Protein AF-A0A7D4BG23-F1 (afdb_monomer_lite)

Foldseek 3Di:
DADDCQVFLFQWFAFAQAPDIDGDQVSADADPVRHRDPLLNVLLVVLLCLRHVLVDFACCDPPHPHHDDACPDLDSRGAPPDSVCSSSNHDDDPVSVVSNVPPDDDLALPRTRVSRTRHPDFDKAKWKDDPHDIDGAAAEDADPRPVQKMKIAIEGPDPDQAKKWKKKWWQAPPVRDTDIVVNDGTDIDTHPDIDMDHHPHDHWGKIKMKIWGWDFDQNPNDTDTDIDIHMHMYTYDNDFPADALVLLCVLQVVDPPSVLSRLLRVLCSVCVSVLSCGDLLSVLLLCLQLCVQCSSQALDLFDFQAAAQPRPCVVVLQADFAQDAFPDPPLVAPCVQADPRDHPDRGGLADHCDDDPPDPSHDHDDPLSHHPDGDPVSRLQRQLNSQDRHQNHGYSVVSQRSQQFQGASLGGGHLNSLVVLLVVCCVPPVPPRDSCSVPVSVCSVNSNSNNSSSSVLQCRQFPSDNNSVCSVVVVQQVNCCRRVVDSPCSVVSVVSSVSSSVD

Structure (mmCIF, N/CA/C/O backbone):
data_AF-A0A7D4BG23-F1
#
_entry.id   AF-A0A7D4BG23-F1
#
loop_
_atom_site.group_PDB
_atom_site.id
_atom_site.type_symbol
_atom_site.label_atom_id
_atom_site.label_alt_id
_atom_site.label_comp_id
_atom_site.label_asym_id
_atom_site.label_entity_id
_atom_site.label_seq_id
_atom_site.pdbx_PDB_ins_code
_atom_site.Cartn_x
_atom_site.Cartn_y
_atom_site.Cartn_z
_atom_site.occupancy
_atom_site.B_iso_or_equiv
_atom_site.auth_seq_id
_atom_site.auth_comp_id
_atom_site.auth_asym_id
_atom_site.auth_atom_id
_atom_site.pdbx_PDB_model_num
ATOM 1 N N . MET A 1 1 ? 13.068 -6.550 17.450 1.00 46.78 1 MET A N 1
ATOM 2 C CA . MET A 1 1 ? 13.125 -6.141 18.866 1.00 46.78 1 MET A CA 1
ATOM 3 C C . MET A 1 1 ? 13.141 -7.435 19.656 1.00 46.78 1 MET A C 1
ATOM 5 O O . MET A 1 1 ? 12.265 -8.248 19.407 1.00 46.78 1 MET A O 1
ATOM 9 N N . VAL A 1 2 ? 14.174 -7.698 20.456 1.00 49.59 2 VAL A N 1
ATOM 10 C CA . VAL A 1 2 ? 14.213 -8.899 21.310 1.00 49.59 2 VAL A CA 1
ATOM 11 C C . VAL A 1 2 ? 13.433 -8.555 22.581 1.00 49.59 2 VAL A C 1
ATOM 13 O O . VAL A 1 2 ? 13.751 -7.522 23.181 1.00 49.59 2 VAL A O 1
ATOM 16 N N . PRO A 1 3 ? 12.392 -9.312 22.961 1.00 54.38 3 PRO A N 1
ATOM 17 C CA . PRO A 1 3 ? 11.654 -9.026 24.183 1.00 54.38 3 PRO A CA 1
ATOM 18 C C . PRO A 1 3 ? 12.561 -9.205 25.408 1.00 54.38 3 PRO A C 1
ATOM 20 O O . PRO A 1 3 ? 13.467 -10.038 25.421 1.00 54.38 3 PRO A O 1
ATOM 23 N N . ARG A 1 4 ? 12.344 -8.401 26.453 1.00 54.28 4 ARG A N 1
ATOM 24 C CA . ARG A 1 4 ? 13.045 -8.581 27.730 1.00 54.28 4 ARG A CA 1
ATOM 25 C C . ARG A 1 4 ? 12.462 -9.799 28.447 1.00 54.28 4 ARG A C 1
ATOM 27 O O . ARG A 1 4 ? 11.400 -9.702 29.061 1.00 54.28 4 ARG A O 1
ATOM 34 N N . PHE A 1 5 ? 13.147 -10.940 28.378 1.00 52.66 5 PHE A N 1
ATOM 35 C CA . PHE A 1 5 ? 12.689 -12.208 28.970 1.00 52.66 5 PHE A CA 1
ATOM 36 C C . PHE A 1 5 ? 12.407 -12.111 30.480 1.00 52.66 5 PHE A C 1
ATOM 38 O O . PHE A 1 5 ? 11.395 -12.620 30.948 1.00 52.66 5 PHE A O 1
ATOM 45 N N . SER A 1 6 ? 13.216 -11.356 31.231 1.00 45.44 6 SER A N 1
ATOM 46 C CA . SER A 1 6 ? 13.063 -11.184 32.688 1.00 45.44 6 SER A CA 1
ATOM 47 C C . SER A 1 6 ? 11.871 -10.313 33.128 1.00 45.44 6 SER A C 1
ATOM 49 O O . SER A 1 6 ? 11.590 -10.206 34.325 1.00 45.44 6 SER A O 1
ATOM 51 N N . GLU A 1 7 ? 11.176 -9.662 32.190 1.00 43.53 7 GLU A N 1
ATOM 52 C CA . GLU A 1 7 ? 10.015 -8.794 32.449 1.00 43.53 7 GLU A CA 1
ATOM 53 C C . GLU A 1 7 ? 8.717 -9.322 31.813 1.00 43.53 7 GLU A C 1
ATOM 55 O O . GLU A 1 7 ? 7.642 -8.833 32.147 1.00 43.53 7 GLU A O 1
ATOM 60 N N . SER A 1 8 ? 8.804 -10.311 30.919 1.00 48.28 8 SER A N 1
ATOM 61 C CA . SER A 1 8 ? 7.697 -10.729 30.042 1.00 48.28 8 SER A CA 1
ATOM 62 C C . SER A 1 8 ? 7.107 -12.107 30.357 1.00 48.28 8 SER A C 1
ATOM 64 O O . SER A 1 8 ? 6.044 -12.429 29.834 1.00 48.28 8 SER A O 1
ATOM 66 N N . GLY A 1 9 ? 7.758 -12.914 31.204 1.00 57.28 9 GLY A N 1
ATOM 67 C CA . GLY A 1 9 ? 7.315 -14.288 31.489 1.00 57.28 9 GLY A CA 1
ATOM 68 C C . GLY A 1 9 ? 7.386 -15.215 30.270 1.00 57.28 9 GLY A C 1
ATOM 69 O O . GLY A 1 9 ? 6.687 -16.221 30.226 1.00 57.28 9 GLY A O 1
ATOM 70 N N . LEU A 1 10 ? 8.185 -14.847 29.262 1.00 64.69 10 LEU A N 1
ATOM 71 C CA . LEU A 1 10 ? 8.369 -15.615 28.035 1.00 64.69 10 LEU A CA 1
ATOM 72 C C . LEU A 1 10 ? 9.325 -16.777 28.272 1.00 64.69 10 LEU A C 1
ATOM 74 O O . LEU A 1 10 ? 10.464 -16.548 28.674 1.00 64.69 10 LEU A O 1
ATOM 78 N N . GLU A 1 11 ? 8.895 -17.994 27.947 1.00 74.31 11 GLU A N 1
ATOM 79 C CA . GLU A 1 11 ? 9.773 -19.172 27.917 1.00 74.31 11 GLU A CA 1
ATOM 80 C C . GLU A 1 11 ? 10.608 -19.224 26.631 1.00 74.31 11 GLU A C 1
ATOM 82 O O . GLU A 1 11 ? 11.731 -19.729 26.628 1.00 74.31 11 GLU A O 1
ATOM 87 N N . GLY A 1 12 ? 10.085 -18.661 25.541 1.00 77.69 12 GLY A N 1
ATOM 88 C CA . GLY A 1 12 ? 10.717 -18.630 24.230 1.00 77.69 12 GLY A CA 1
ATOM 89 C C . GLY A 1 12 ? 10.222 -17.462 23.384 1.00 77.69 12 GLY A C 1
ATOM 90 O O . GLY A 1 12 ? 9.195 -16.846 23.681 1.00 77.69 12 GLY A O 1
ATOM 91 N N . PHE A 1 13 ? 11.010 -17.101 22.371 1.00 82.38 13 PHE A N 1
ATOM 92 C CA . PHE A 1 13 ? 10.582 -16.158 21.348 1.00 82.38 13 PHE A CA 1
ATOM 93 C C . PHE A 1 13 ? 11.281 -16.382 20.009 1.00 82.38 13 PHE A C 1
ATOM 95 O O . PHE A 1 13 ? 12.503 -16.220 19.898 1.00 82.38 13 PHE A O 1
ATOM 102 N N . MET A 1 14 ? 10.500 -16.639 18.968 1.00 81.38 14 MET A N 1
ATOM 103 C CA . MET A 1 14 ? 10.954 -16.711 17.589 1.00 81.38 14 MET A CA 1
ATOM 104 C C . MET A 1 14 ? 9.867 -16.184 16.643 1.00 81.38 14 MET A C 1
ATOM 106 O O . MET A 1 14 ? 8.839 -16.829 16.444 1.00 81.38 14 MET A O 1
ATOM 110 N N . PRO A 1 15 ? 10.074 -15.015 16.011 1.00 73.44 15 PRO A N 1
ATOM 111 C CA . PRO A 1 15 ? 9.059 -14.452 15.132 1.00 73.44 15 PRO A CA 1
ATOM 112 C C . PRO A 1 15 ? 8.887 -15.266 13.840 1.00 73.44 15 PRO A C 1
ATOM 114 O O . PRO A 1 15 ? 9.857 -15.821 13.319 1.00 73.44 15 PRO A O 1
ATOM 117 N N . LEU A 1 16 ? 7.671 -15.280 13.278 1.00 71.75 16 LEU A N 1
ATOM 118 C CA . LEU A 1 16 ? 7.383 -15.980 12.013 1.00 71.75 16 LEU A CA 1
ATOM 119 C C . LEU A 1 16 ? 8.344 -15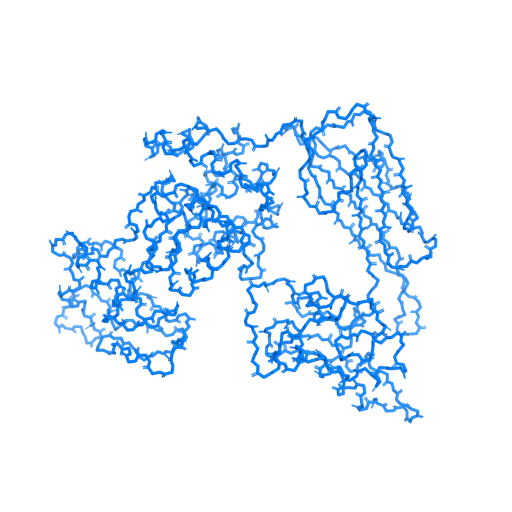.563 10.885 1.00 71.75 16 LEU A C 1
ATOM 121 O O . LEU A 1 16 ? 8.628 -14.378 10.713 1.00 71.75 16 LEU A O 1
ATOM 125 N N . ASN A 1 17 ? 8.799 -16.525 10.075 1.00 69.75 17 ASN A N 1
ATOM 126 C CA . ASN A 1 17 ? 9.790 -16.356 8.997 1.00 69.75 17 ASN A CA 1
ATOM 127 C C . ASN A 1 17 ? 11.197 -15.918 9.451 1.00 69.75 17 ASN A C 1
ATOM 129 O O . ASN A 1 17 ? 12.013 -15.490 8.623 1.00 69.75 17 ASN A O 1
ATOM 133 N N . HIS A 1 18 ? 11.520 -16.015 10.741 1.00 71.56 18 HIS A N 1
ATOM 134 C CA . HIS A 1 18 ? 12.883 -15.809 11.225 1.00 71.56 18 HIS A CA 1
ATOM 135 C C . HIS A 1 18 ? 13.651 -17.127 11.332 1.00 71.56 18 HIS A C 1
ATOM 137 O O . HIS A 1 18 ? 13.090 -18.202 11.499 1.00 71.56 18 HIS A O 1
ATOM 143 N N . ARG A 1 19 ? 14.981 -17.033 11.234 1.00 79.19 19 ARG A N 1
ATOM 144 C CA . ARG A 1 19 ? 15.904 -18.179 11.342 1.00 79.19 19 ARG A CA 1
ATOM 145 C C . ARG A 1 19 ? 16.526 -18.329 12.728 1.00 79.19 19 ARG A C 1
ATOM 147 O O . ARG A 1 19 ? 17.288 -19.259 12.953 1.00 79.19 19 ARG A O 1
ATOM 154 N N . PHE A 1 20 ? 16.241 -17.387 13.621 1.00 79.25 20 PHE A N 1
ATOM 155 C CA . PHE A 1 20 ? 16.824 -17.311 14.950 1.00 79.25 20 PHE A CA 1
ATOM 156 C C . PHE A 1 20 ? 15.735 -16.939 15.949 1.00 79.25 20 PHE A C 1
ATOM 158 O O . PHE A 1 20 ? 14.895 -16.085 15.654 1.00 79.25 20 PHE A O 1
ATOM 165 N N . GLY A 1 21 ? 15.801 -17.565 17.116 1.00 79.25 21 GLY A N 1
ATOM 166 C CA . GLY A 1 21 ? 14.939 -17.319 18.260 1.00 79.25 21 GLY A CA 1
ATOM 167 C C . GLY A 1 21 ? 15.740 -17.402 19.552 1.00 79.25 21 GLY A C 1
ATOM 168 O O . GLY A 1 21 ? 16.955 -17.611 19.535 1.00 79.25 21 GLY A O 1
ATOM 169 N N . PHE A 1 22 ? 15.053 -17.231 20.668 1.00 84.12 22 PHE A N 1
ATOM 170 C CA . PHE A 1 22 ? 15.630 -17.238 22.004 1.00 84.12 22 PHE A CA 1
ATOM 171 C C . PHE A 1 22 ? 14.784 -18.126 22.912 1.00 84.12 22 PHE A C 1
ATOM 173 O O . PHE A 1 22 ? 13.578 -18.235 22.715 1.00 84.12 22 PHE A O 1
ATOM 180 N N . VAL A 1 23 ? 15.414 -18.723 23.919 1.00 81.94 23 VAL A N 1
ATOM 181 C CA . VAL A 1 23 ? 14.748 -19.526 24.949 1.00 81.94 23 VAL A CA 1
ATOM 182 C C . VAL A 1 23 ? 15.225 -19.024 26.306 1.00 81.94 23 VAL A C 1
ATOM 184 O O . VAL A 1 23 ? 16.428 -18.862 26.522 1.00 81.94 23 VAL A O 1
ATOM 187 N N . ALA A 1 24 ? 14.294 -18.732 27.208 1.00 73.44 24 ALA A N 1
ATOM 188 C CA . ALA A 1 24 ? 14.585 -18.207 28.532 1.00 73.44 24 ALA A CA 1
ATOM 189 C C . ALA A 1 24 ? 14.737 -19.350 29.530 1.00 73.44 24 ALA A C 1
ATOM 191 O O . ALA A 1 24 ? 13.771 -19.819 30.127 1.00 73.44 24 ALA A O 1
ATOM 192 N N . GLN A 1 25 ? 15.981 -19.764 29.747 1.00 66.88 25 GLN A N 1
ATOM 193 C CA . GLN A 1 25 ? 16.307 -20.865 30.648 1.00 66.88 25 GLN A CA 1
ATOM 194 C C . GLN A 1 25 ? 15.768 -20.658 32.077 1.00 66.88 25 GLN A C 1
ATOM 196 O O . GLN A 1 25 ? 15.357 -21.614 32.717 1.00 66.88 25 GLN A O 1
ATOM 201 N N . GLU A 1 26 ? 15.709 -19.419 32.568 1.00 63.12 26 GLU A N 1
ATOM 202 C CA . GLU A 1 26 ? 15.214 -19.092 33.916 1.00 63.12 26 GLU A CA 1
ATOM 203 C C . GLU A 1 26 ? 13.689 -19.228 34.083 1.00 63.12 26 GLU A C 1
ATOM 205 O O . GLU A 1 26 ? 13.206 -19.270 35.212 1.00 63.12 26 GLU A O 1
ATOM 210 N N . GLN A 1 27 ? 12.926 -19.248 32.983 1.00 63.38 27 GLN A N 1
ATOM 211 C CA . GLN A 1 27 ? 11.456 -19.298 33.004 1.00 63.38 27 GLN A CA 1
ATOM 212 C C . GLN A 1 27 ? 10.906 -20.722 32.827 1.00 63.38 27 GLN A C 1
ATOM 214 O O . GLN A 1 27 ? 9.706 -20.934 32.965 1.00 63.38 27 GLN A O 1
ATOM 219 N N . ILE A 1 28 ? 11.772 -21.702 32.552 1.00 66.25 28 ILE A N 1
ATOM 220 C CA . ILE A 1 28 ? 11.381 -23.090 32.291 1.00 66.25 28 ILE A CA 1
ATOM 221 C C . ILE A 1 28 ? 11.354 -23.886 33.601 1.00 66.25 28 ILE A C 1
ATOM 22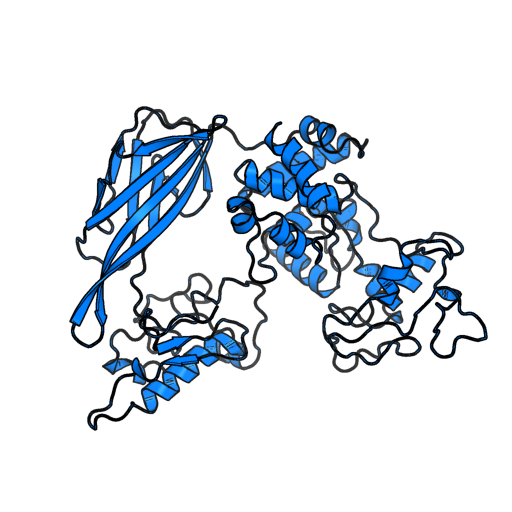3 O O . ILE A 1 28 ? 12.270 -23.799 34.420 1.00 66.25 28 ILE A O 1
ATOM 227 N N . GLN A 1 29 ? 10.295 -24.680 33.797 1.00 63.62 29 GLN A N 1
ATOM 228 C CA . GLN A 1 29 ? 10.101 -25.477 35.010 1.00 63.62 29 GLN A CA 1
ATOM 229 C C . GLN A 1 29 ? 11.197 -26.529 35.238 1.00 63.62 29 GLN A C 1
ATOM 231 O O . GLN A 1 29 ? 11.691 -27.175 34.307 1.00 63.62 29 GLN A O 1
ATOM 236 N N . LEU A 1 30 ? 11.508 -26.734 36.520 1.00 61.00 30 LEU A N 1
ATOM 237 C CA . LEU A 1 30 ? 12.375 -27.804 36.996 1.00 61.00 30 LEU A CA 1
ATOM 238 C C . LEU A 1 30 ? 11.579 -29.114 37.150 1.00 61.00 30 LEU A C 1
ATOM 240 O O . LEU A 1 30 ? 10.408 -29.083 37.523 1.00 61.00 30 LEU A O 1
ATOM 244 N N . ASP A 1 31 ? 12.212 -30.247 36.858 1.00 61.06 31 ASP A N 1
ATOM 245 C CA . ASP A 1 31 ? 11.712 -31.592 37.124 1.00 61.06 31 ASP A CA 1
ATOM 246 C C . ASP A 1 31 ? 11.739 -31.911 38.632 1.00 61.06 31 ASP A C 1
ATOM 248 O O . ASP A 1 31 ? 12.285 -31.156 39.440 1.00 61.06 31 ASP A O 1
ATOM 252 N N . ASP A 1 32 ? 11.191 -33.066 39.024 1.00 62.09 32 ASP A N 1
ATOM 253 C CA . ASP A 1 32 ? 11.161 -33.535 40.422 1.00 62.09 32 ASP A CA 1
ATOM 254 C C . ASP A 1 32 ? 12.562 -33.695 41.055 1.00 62.09 32 ASP A C 1
ATOM 256 O O . ASP A 1 32 ? 12.694 -33.900 42.263 1.00 62.09 32 ASP A O 1
ATOM 260 N N . ARG A 1 33 ? 13.630 -33.601 40.250 1.00 66.00 33 ARG A N 1
ATOM 261 C CA . ARG A 1 33 ? 15.035 -33.634 40.674 1.00 66.00 33 ARG A CA 1
ATOM 262 C C . ARG A 1 33 ? 15.683 -32.246 40.665 1.00 66.00 33 ARG A C 1
ATOM 264 O O . ARG A 1 33 ? 16.904 -32.156 40.778 1.00 66.00 33 ARG A O 1
ATOM 271 N N . ASN A 1 34 ? 14.889 -31.177 40.573 1.00 58.47 34 ASN A N 1
ATOM 272 C CA . ASN A 1 34 ? 15.332 -29.785 40.473 1.00 58.47 34 ASN A CA 1
ATOM 273 C C . ASN A 1 34 ? 16.254 -29.492 39.269 1.00 58.47 34 ASN A C 1
ATOM 275 O O . ASN A 1 34 ? 17.018 -28.527 39.300 1.00 58.47 34 ASN A O 1
ATOM 279 N N . ASN A 1 35 ? 16.180 -30.280 38.194 1.00 62.03 35 ASN A N 1
ATOM 280 C CA . ASN A 1 35 ? 16.859 -29.996 36.928 1.00 62.03 35 ASN A CA 1
ATOM 281 C C . ASN A 1 35 ? 15.885 -29.374 35.936 1.00 62.03 35 ASN A C 1
ATOM 283 O O . ASN A 1 35 ? 14.703 -29.677 35.968 1.00 62.03 35 ASN A O 1
ATOM 287 N N . LEU A 1 36 ? 16.355 -28.556 34.996 1.00 62.94 36 LEU A N 1
ATOM 288 C CA . LEU A 1 36 ? 15.502 -28.120 33.886 1.00 62.94 36 LEU A CA 1
ATOM 289 C C . LEU A 1 36 ? 14.922 -29.338 33.154 1.00 62.94 36 LEU A C 1
ATOM 291 O O . LEU A 1 36 ? 15.687 -30.199 32.710 1.00 62.94 36 LEU A O 1
ATOM 295 N N . SER A 1 37 ? 13.593 -29.408 33.010 1.00 71.38 37 SER A N 1
ATOM 296 C CA . SER A 1 37 ? 12.964 -30.497 32.255 1.00 71.38 37 SER A CA 1
ATOM 297 C C . SER A 1 37 ? 13.447 -30.442 30.804 1.00 71.38 37 SER A C 1
ATOM 299 O O . SER A 1 37 ? 13.108 -29.530 30.046 1.00 71.38 37 SER A O 1
ATOM 301 N N . ALA A 1 38 ? 14.263 -31.424 30.411 1.00 73.44 38 ALA A N 1
ATOM 302 C CA . ALA A 1 38 ? 14.788 -31.533 29.051 1.00 73.44 38 ALA A CA 1
ATOM 303 C C . ALA A 1 38 ? 13.658 -31.616 28.012 1.00 73.44 38 ALA A C 1
ATOM 305 O O . ALA A 1 38 ? 13.804 -31.111 26.899 1.00 73.44 38 ALA A O 1
ATOM 306 N N . MET A 1 39 ? 12.525 -32.211 28.397 1.00 74.00 39 MET A N 1
ATOM 307 C CA . MET A 1 39 ? 11.338 -32.314 27.556 1.00 74.00 39 MET A CA 1
ATOM 308 C C . MET A 1 39 ? 10.650 -30.953 27.381 1.00 74.00 39 MET A C 1
ATOM 310 O O . MET A 1 39 ? 10.366 -30.573 26.245 1.00 74.00 39 MET A O 1
ATOM 314 N N . HIS A 1 40 ? 10.507 -30.163 28.453 1.00 75.31 40 HIS A N 1
ATOM 315 C CA . HIS A 1 40 ? 9.973 -28.801 28.354 1.00 75.31 40 HIS A CA 1
ATOM 316 C C . HIS A 1 40 ? 10.859 -27.915 27.475 1.00 75.31 40 HIS A C 1
ATOM 318 O O . HIS A 1 40 ? 10.345 -27.247 26.583 1.00 75.31 40 HIS A O 1
ATOM 324 N N . ILE A 1 41 ? 12.188 -27.971 27.639 1.00 79.06 41 ILE A N 1
ATOM 325 C CA . ILE A 1 41 ? 13.118 -27.228 26.771 1.00 79.06 41 ILE A CA 1
ATOM 326 C C . ILE A 1 41 ? 12.937 -27.642 25.308 1.00 79.06 41 ILE A C 1
ATOM 328 O O . ILE A 1 41 ? 12.804 -26.782 24.436 1.00 79.06 41 ILE A O 1
ATOM 332 N N . ALA A 1 42 ? 12.927 -28.947 25.026 1.00 83.38 42 ALA A N 1
ATOM 333 C CA . ALA A 1 42 ? 12.793 -29.456 23.665 1.00 83.38 42 ALA A CA 1
ATOM 334 C C . ALA A 1 42 ? 11.465 -29.026 23.024 1.00 83.38 42 ALA A C 1
ATOM 336 O O . ALA A 1 42 ? 11.442 -28.625 21.860 1.00 83.38 42 ALA A O 1
ATOM 337 N N . ARG A 1 43 ? 10.372 -29.052 23.792 1.00 86.25 43 ARG A N 1
ATOM 338 C CA . ARG A 1 43 ? 9.045 -28.622 23.349 1.00 86.25 43 ARG A CA 1
ATOM 339 C C . ARG A 1 43 ? 8.982 -27.116 23.093 1.00 86.25 43 ARG A C 1
ATOM 341 O O . ARG A 1 43 ? 8.458 -26.719 22.055 1.00 86.25 43 ARG A O 1
ATOM 348 N N . THR A 1 44 ? 9.548 -26.288 23.972 1.00 84.38 44 THR A N 1
ATOM 349 C CA . THR A 1 44 ? 9.633 -24.832 23.768 1.00 84.38 44 THR A CA 1
ATOM 350 C C . THR A 1 44 ? 10.462 -24.516 22.525 1.00 84.38 44 THR A C 1
ATOM 352 O O . THR A 1 44 ? 10.001 -23.790 21.653 1.00 84.38 44 THR A O 1
ATOM 355 N N . VAL A 1 45 ? 11.627 -25.149 22.353 1.00 87.19 45 VAL A N 1
ATOM 356 C CA . VAL A 1 45 ? 12.437 -25.013 21.129 1.00 87.19 45 VAL A CA 1
ATOM 357 C C . VAL A 1 45 ? 11.641 -25.418 19.885 1.00 87.19 45 VAL A C 1
ATOM 359 O O . VAL A 1 45 ? 11.669 -24.708 18.882 1.00 87.19 45 VAL A O 1
ATOM 362 N N . ALA A 1 46 ? 10.915 -26.536 19.937 1.00 89.25 46 ALA A N 1
ATOM 363 C CA . ALA A 1 46 ? 10.101 -27.002 18.820 1.00 89.25 46 ALA A CA 1
ATOM 364 C C . ALA A 1 46 ? 8.961 -26.027 18.477 1.00 89.25 46 ALA A C 1
ATOM 366 O O . ALA A 1 46 ? 8.722 -25.772 17.298 1.00 89.25 46 ALA A O 1
ATOM 367 N N . HIS A 1 47 ? 8.299 -25.449 19.482 1.00 89.19 47 HIS A N 1
ATOM 368 C CA . HIS A 1 47 ? 7.260 -24.432 19.304 1.00 89.19 47 HIS A CA 1
ATOM 369 C C . HIS A 1 47 ? 7.812 -23.161 18.642 1.00 89.19 47 HIS A C 1
ATOM 371 O O . HIS A 1 47 ? 7.247 -22.658 17.671 1.00 89.19 47 HIS A O 1
ATOM 377 N N . GLU A 1 48 ? 8.963 -22.679 19.110 1.00 87.94 48 GLU A N 1
ATOM 378 C CA . GLU A 1 48 ? 9.607 -21.496 18.542 1.00 87.94 48 GLU A CA 1
ATOM 379 C C . GLU A 1 48 ? 10.083 -21.739 17.098 1.00 87.94 48 GLU A C 1
ATOM 381 O O . GLU A 1 48 ? 9.850 -20.924 16.203 1.00 87.94 48 GLU A O 1
ATOM 386 N N . LEU A 1 49 ? 10.678 -22.904 16.819 1.00 89.00 49 LEU A N 1
ATOM 387 C CA . LEU A 1 49 ? 11.067 -23.289 15.457 1.00 89.00 49 LEU A CA 1
ATOM 388 C C . LEU A 1 49 ? 9.864 -23.408 14.519 1.00 89.00 49 LEU A C 1
ATOM 390 O O . LEU A 1 49 ? 9.953 -23.014 13.352 1.00 89.00 49 LEU A O 1
ATOM 394 N N . ALA A 1 50 ? 8.750 -23.935 15.023 1.00 88.44 50 ALA A N 1
ATOM 395 C CA . ALA A 1 50 ? 7.502 -24.030 14.289 1.00 88.44 50 ALA A CA 1
ATOM 396 C C . ALA A 1 50 ? 6.988 -22.652 13.861 1.00 88.44 50 ALA A C 1
ATOM 398 O O . ALA A 1 50 ? 6.615 -22.492 12.699 1.00 88.44 50 ALA A O 1
ATOM 399 N N . HIS A 1 51 ? 7.068 -21.643 14.732 1.00 85.06 51 HIS A N 1
ATOM 400 C CA . HIS A 1 51 ? 6.811 -20.261 14.344 1.00 85.06 51 HIS A CA 1
ATOM 401 C C . HIS A 1 51 ? 7.821 -19.760 13.305 1.00 85.06 51 HIS A C 1
ATOM 403 O O . HIS A 1 51 ? 7.445 -19.365 12.201 1.00 85.06 51 HIS A O 1
ATOM 409 N N . GLY A 1 52 ? 9.114 -19.786 13.616 1.00 82.81 52 GLY A N 1
ATOM 410 C CA . GLY A 1 52 ? 10.102 -19.117 12.774 1.00 82.81 52 GLY A CA 1
ATOM 411 C C . GLY A 1 52 ? 10.335 -19.778 11.421 1.00 82.81 52 GLY A C 1
ATOM 412 O O . GLY A 1 52 ? 10.146 -19.145 10.382 1.00 82.81 52 GLY A O 1
ATOM 413 N N . VAL A 1 53 ? 10.756 -21.042 11.420 1.00 81.25 53 VAL A N 1
ATOM 414 C CA . VAL A 1 53 ? 11.215 -21.733 10.204 1.00 81.25 53 VAL A CA 1
ATOM 415 C C . VAL A 1 53 ? 10.045 -22.250 9.374 1.00 81.25 53 VAL A C 1
ATOM 417 O O . VAL A 1 53 ? 10.098 -22.201 8.146 1.00 81.25 53 VAL A O 1
ATOM 420 N N . PHE A 1 54 ? 8.996 -22.731 10.038 1.00 84.19 54 PHE A N 1
ATOM 421 C CA . PHE A 1 54 ? 7.879 -23.422 9.388 1.00 84.19 54 PHE A CA 1
ATOM 422 C C . PHE A 1 54 ? 6.613 -22.579 9.290 1.00 84.19 54 PHE A C 1
ATOM 424 O O . PHE A 1 54 ? 5.636 -23.014 8.681 1.00 84.19 54 PHE A O 1
ATOM 431 N N . ASN A 1 55 ? 6.643 -21.362 9.842 1.00 77.50 55 ASN A N 1
ATOM 432 C CA . ASN A 1 55 ? 5.561 -20.393 9.739 1.00 77.50 55 ASN A CA 1
ATOM 433 C C . ASN A 1 55 ? 4.215 -20.946 10.245 1.00 77.50 55 ASN A C 1
ATOM 435 O O . ASN A 1 55 ? 3.143 -20.603 9.739 1.00 77.50 55 ASN A O 1
ATOM 439 N N . LEU A 1 56 ? 4.276 -21.851 11.225 1.00 84.62 56 LEU A N 1
ATOM 440 C CA . LEU A 1 56 ? 3.096 -22.408 11.859 1.00 84.62 56 LEU A CA 1
ATOM 441 C C . LEU A 1 56 ? 2.480 -21.360 12.774 1.00 84.62 56 LEU A C 1
ATOM 443 O O . LEU A 1 56 ? 3.173 -20.630 13.483 1.00 84.62 56 LEU A O 1
ATOM 447 N N . ARG A 1 57 ? 1.151 -21.317 12.759 1.00 81.75 57 ARG A N 1
ATOM 448 C CA . ARG A 1 57 ? 0.360 -20.429 13.602 1.00 81.75 57 ARG A CA 1
ATOM 449 C C . ARG A 1 57 ? -0.203 -21.159 14.799 1.00 81.75 57 ARG A C 1
ATOM 451 O O . ARG A 1 57 ? -0.426 -22.373 14.747 1.00 81.75 57 ARG A O 1
ATOM 458 N N . GLN A 1 58 ? -0.493 -20.394 15.845 1.00 83.88 58 GLN A N 1
ATOM 459 C CA . GLN A 1 58 ? -1.168 -20.920 17.029 1.00 83.88 58 GLN A CA 1
ATOM 460 C C . GLN A 1 58 ? -2.540 -21.479 16.682 1.00 83.88 58 GLN A C 1
ATOM 462 O O . GLN A 1 58 ? -3.247 -20.924 15.837 1.00 83.88 58 GLN A O 1
ATOM 467 N N . THR A 1 59 ? -2.944 -22.571 17.328 1.00 79.81 59 THR A N 1
ATOM 468 C CA . THR A 1 59 ? -4.252 -23.210 17.076 1.00 79.81 59 THR A CA 1
ATOM 469 C C . THR A 1 59 ? -5.428 -22.274 17.339 1.00 79.81 59 THR A C 1
ATOM 471 O O . THR A 1 59 ? -6.466 -22.420 16.710 1.00 79.81 59 THR A O 1
ATOM 474 N N . PHE A 1 60 ? -5.261 -21.280 18.207 1.00 74.56 60 PHE A N 1
ATOM 475 C CA . PHE A 1 60 ? -6.264 -20.270 18.553 1.00 74.56 60 PHE A CA 1
ATOM 476 C C . PHE A 1 60 ? -6.103 -18.942 17.799 1.00 74.56 60 PHE A C 1
ATOM 478 O O . PHE A 1 60 ? -6.801 -17.974 18.100 1.00 74.56 60 PHE A O 1
ATOM 485 N N . SER A 1 61 ? -5.203 -18.880 16.815 1.00 73.38 61 SER A N 1
ATOM 486 C CA . SER A 1 61 ? -5.072 -17.714 15.940 1.00 73.38 61 SER A CA 1
ATOM 487 C C . SER A 1 61 ? -6.265 -17.620 14.984 1.00 73.38 61 SER A C 1
ATOM 489 O O . SER A 1 61 ? -6.669 -18.608 14.362 1.00 73.38 61 SER A O 1
ATOM 491 N N . ASP A 1 62 ? -6.798 -16.408 14.818 1.00 67.25 62 ASP A N 1
ATOM 492 C CA . ASP A 1 62 ? -7.833 -16.075 13.829 1.00 67.25 62 ASP A CA 1
ATOM 493 C C . ASP A 1 62 ? -7.316 -16.151 12.381 1.00 67.25 62 ASP A C 1
ATOM 495 O O . ASP A 1 62 ? -8.091 -16.063 11.430 1.00 67.25 62 ASP A O 1
ATOM 499 N N . LYS A 1 63 ? -6.002 -16.337 12.214 1.00 62.16 63 LYS A N 1
ATOM 500 C CA . LYS A 1 63 ? -5.308 -16.481 10.928 1.00 62.16 63 LYS A CA 1
ATOM 501 C C . LYS A 1 63 ? -4.882 -17.918 10.645 1.00 62.16 63 LYS A C 1
ATOM 503 O O . LYS A 1 63 ? -4.221 -18.165 9.635 1.00 62.16 63 LYS A O 1
ATOM 508 N N . ASN A 1 64 ? -5.200 -18.857 11.537 1.00 67.06 64 ASN A N 1
ATOM 509 C CA . ASN A 1 64 ? -4.960 -20.277 11.312 1.00 67.06 64 ASN A CA 1
ATOM 510 C C . ASN A 1 64 ? -6.065 -20.884 10.431 1.00 67.06 64 ASN A C 1
ATOM 512 O O . ASN A 1 64 ? -7.177 -20.372 10.359 1.00 67.06 64 ASN A O 1
ATOM 516 N N . PHE A 1 65 ? -5.764 -22.001 9.771 1.00 59.88 65 PHE A N 1
ATOM 517 C CA . PHE A 1 65 ? -6.727 -22.738 8.948 1.00 59.88 65 PHE A CA 1
ATOM 518 C C . PHE A 1 65 ? -7.882 -23.320 9.771 1.00 59.88 65 PHE A C 1
ATOM 520 O O . PHE A 1 65 ? -8.991 -23.470 9.266 1.00 59.88 65 PHE A O 1
ATOM 527 N N . VAL A 1 66 ? -7.609 -23.658 11.032 1.00 58.78 66 VAL A N 1
ATOM 528 C CA . VAL A 1 66 ? -8.596 -24.091 12.020 1.00 58.78 66 VAL A CA 1
ATOM 529 C C . VAL A 1 66 ? -8.318 -23.312 13.299 1.00 58.78 66 VAL A C 1
ATOM 531 O O . VAL A 1 66 ? -7.220 -23.416 13.842 1.00 58.78 66 VAL A O 1
ATOM 534 N N . THR A 1 67 ? -9.303 -22.542 13.763 1.00 74.44 67 THR A N 1
ATOM 535 C CA . THR A 1 67 ? -9.225 -21.790 15.021 1.00 74.44 67 THR A CA 1
ATOM 536 C C . THR A 1 67 ? -9.933 -22.573 16.124 1.00 74.44 67 THR A C 1
ATOM 538 O O . THR A 1 67 ? -11.149 -22.761 16.079 1.00 74.44 67 THR A O 1
ATOM 541 N N . LEU A 1 68 ? -9.175 -23.041 17.111 1.00 70.56 68 LEU A N 1
ATOM 542 C CA . LEU A 1 68 ? -9.654 -23.777 18.283 1.00 70.56 68 LEU A CA 1
ATOM 543 C C . LEU A 1 68 ? -9.424 -22.944 19.549 1.00 70.56 68 LEU A C 1
ATOM 545 O O . LEU A 1 68 ? -8.502 -22.136 19.566 1.00 70.56 68 LEU A O 1
ATOM 549 N N . PRO A 1 69 ? -10.219 -23.099 20.620 1.00 71.81 69 PRO A N 1
ATOM 550 C CA . PRO A 1 69 ? -9.971 -22.363 21.855 1.00 71.81 69 PRO A CA 1
ATOM 551 C C . PRO A 1 69 ? -8.604 -22.719 22.458 1.00 71.81 69 PRO A C 1
ATOM 553 O O . PRO A 1 69 ? -8.204 -23.885 22.468 1.00 71.81 69 PRO A O 1
ATOM 556 N N . GLN A 1 70 ? -7.897 -21.717 22.980 1.00 79.69 70 GLN A N 1
ATOM 557 C CA . GLN A 1 70 ? -6.580 -21.901 23.593 1.00 79.69 70 GLN A CA 1
ATOM 558 C C . GLN A 1 70 ? -6.635 -22.923 24.741 1.00 79.69 70 GLN A C 1
ATOM 560 O O . GLN A 1 70 ? -7.544 -22.890 25.570 1.00 79.69 70 GLN A O 1
ATOM 565 N N . GLY A 1 71 ? -5.641 -23.807 24.803 1.00 74.31 71 GLY A N 1
ATOM 566 C CA . GLY A 1 71 ? -5.472 -24.795 25.865 1.00 74.31 71 GLY A CA 1
ATOM 567 C C . GLY A 1 71 ? -6.380 -26.019 25.762 1.00 74.31 71 GLY A C 1
ATOM 568 O O . GLY A 1 71 ? -6.395 -26.834 26.684 1.00 74.31 71 GLY A O 1
ATOM 569 N N . THR A 1 72 ? -7.126 -26.171 24.666 1.00 74.00 72 THR A N 1
ATOM 570 C CA . THR A 1 72 ? -8.070 -27.288 24.475 1.00 74.00 72 THR A CA 1
ATOM 571 C C . THR A 1 72 ? -7.494 -28.458 23.685 1.00 74.00 72 THR A C 1
ATOM 573 O O . THR A 1 72 ? -8.160 -29.482 23.537 1.00 74.00 72 THR A O 1
ATOM 576 N N . THR A 1 73 ? -6.263 -28.341 23.180 1.00 79.69 73 THR A N 1
ATOM 577 C CA . THR A 1 73 ? -5.652 -29.350 22.308 1.00 79.69 73 THR A CA 1
ATOM 578 C C . THR A 1 73 ? -4.301 -29.815 22.838 1.00 79.69 73 THR A C 1
ATOM 580 O O . THR A 1 73 ? -3.616 -29.072 23.521 1.00 79.69 73 THR A O 1
ATOM 583 N N . GLY A 1 74 ? -3.867 -31.022 22.468 1.00 83.12 74 GLY A N 1
ATOM 584 C CA . GLY A 1 74 ? -2.478 -31.468 22.662 1.00 83.12 74 GLY A CA 1
ATOM 585 C C . GLY A 1 74 ? -1.535 -31.020 21.536 1.00 83.12 74 GLY A C 1
ATOM 586 O O . GLY A 1 74 ? -0.539 -31.692 21.274 1.00 83.12 74 GLY A O 1
ATOM 587 N N . ASN A 1 75 ? -1.878 -29.961 20.793 1.00 89.81 75 ASN A N 1
ATOM 588 C CA . ASN A 1 75 ? -1.106 -29.516 19.635 1.00 89.81 75 ASN A CA 1
ATOM 589 C C . ASN A 1 75 ? 0.163 -28.764 20.061 1.00 89.81 75 ASN A C 1
ATOM 591 O O . ASN A 1 75 ? 0.133 -27.992 21.018 1.00 89.81 75 ASN A O 1
ATOM 595 N N . LEU A 1 76 ? 1.252 -28.929 19.306 1.00 90.25 76 LEU A N 1
ATOM 596 C CA . LEU A 1 76 ? 2.514 -28.222 19.526 1.00 90.25 76 LEU A CA 1
ATOM 597 C C . LEU A 1 76 ? 2.324 -26.700 19.546 1.00 90.25 76 LEU A C 1
ATOM 599 O O . LEU A 1 76 ? 2.947 -26.022 20.360 1.00 90.25 76 LEU A O 1
ATOM 603 N N . MET A 1 77 ? 1.431 -26.184 18.696 1.00 88.00 77 MET A N 1
ATOM 604 C CA . MET A 1 77 ? 1.121 -24.759 18.537 1.00 88.00 77 MET A CA 1
ATOM 605 C C . MET A 1 77 ? -0.001 -24.264 19.462 1.00 88.00 77 MET A C 1
ATOM 607 O O . MET A 1 77 ? -0.578 -23.208 19.215 1.00 88.00 77 MET A O 1
ATOM 611 N N . ASP A 1 78 ? -0.345 -25.017 20.504 1.00 83.56 78 ASP A N 1
ATOM 612 C CA . ASP A 1 78 ? -1.285 -24.590 21.542 1.00 83.56 78 ASP A CA 1
ATOM 613 C C . ASP A 1 78 ? -0.550 -24.312 22.857 1.00 83.56 78 ASP A C 1
ATOM 615 O O . ASP A 1 78 ? 0.529 -24.852 23.115 1.00 83.56 78 ASP A O 1
ATOM 619 N N . TYR A 1 79 ? -1.126 -23.465 23.705 1.00 78.31 79 TYR A N 1
ATOM 620 C CA . TYR A 1 79 ? -0.534 -23.134 24.995 1.00 78.31 79 TYR A CA 1
ATOM 621 C C . TYR A 1 79 ? -1.002 -24.113 26.065 1.00 78.31 79 TYR A C 1
ATOM 623 O O . TYR A 1 79 ? -2.206 -24.336 26.209 1.00 78.31 79 TYR A O 1
ATOM 631 N N . PRO A 1 80 ? -0.072 -24.689 26.842 1.00 67.38 80 PRO A N 1
ATOM 632 C CA . PRO A 1 80 ? -0.444 -25.575 27.924 1.00 67.38 80 PRO A CA 1
ATOM 633 C C . PRO A 1 80 ? -1.221 -24.804 28.992 1.00 67.38 80 PRO A C 1
ATOM 635 O O . PRO A 1 80 ? -0.861 -23.693 29.373 1.00 67.38 80 PRO A O 1
ATOM 638 N N . THR A 1 81 ? -2.298 -25.406 29.494 1.00 65.25 81 THR A N 1
ATOM 639 C CA . THR A 1 81 ? -3.131 -24.817 30.560 1.00 65.25 81 THR A CA 1
ATOM 640 C C . THR A 1 81 ? -2.444 -24.828 31.925 1.00 65.25 81 THR A C 1
ATOM 642 O O . THR A 1 81 ? -2.872 -24.138 32.846 1.00 65.25 81 THR A O 1
ATOM 645 N N . SER A 1 82 ? -1.366 -25.599 32.056 1.00 60.62 82 SER A N 1
ATOM 646 C CA . SER A 1 82 ? -0.470 -25.619 33.205 1.00 60.62 82 SER A CA 1
ATOM 647 C C . SER A 1 82 ? 0.927 -26.036 32.743 1.00 60.62 82 SER A C 1
ATOM 649 O O . SER A 1 82 ? 1.023 -26.943 31.910 1.00 60.62 82 SER A O 1
ATOM 651 N N . PRO A 1 83 ? 2.004 -25.458 33.304 1.00 59.06 83 PRO A N 1
ATOM 652 C CA . PRO A 1 83 ? 3.373 -25.890 33.028 1.00 59.06 83 PRO A CA 1
ATOM 653 C C . PRO A 1 83 ? 3.586 -27.403 33.194 1.00 59.06 83 PRO A C 1
ATOM 655 O O . PRO A 1 83 ? 4.237 -28.019 32.365 1.00 59.06 83 PRO A O 1
ATOM 658 N N . ALA A 1 84 ? 2.925 -28.043 34.168 1.00 61.66 84 ALA A N 1
ATOM 659 C CA . ALA A 1 84 ? 3.021 -29.491 34.400 1.00 61.66 84 ALA A CA 1
ATOM 660 C C . ALA A 1 84 ? 2.421 -30.360 33.272 1.00 61.66 84 ALA A C 1
ATOM 662 O O . ALA A 1 84 ? 2.599 -31.577 33.246 1.00 61.66 84 ALA A O 1
ATOM 663 N N . LEU A 1 85 ? 1.657 -29.755 32.359 1.00 63.34 85 LEU A N 1
ATOM 664 C CA . LEU A 1 85 ? 1.061 -30.424 31.204 1.00 63.34 85 LEU A CA 1
ATOM 665 C C . LEU A 1 85 ? 1.802 -30.102 29.906 1.00 63.34 85 LEU A C 1
ATOM 667 O O . LEU A 1 85 ? 1.434 -30.643 28.864 1.00 63.34 85 LEU A O 1
ATOM 671 N N . ALA A 1 86 ? 2.826 -29.245 29.941 1.00 64.88 86 ALA A N 1
ATOM 672 C CA . ALA A 1 86 ? 3.471 -28.753 28.735 1.00 64.88 86 ALA A CA 1
ATOM 673 C C . ALA A 1 86 ? 4.146 -29.868 27.918 1.00 64.88 86 ALA A C 1
ATOM 675 O O . ALA A 1 86 ? 4.111 -29.813 26.689 1.00 64.88 86 ALA A O 1
ATOM 676 N N . ASP A 1 87 ? 4.619 -30.932 28.562 1.00 69.69 87 ASP A N 1
ATOM 677 C CA . ASP A 1 87 ? 5.180 -32.114 27.891 1.00 69.69 87 ASP A CA 1
ATOM 678 C C . ASP A 1 87 ? 4.163 -32.925 27.061 1.00 69.69 87 ASP A C 1
ATOM 680 O O . ASP A 1 87 ? 4.545 -33.766 26.250 1.00 69.69 87 ASP A O 1
ATOM 684 N N . ARG A 1 88 ? 2.853 -32.686 27.224 1.00 73.44 88 ARG A N 1
ATOM 685 C CA . ARG A 1 88 ? 1.789 -33.431 26.519 1.00 73.44 88 ARG A CA 1
ATOM 686 C C . ARG A 1 88 ? 1.324 -32.774 25.215 1.00 73.44 88 ARG A C 1
ATOM 688 O O . ARG A 1 88 ? 0.482 -33.333 24.517 1.00 73.44 88 ARG A O 1
ATOM 695 N N . TYR A 1 89 ? 1.843 -31.593 24.891 1.00 83.94 89 TYR A N 1
ATOM 696 C CA . TYR A 1 89 ? 1.409 -30.776 23.755 1.00 83.94 89 TYR A CA 1
ATOM 697 C C . TYR A 1 89 ? 2.446 -30.857 22.630 1.00 83.94 89 TYR A C 1
ATOM 699 O O . TYR A 1 89 ? 3.237 -29.939 22.414 1.00 83.94 89 TYR A O 1
ATOM 707 N N . THR A 1 90 ? 2.483 -31.997 21.947 1.00 86.69 90 THR A N 1
ATOM 708 C CA . THR A 1 90 ? 3.497 -32.314 20.926 1.00 86.69 90 THR A CA 1
ATOM 709 C C . THR A 1 90 ? 2.892 -32.685 19.573 1.00 86.69 90 THR A C 1
ATOM 711 O O . THR A 1 90 ? 3.621 -32.891 18.605 1.00 86.69 90 THR A O 1
ATOM 714 N N . ALA A 1 91 ? 1.561 -32.762 19.473 1.00 89.50 91 ALA A N 1
ATOM 715 C CA . ALA A 1 91 ? 0.887 -33.217 18.265 1.00 89.50 91 ALA A CA 1
ATOM 716 C C . ALA A 1 91 ? 0.881 -32.150 17.159 1.00 89.50 91 ALA A C 1
ATOM 718 O O . ALA A 1 91 ? 0.825 -30.951 17.422 1.00 89.50 91 ALA A O 1
ATOM 719 N N . LEU A 1 92 ? 0.846 -32.596 15.904 1.00 87.88 92 LEU A N 1
ATOM 720 C CA . LEU A 1 92 ? 0.660 -31.744 14.731 1.00 87.88 92 LEU A CA 1
ATOM 721 C C . LEU A 1 92 ? -0.506 -32.269 13.893 1.00 87.88 92 LEU A C 1
ATOM 723 O O . LEU A 1 92 ? -0.655 -33.478 13.708 1.00 87.88 92 LEU A O 1
ATOM 727 N N . ILE A 1 93 ? -1.330 -31.362 13.373 1.00 79.38 93 ILE A N 1
ATOM 728 C CA . ILE A 1 93 ? -2.414 -31.701 12.445 1.00 79.38 93 ILE A CA 1
ATOM 729 C C . ILE A 1 93 ? -1.887 -31.778 11.010 1.00 79.38 93 ILE A C 1
ATOM 731 O O . ILE A 1 93 ? -0.867 -31.178 10.677 1.00 79.38 93 ILE A O 1
ATOM 735 N N . LYS A 1 94 ? -2.599 -32.491 10.129 1.00 78.38 94 LYS A N 1
ATOM 736 C CA . LYS A 1 94 ? -2.177 -32.753 8.739 1.00 78.38 94 LYS A CA 1
ATOM 737 C C . LYS A 1 94 ? -1.696 -31.501 7.993 1.00 78.38 94 LYS A C 1
ATOM 739 O O . LYS A 1 94 ? -0.667 -31.541 7.335 1.00 78.38 94 LYS A O 1
ATOM 744 N N . ILE A 1 95 ? -2.395 -30.374 8.132 1.00 71.00 95 ILE A N 1
ATOM 745 C CA . ILE A 1 95 ? -2.008 -29.130 7.450 1.00 71.00 95 ILE A CA 1
ATOM 746 C C . ILE A 1 95 ? -0.706 -28.516 7.990 1.00 71.00 95 ILE A C 1
ATOM 748 O O . ILE A 1 95 ? 0.041 -27.902 7.239 1.00 71.00 95 ILE A O 1
ATOM 752 N N . GLN A 1 96 ? -0.385 -28.718 9.271 1.00 84.00 96 GLN A N 1
ATOM 753 C CA . GLN A 1 96 ? 0.902 -28.306 9.837 1.00 84.00 96 GLN A CA 1
ATOM 754 C C . GLN A 1 96 ? 2.035 -29.201 9.323 1.00 84.00 96 GLN A C 1
ATOM 756 O O . GLN A 1 96 ? 3.116 -28.700 9.028 1.00 84.00 96 GLN A O 1
ATOM 761 N N . TRP A 1 97 ? 1.777 -30.502 9.145 1.00 83.94 97 TRP A N 1
ATOM 762 C CA . TRP A 1 97 ? 2.723 -31.401 8.480 1.00 83.94 97 TRP A CA 1
ATOM 763 C C . TRP A 1 97 ? 3.019 -30.958 7.046 1.00 83.94 97 TRP A C 1
ATOM 765 O O . TRP A 1 97 ? 4.186 -30.926 6.662 1.00 83.94 97 TRP A O 1
ATOM 775 N N . ASP A 1 98 ? 2.004 -30.555 6.280 1.00 73.69 98 ASP A N 1
ATOM 776 C CA . ASP A 1 98 ? 2.200 -30.045 4.918 1.00 73.69 98 ASP A CA 1
ATOM 777 C C . ASP A 1 98 ? 3.076 -28.776 4.900 1.00 73.69 98 ASP A C 1
ATOM 779 O O . ASP A 1 98 ? 3.978 -28.660 4.072 1.00 73.69 98 ASP A O 1
ATOM 783 N N . LEU A 1 99 ? 2.855 -27.848 5.841 1.00 70.62 99 LEU A N 1
ATOM 784 C CA . LEU A 1 99 ? 3.632 -26.606 5.969 1.00 70.62 99 LEU A CA 1
ATOM 785 C C . LEU A 1 99 ? 5.080 -26.840 6.411 1.00 70.62 99 LEU A C 1
ATOM 787 O O . LEU A 1 99 ? 5.970 -26.114 5.982 1.00 70.62 99 LEU A O 1
ATOM 791 N N . ILE A 1 100 ? 5.339 -27.858 7.233 1.00 82.69 100 ILE A N 1
ATOM 792 C CA . ILE A 1 100 ? 6.710 -28.237 7.603 1.00 82.69 100 ILE A CA 1
ATOM 793 C C . ILE A 1 100 ? 7.477 -28.754 6.379 1.00 82.69 100 ILE A C 1
ATOM 795 O O . ILE A 1 100 ? 8.650 -28.425 6.205 1.00 82.69 100 ILE A O 1
ATOM 799 N N . HIS A 1 101 ? 6.817 -29.532 5.515 1.00 74.75 101 HIS A N 1
ATOM 800 C CA . HIS A 1 101 ? 7.425 -30.058 4.290 1.00 74.75 101 HIS A CA 1
ATOM 801 C C . HIS A 1 101 ? 7.568 -28.993 3.195 1.00 74.75 101 HIS A C 1
ATOM 803 O O . HIS A 1 101 ? 8.546 -29.012 2.448 1.00 74.75 101 HIS A O 1
ATOM 809 N N . ASN A 1 102 ? 6.608 -28.071 3.089 1.00 68.12 102 ASN A N 1
ATOM 810 C CA . ASN A 1 102 ? 6.613 -26.992 2.106 1.00 68.12 102 ASN A CA 1
ATOM 811 C C . ASN A 1 102 ? 6.147 -25.664 2.738 1.00 68.12 102 ASN A C 1
ATOM 813 O O . ASN A 1 102 ? 4.967 -25.308 2.638 1.00 68.12 102 ASN A O 1
ATOM 817 N N . PRO A 1 103 ? 7.060 -24.921 3.392 1.00 64.06 103 PRO A N 1
ATOM 818 C CA . PRO A 1 103 ? 6.710 -23.697 4.101 1.00 64.06 103 PRO A CA 1
ATOM 819 C C . PRO A 1 103 ? 6.200 -22.619 3.143 1.00 64.06 103 PRO A C 1
ATOM 821 O O . PRO A 1 103 ? 6.897 -22.195 2.217 1.00 64.06 103 PRO A O 1
ATOM 824 N N . ILE A 1 104 ? 4.985 -22.127 3.383 1.00 54.34 104 ILE A N 1
ATOM 825 C CA . ILE A 1 104 ? 4.424 -21.003 2.630 1.00 54.34 104 ILE A CA 1
ATOM 826 C C . ILE A 1 104 ? 5.105 -19.714 3.103 1.00 54.34 104 ILE A C 1
ATOM 828 O O . ILE A 1 104 ? 5.152 -19.432 4.299 1.00 54.34 104 ILE A O 1
ATOM 832 N N . SER A 1 105 ? 5.595 -18.891 2.173 1.00 52.94 105 SER A N 1
ATOM 833 C CA . SER A 1 105 ? 6.085 -17.547 2.495 1.00 52.94 105 SER A CA 1
ATOM 834 C C . SER A 1 105 ? 4.898 -16.635 2.822 1.00 52.94 105 SER A C 1
ATOM 836 O O . SER A 1 105 ? 4.131 -16.269 1.932 1.00 52.94 105 SER A O 1
ATOM 838 N N . THR A 1 106 ? 4.718 -16.263 4.093 1.00 43.47 106 THR A N 1
ATOM 839 C CA . THR A 1 106 ? 3.699 -15.270 4.478 1.00 43.47 106 THR A CA 1
ATOM 840 C C . THR A 1 106 ? 4.222 -13.854 4.255 1.00 43.47 106 THR A C 1
ATOM 842 O O . THR A 1 106 ? 5.326 -13.490 4.651 1.00 43.47 106 THR A O 1
ATOM 845 N N . THR A 1 107 ? 3.403 -13.025 3.612 1.00 43.44 107 THR A N 1
ATOM 846 C CA . THR A 1 107 ? 3.695 -11.617 3.299 1.00 43.44 107 THR A CA 1
ATOM 847 C C . THR A 1 107 ? 3.303 -10.642 4.420 1.00 43.44 107 THR A C 1
ATOM 849 O O . THR A 1 107 ? 3.369 -9.433 4.208 1.00 43.44 107 THR A O 1
ATOM 852 N N . GLY A 1 108 ? 2.864 -11.142 5.583 1.00 39.66 108 GLY A N 1
ATOM 853 C CA . GLY A 1 108 ? 2.496 -10.349 6.761 1.00 39.66 108 GLY A CA 1
ATOM 854 C C . GLY A 1 108 ? 3.679 -10.218 7.720 1.00 39.66 108 GLY A C 1
ATOM 855 O O . GLY A 1 108 ? 4.176 -11.215 8.233 1.00 39.66 108 GLY A O 1
ATOM 856 N N . LEU A 1 109 ? 4.147 -8.996 7.945 1.00 33.84 109 LEU A N 1
ATOM 857 C CA . LEU A 1 109 ? 5.290 -8.652 8.788 1.00 33.84 109 LEU A CA 1
ATOM 858 C C . LEU A 1 109 ? 4.913 -8.243 10.239 1.00 33.84 109 LEU A C 1
ATOM 860 O O . LEU A 1 109 ? 5.766 -7.792 10.999 1.00 33.84 109 LEU A O 1
ATOM 864 N N . PHE A 1 110 ? 3.660 -8.420 10.662 1.00 32.16 110 PHE A N 1
ATOM 865 C CA . PHE A 1 110 ? 3.204 -8.259 12.055 1.00 32.16 110 PHE A CA 1
ATOM 866 C C . PHE A 1 110 ? 2.397 -9.438 12.573 1.00 32.16 110 PHE A C 1
ATOM 868 O O . PHE A 1 110 ? 2.147 -9.537 13.770 1.00 32.16 110 PHE A O 1
ATOM 875 N N . ASP A 1 111 ? 2.044 -10.361 11.691 1.00 39.62 111 ASP A N 1
ATOM 876 C CA . ASP A 1 111 ? 1.366 -11.598 12.043 1.00 39.62 111 ASP A CA 1
ATOM 877 C C . ASP A 1 111 ? 2.189 -12.513 12.957 1.00 39.62 111 ASP A C 1
ATOM 879 O O . ASP A 1 111 ? 1.618 -13.417 13.552 1.00 39.62 111 ASP A O 1
ATOM 883 N N . GLY A 1 112 ? 3.507 -12.297 13.054 1.00 48.44 112 GLY A N 1
ATOM 884 C CA . GLY A 1 112 ? 4.424 -13.215 13.727 1.00 48.44 112 GLY A CA 1
ATOM 885 C C . GLY A 1 112 ? 5.124 -12.721 14.981 1.00 48.44 112 GLY A C 1
ATOM 886 O O . GLY A 1 112 ? 5.820 -13.513 15.604 1.00 48.44 112 GLY A O 1
ATOM 887 N N . MET A 1 113 ? 4.977 -11.447 15.357 1.00 44.97 113 MET A N 1
ATOM 888 C CA . MET A 1 113 ? 5.576 -10.942 16.604 1.00 44.97 113 MET A CA 1
ATOM 889 C C . MET A 1 113 ? 4.710 -11.252 17.830 1.00 44.97 113 MET A C 1
ATOM 891 O O . MET A 1 113 ? 5.246 -11.404 18.919 1.00 44.97 113 MET A O 1
ATOM 895 N N . GLU A 1 114 ? 3.392 -11.339 17.642 1.00 47.72 114 GLU A N 1
ATOM 896 C CA . GLU A 1 114 ? 2.410 -11.615 18.701 1.00 47.72 114 GLU A CA 1
ATOM 897 C C . GLU A 1 114 ? 2.156 -13.125 18.870 1.00 47.72 114 GLU A C 1
ATOM 899 O O . GLU A 1 114 ? 1.796 -13.574 19.953 1.00 47.72 114 GLU A O 1
ATOM 904 N N . GLU A 1 115 ? 2.385 -13.908 17.805 1.00 52.97 115 GLU A N 1
ATOM 905 C CA . GLU A 1 115 ? 2.270 -15.372 17.823 1.00 52.97 115 GLU A CA 1
ATOM 906 C C . GLU A 1 115 ? 3.569 -16.073 18.252 1.00 52.97 115 GLU A C 1
ATOM 908 O O . GLU A 1 115 ? 3.503 -17.104 18.894 1.00 52.97 115 GLU A O 1
ATOM 913 N N . GLY A 1 116 ? 4.758 -15.537 17.967 1.00 44.47 116 GLY A N 1
ATOM 914 C CA . GLY A 1 116 ? 6.032 -16.210 18.268 1.00 44.47 116 GLY A CA 1
ATOM 915 C C . GLY A 1 116 ? 6.498 -16.119 19.722 1.00 44.47 116 GLY A C 1
ATOM 916 O O . GLY A 1 116 ? 7.695 -16.022 19.938 1.00 44.47 116 GLY A O 1
ATOM 917 N N . ALA A 1 117 ? 5.593 -15.993 20.692 1.00 46.75 117 ALA A N 1
ATOM 918 C CA . ALA A 1 117 ? 5.910 -15.624 22.068 1.00 46.75 117 ALA A CA 1
ATOM 919 C C . ALA A 1 117 ? 5.136 -16.511 23.050 1.00 46.75 117 ALA A C 1
ATOM 921 O O . ALA A 1 117 ? 4.031 -16.139 23.448 1.00 46.75 117 ALA A O 1
ATOM 922 N N . LEU A 1 118 ? 5.696 -17.663 23.444 1.00 38.88 118 LEU A N 1
ATOM 923 C CA . LEU A 1 118 ? 5.073 -18.590 24.398 1.00 38.88 118 LEU A CA 1
ATOM 924 C C . LEU A 1 118 ? 4.911 -17.887 25.757 1.00 38.88 118 LEU A C 1
ATOM 926 O O . LEU A 1 118 ? 5.859 -17.751 26.532 1.00 38.88 118 LEU A O 1
ATOM 930 N N . SER A 1 119 ? 3.716 -17.340 25.993 1.00 41.66 119 SER A N 1
ATOM 931 C CA . SER A 1 119 ? 3.410 -16.481 27.132 1.00 41.66 119 SER A CA 1
ATOM 932 C C . SER A 1 119 ? 2.044 -16.818 27.717 1.00 41.66 119 SER A C 1
ATOM 934 O O . SER A 1 119 ? 1.044 -16.966 27.011 1.00 41.66 119 SER A O 1
ATOM 936 N N . SER A 1 120 ? 1.975 -16.856 29.042 1.00 39.59 120 SER A N 1
ATOM 937 C CA . SER A 1 120 ? 0.732 -16.683 29.792 1.00 39.59 120 SER A CA 1
ATOM 938 C C . SER A 1 120 ? 0.402 -15.190 29.941 1.00 39.59 120 SER A C 1
ATOM 940 O O . SER A 1 120 ? -0.026 -14.737 31.003 1.00 39.59 120 SER A O 1
ATOM 942 N N . GLU A 1 121 ? 0.632 -14.370 28.904 1.00 50.47 121 GLU A N 1
ATOM 943 C CA . GLU A 1 121 ? 0.303 -12.953 29.007 1.00 50.47 121 GLU A CA 1
ATOM 944 C C . GLU A 1 121 ? -1.203 -12.755 29.157 1.00 50.47 121 GLU A C 1
ATOM 946 O O . GLU A 1 121 ? -2.017 -13.262 28.388 1.00 50.47 121 GLU A O 1
ATOM 951 N N . PHE A 1 122 ? -1.560 -11.932 30.139 1.00 53.28 122 PHE A N 1
ATOM 952 C CA . PHE A 1 122 ? -2.888 -11.357 30.258 1.00 53.28 122 PHE A CA 1
ATOM 953 C C . PHE A 1 122 ? -3.268 -10.636 28.948 1.00 53.28 122 PHE A C 1
ATOM 955 O O . PHE A 1 122 ? -2.699 -9.589 28.621 1.00 53.28 122 PHE A O 1
ATOM 962 N N . LYS A 1 123 ? -4.220 -11.211 28.201 1.00 64.19 123 LYS A N 1
ATOM 963 C CA . LYS A 1 123 ? -4.763 -10.678 26.942 1.00 64.19 123 LYS A CA 1
ATOM 964 C C . LYS A 1 123 ? -6.096 -9.977 27.197 1.00 64.19 123 LYS A C 1
ATOM 966 O O . LYS A 1 123 ? -6.963 -10.495 27.901 1.00 64.19 123 LYS A O 1
ATOM 971 N N . GLY A 1 124 ? -6.291 -8.814 26.584 1.00 66.94 124 GLY A N 1
ATOM 972 C CA . GLY A 1 124 ? -7.559 -8.094 26.632 1.00 66.94 124 GLY A CA 1
ATOM 973 C C . GLY A 1 124 ? -7.647 -7.005 25.569 1.00 66.94 124 GLY A C 1
ATOM 974 O O . GLY A 1 124 ? -6.640 -6.580 25.007 1.00 66.94 124 GLY A O 1
ATOM 975 N N . THR A 1 125 ? -8.862 -6.582 25.237 1.00 78.06 125 THR A N 1
ATOM 976 C CA . THR A 1 125 ? -9.129 -5.607 24.176 1.00 78.06 125 THR A CA 1
ATOM 977 C C . THR A 1 125 ? -10.218 -4.625 24.610 1.00 78.06 125 THR A C 1
ATOM 979 O O . THR A 1 125 ? -11.342 -5.040 24.901 1.00 78.06 125 THR A O 1
ATOM 982 N N . PRO A 1 126 ? -9.934 -3.312 24.629 1.00 79.94 126 PRO A N 1
ATOM 983 C CA . PRO A 1 126 ? -10.964 -2.293 24.767 1.00 79.94 126 PRO A CA 1
ATOM 984 C C . PRO A 1 126 ? -11.882 -2.287 23.537 1.00 79.94 126 PRO A C 1
ATOM 986 O O . PRO A 1 126 ? -11.419 -2.223 22.396 1.00 79.94 126 PRO A O 1
ATOM 989 N N . VAL A 1 127 ? -13.190 -2.323 23.770 1.00 75.75 127 VAL A N 1
ATOM 990 C CA . VAL A 1 127 ? -14.241 -2.308 22.748 1.00 75.75 127 VAL A CA 1
ATOM 991 C C . VAL A 1 127 ? -15.173 -1.137 23.025 1.00 75.75 127 VAL A C 1
ATOM 993 O O . VAL A 1 127 ? -15.564 -0.892 24.166 1.00 75.75 127 VAL A O 1
ATOM 996 N N . VAL A 1 128 ? -15.548 -0.421 21.971 1.00 80.19 128 VAL A N 1
ATOM 997 C CA . VAL A 1 128 ? -16.506 0.688 22.041 1.00 80.19 128 VAL A CA 1
ATOM 998 C C . VAL A 1 128 ? -17.736 0.317 21.231 1.00 80.19 128 VAL A C 1
ATOM 1000 O O . VAL A 1 128 ? -17.617 -0.395 20.246 1.00 80.19 128 VAL A O 1
ATOM 1003 N N . PHE A 1 129 ? -18.916 0.777 21.621 1.00 80.44 129 PHE A N 1
ATOM 1004 C CA . PHE A 1 129 ? -20.151 0.583 20.879 1.00 80.44 129 PHE A CA 1
ATOM 1005 C C . PHE A 1 129 ? -20.840 1.925 20.647 1.00 80.44 129 PHE A C 1
ATOM 1007 O O . PHE A 1 129 ? -20.956 2.743 21.566 1.00 80.44 129 PHE A O 1
ATOM 1014 N N . LEU A 1 130 ? -21.333 2.107 19.425 1.00 74.06 130 LEU A N 1
ATOM 1015 C CA . LEU A 1 130 ? -22.256 3.176 19.043 1.00 74.06 130 LEU A CA 1
ATOM 1016 C C . LEU A 1 130 ? -23.559 2.523 18.585 1.00 74.06 130 LEU A C 1
ATOM 1018 O O . LEU A 1 130 ? -23.541 1.661 17.700 1.00 74.06 130 LEU A O 1
ATOM 1022 N N . GLY A 1 131 ? -24.672 2.870 19.235 1.00 74.25 131 GLY A N 1
ATOM 1023 C CA . GLY A 1 131 ? -25.913 2.098 19.140 1.00 74.25 131 GLY A CA 1
ATOM 1024 C C . GLY A 1 131 ? -25.688 0.620 19.497 1.00 74.25 131 GLY A C 1
ATOM 1025 O O . GLY A 1 131 ? -25.290 0.295 20.625 1.00 74.25 131 GLY A O 1
ATOM 1026 N N . ASP A 1 132 ? -25.906 -0.253 18.512 1.00 71.31 132 ASP A N 1
ATOM 1027 C CA . ASP A 1 132 ? -25.712 -1.709 18.607 1.00 71.31 132 ASP A CA 1
ATOM 1028 C C . ASP A 1 132 ? -24.457 -2.206 17.872 1.00 71.31 132 ASP A C 1
ATOM 1030 O O . ASP A 1 132 ? -24.170 -3.401 17.830 1.00 71.31 132 ASP A O 1
ATOM 1034 N N . THR A 1 133 ? -23.667 -1.295 17.297 1.00 68.38 133 THR A N 1
ATOM 1035 C CA . THR A 1 133 ? -22.474 -1.665 16.532 1.00 68.38 133 THR A CA 1
ATOM 1036 C C . THR A 1 133 ? -21.245 -1.720 17.427 1.00 68.38 133 THR A C 1
ATOM 1038 O O . THR A 1 133 ? -20.869 -0.716 18.029 1.00 68.38 133 THR A O 1
ATOM 1041 N N . ALA A 1 134 ? -20.580 -2.878 17.474 1.00 68.31 134 ALA A N 1
ATOM 1042 C CA . ALA A 1 134 ? -19.298 -3.042 18.151 1.00 68.31 134 ALA A CA 1
ATOM 1043 C C . ALA A 1 134 ? -18.140 -2.522 17.286 1.00 68.31 134 ALA A C 1
ATOM 1045 O O . ALA A 1 134 ? -17.919 -2.960 16.155 1.00 68.31 134 ALA A O 1
ATOM 1046 N N . ILE A 1 135 ? -17.356 -1.620 17.858 1.00 68.75 135 ILE A N 1
ATOM 1047 C CA . ILE A 1 135 ? -16.193 -0.985 17.257 1.00 68.75 135 ILE A CA 1
ATOM 1048 C C . ILE A 1 135 ? -14.947 -1.665 17.800 1.00 68.75 135 ILE A C 1
ATOM 1050 O O . ILE A 1 135 ? -14.544 -1.486 18.952 1.00 68.75 135 ILE A O 1
ATOM 1054 N N . ARG A 1 136 ? -14.349 -2.473 16.930 1.00 58.28 136 ARG A N 1
ATOM 1055 C CA . ARG A 1 136 ? -13.114 -3.209 17.170 1.00 58.28 136 ARG A CA 1
ATOM 1056 C C . ARG A 1 136 ? -12.113 -2.706 16.126 1.00 58.28 136 ARG A C 1
ATOM 1058 O O . ARG A 1 136 ? -12.334 -2.940 14.936 1.00 58.28 136 ARG A O 1
ATOM 1065 N N . LYS A 1 137 ? -11.046 -2.025 16.566 1.00 56.69 137 LYS A N 1
ATOM 1066 C CA . LYS A 1 137 ? -10.027 -1.344 15.728 1.00 56.69 137 LYS A CA 1
ATOM 1067 C C . LYS A 1 137 ? -10.521 -0.042 15.064 1.00 56.69 137 LYS A C 1
ATOM 1069 O O . LYS A 1 137 ? -11.680 0.343 15.206 1.00 56.69 137 LYS A O 1
ATOM 1074 N N . GLU A 1 138 ? -9.619 0.632 14.351 1.00 56.75 138 GLU A N 1
ATOM 1075 C CA . GLU A 1 138 ? -9.783 1.966 13.747 1.00 56.75 138 GLU A CA 1
ATOM 1076 C C . GLU A 1 138 ? -10.776 1.984 12.587 1.00 56.75 138 GLU A C 1
ATOM 1078 O O . GLU A 1 138 ? -10.422 2.088 11.412 1.00 56.75 138 GLU A O 1
ATOM 1083 N N . ARG A 1 139 ? -12.055 1.873 12.919 1.00 56.22 139 ARG A N 1
ATOM 1084 C CA . ARG A 1 139 ? -13.146 2.007 11.961 1.00 56.22 139 ARG A CA 1
ATOM 1085 C C . ARG A 1 139 ? -13.697 3.427 11.997 1.00 56.22 139 ARG A C 1
ATOM 1087 O O . ARG A 1 139 ? -13.701 4.079 13.045 1.00 56.22 139 ARG A O 1
ATOM 1094 N N . LEU A 1 140 ? -14.143 3.887 10.833 1.00 57.28 140 LEU A N 1
ATOM 1095 C CA . LEU A 1 140 ? -14.927 5.104 10.684 1.00 57.28 140 LEU A CA 1
ATOM 1096 C C . LEU A 1 140 ? -16.403 4.748 10.662 1.00 5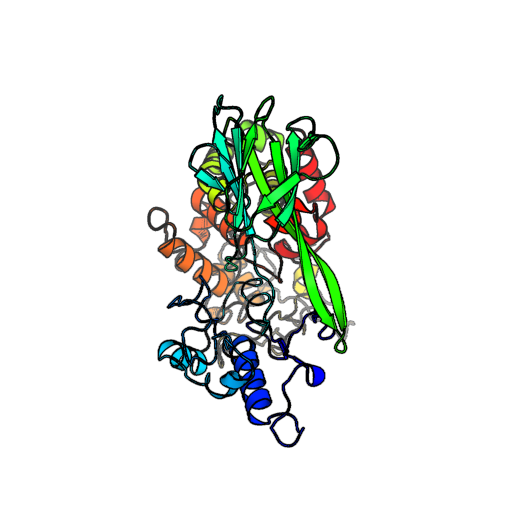7.28 140 LEU A C 1
ATOM 1098 O O . LEU A 1 140 ? -16.816 3.870 9.907 1.00 57.28 140 LEU A O 1
ATOM 1102 N N . PHE A 1 141 ? -17.183 5.459 11.468 1.00 64.25 141 PHE A N 1
ATOM 1103 C CA . PHE A 1 141 ? -18.636 5.361 11.455 1.00 64.25 141 PHE A CA 1
ATOM 1104 C C . PHE A 1 141 ? -19.242 6.659 10.963 1.00 64.25 141 PHE A C 1
ATOM 1106 O O . PHE A 1 141 ? -18.827 7.739 11.387 1.00 64.25 141 PHE A O 1
ATOM 1113 N N . ILE A 1 142 ? -20.241 6.507 10.094 1.00 60.62 142 ILE A N 1
ATOM 1114 C CA . ILE A 1 142 ? -21.171 7.556 9.707 1.00 60.62 142 ILE A CA 1
ATOM 1115 C C . ILE A 1 142 ? -22.401 7.399 10.590 1.00 60.62 142 ILE A C 1
ATOM 1117 O O . ILE A 1 142 ? -23.130 6.421 10.436 1.00 60.62 142 ILE A O 1
ATOM 1121 N N . TYR A 1 143 ? -22.622 8.317 11.530 1.00 58.34 143 TYR A N 1
ATOM 1122 C CA . TYR A 1 143 ? -23.817 8.267 12.372 1.00 58.34 143 TYR A CA 1
ATOM 1123 C C . TYR A 1 143 ? -24.3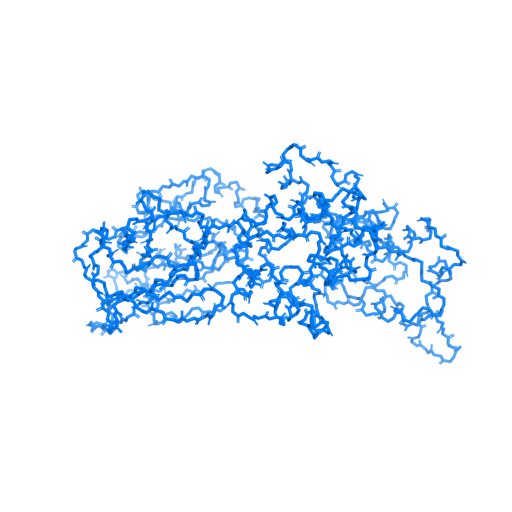94 9.661 12.611 1.00 58.34 143 TYR A C 1
ATOM 1125 O O . TYR A 1 143 ? -23.671 10.621 12.859 1.00 58.34 143 TYR A O 1
ATOM 1133 N N . ASN A 1 144 ? -25.720 9.734 12.582 1.00 56.38 144 ASN A N 1
ATOM 1134 C CA . ASN A 1 144 ? -26.523 10.852 13.071 1.00 56.38 144 ASN A CA 1
ATOM 1135 C C . ASN A 1 144 ? -27.048 10.521 14.487 1.00 56.38 144 ASN A C 1
ATOM 1137 O O . ASN A 1 144 ? -28.240 10.641 14.757 1.00 56.38 144 ASN A O 1
ATOM 1141 N N . ASP A 1 145 ? -26.189 9.984 15.369 1.00 61.84 145 ASP A N 1
ATOM 1142 C CA . ASP A 1 145 ? -26.655 9.390 16.629 1.00 61.84 145 ASP A CA 1
ATOM 1143 C C . ASP A 1 145 ? -26.997 10.502 17.618 1.00 61.84 145 ASP A C 1
ATOM 1145 O O . ASP A 1 145 ? -26.121 11.116 18.231 1.00 61.84 145 ASP A O 1
ATOM 1149 N N . THR A 1 146 ? -28.289 10.764 17.784 1.00 63.09 146 THR A N 1
ATOM 1150 C CA . THR A 1 146 ? -28.796 11.733 18.755 1.00 63.09 146 THR A CA 1
ATOM 1151 C C . THR A 1 146 ? -28.962 11.136 20.151 1.00 63.09 146 THR A C 1
ATOM 1153 O O . THR A 1 146 ? -29.356 11.861 21.063 1.00 63.09 146 THR A O 1
ATOM 1156 N N . SER A 1 147 ? -28.664 9.844 20.359 1.00 74.25 147 SER A N 1
ATOM 1157 C CA . SER A 1 147 ? -28.778 9.182 21.669 1.00 74.25 147 SER A CA 1
ATOM 1158 C C . SER A 1 147 ? -27.809 9.751 22.705 1.00 74.25 147 SER A C 1
ATOM 1160 O O . SER A 1 147 ? -28.000 9.554 23.909 1.00 74.25 147 SER A O 1
ATOM 1162 N N . LYS A 1 148 ? -26.753 10.439 22.239 1.00 83.88 148 LYS A N 1
ATOM 1163 C CA . LYS A 1 148 ? -25.671 10.993 23.062 1.00 83.88 148 LYS A CA 1
ATOM 1164 C C . LYS A 1 148 ? -25.025 9.942 23.969 1.00 83.88 148 LYS A C 1
ATOM 1166 O O . LYS A 1 148 ? -24.532 10.256 25.051 1.00 83.88 148 LYS A O 1
ATOM 1171 N N . THR A 1 149 ? -25.065 8.684 23.543 1.00 86.56 149 THR A N 1
ATOM 1172 C CA . THR A 1 149 ? -24.657 7.540 24.343 1.00 86.56 149 THR A CA 1
ATOM 1173 C C . THR A 1 149 ? -23.556 6.763 23.635 1.00 86.56 149 THR A C 1
ATOM 1175 O O . THR A 1 149 ? -23.704 6.360 22.489 1.00 86.56 149 THR A O 1
ATOM 1178 N N . VAL A 1 150 ? -22.466 6.493 24.350 1.00 87.50 150 VAL A N 1
ATOM 1179 C CA . VAL A 1 150 ? -21.383 5.602 23.917 1.00 87.50 150 VAL A CA 1
ATOM 1180 C C . VAL A 1 150 ? -21.295 4.466 24.922 1.00 87.50 150 VAL A C 1
ATOM 1182 O O . VAL A 1 150 ? -21.273 4.721 26.123 1.00 87.50 150 VAL A O 1
ATOM 1185 N N . LYS A 1 151 ? -21.241 3.209 24.476 1.00 89.69 151 LYS A N 1
ATOM 1186 C CA . LYS A 1 151 ? -20.997 2.084 25.393 1.00 89.69 151 LYS A CA 1
ATOM 1187 C C . LYS A 1 151 ? -19.547 1.635 25.264 1.00 89.69 151 LYS A C 1
ATOM 1189 O O . LYS A 1 151 ? -18.981 1.677 24.179 1.00 89.69 151 LYS A O 1
ATOM 1194 N N . VAL A 1 152 ? -18.930 1.208 26.352 1.00 90.62 152 VAL A N 1
ATOM 1195 C CA . VAL A 1 152 ? -17.540 0.739 26.374 1.00 90.62 152 VAL A CA 1
ATOM 1196 C C . VAL A 1 152 ? -17.444 -0.566 27.155 1.00 90.62 152 VAL A C 1
ATOM 1198 O O . VAL A 1 152 ? -18.227 -0.806 28.071 1.00 90.62 152 VAL A O 1
ATOM 1201 N N . LYS A 1 153 ? -16.498 -1.423 26.781 1.00 89.50 153 LYS A N 1
ATOM 1202 C CA . LYS A 1 153 ? -16.244 -2.729 27.400 1.00 89.50 153 LYS A CA 1
ATOM 1203 C C . LYS A 1 153 ? -14.747 -3.013 27.353 1.00 89.50 153 LYS A C 1
ATOM 1205 O O . LYS A 1 153 ? -14.092 -2.678 26.371 1.00 89.50 153 LYS A O 1
ATOM 1210 N N . PHE A 1 154 ? -14.216 -3.675 28.373 1.00 85.75 154 PHE A N 1
ATOM 1211 C CA . PHE A 1 154 ? -12.917 -4.339 28.279 1.00 85.75 154 PHE A CA 1
ATOM 1212 C C . PHE A 1 154 ? -13.157 -5.840 28.119 1.00 85.75 154 PHE A C 1
ATOM 1214 O O . PHE A 1 154 ? -13.686 -6.478 29.027 1.00 85.75 154 PHE A O 1
ATOM 1221 N N . GLU A 1 155 ? -12.853 -6.387 26.946 1.00 82.19 155 GLU A N 1
ATOM 1222 C CA . GLU A 1 155 ? -13.092 -7.793 26.627 1.00 82.19 155 GLU A CA 1
ATOM 1223 C C . GLU A 1 155 ? -11.833 -8.626 26.860 1.00 82.19 155 GLU A C 1
ATOM 1225 O O . GLU A 1 155 ? -10.750 -8.261 26.410 1.00 82.19 155 GLU A O 1
ATOM 1230 N N . THR A 1 156 ? -11.968 -9.737 27.575 1.00 79.06 156 THR A N 1
ATOM 1231 C CA . THR A 1 156 ? -10.866 -10.650 27.899 1.00 79.06 156 THR A CA 1
ATOM 1232 C C . THR A 1 156 ? -11.411 -12.060 28.127 1.00 79.06 156 THR A C 1
ATOM 1234 O O . THR A 1 156 ? -12.586 -12.225 28.453 1.00 79.06 156 THR A O 1
ATOM 1237 N N . ALA A 1 157 ? -10.569 -13.082 27.957 1.00 73.00 157 ALA A N 1
ATOM 1238 C CA . ALA A 1 157 ? -10.913 -14.456 28.325 1.00 73.00 157 ALA A CA 1
ATOM 1239 C C . ALA A 1 157 ? -11.077 -14.627 29.849 1.00 73.00 157 ALA A C 1
ATOM 1241 O O . ALA A 1 157 ? -11.711 -15.579 30.294 1.00 73.00 157 ALA A O 1
ATOM 1242 N N . ASP A 1 158 ? -10.531 -13.700 30.644 1.00 71.31 158 ASP A N 1
ATOM 1243 C CA . ASP A 1 158 ? -10.671 -13.694 32.095 1.00 71.31 158 ASP A CA 1
ATOM 1244 C C . ASP A 1 158 ? -12.115 -13.353 32.513 1.00 71.31 158 ASP A C 1
ATOM 1246 O O . ASP A 1 158 ? -12.641 -12.271 32.240 1.00 71.31 158 ASP A O 1
ATOM 1250 N N . THR A 1 159 ? -12.772 -14.293 33.189 1.00 78.69 159 THR A N 1
ATOM 1251 C CA . THR A 1 159 ? -14.152 -14.151 33.672 1.00 78.69 159 THR A CA 1
ATOM 1252 C C . THR A 1 159 ? -14.249 -13.526 35.067 1.00 78.69 159 THR A C 1
ATOM 1254 O O . THR A 1 159 ? -15.352 -13.396 35.603 1.00 78.69 159 THR A O 1
ATOM 1257 N N . SER A 1 160 ? -13.122 -13.154 35.681 1.00 77.50 160 SER A N 1
ATOM 1258 C CA . SER A 1 160 ? -13.085 -12.467 36.970 1.00 77.50 160 SER A CA 1
ATOM 1259 C C . SER A 1 160 ? -13.769 -11.102 36.895 1.00 77.50 160 SER A C 1
ATOM 1261 O O . SER A 1 160 ? -13.814 -10.448 35.858 1.00 77.50 160 SER A O 1
ATOM 1263 N N . LYS A 1 161 ? -14.289 -10.619 38.026 1.00 85.62 161 LYS A N 1
ATOM 1264 C CA . LYS A 1 161 ? -14.909 -9.286 38.132 1.00 85.62 161 LYS A CA 1
ATOM 1265 C C . LYS A 1 161 ? -13.877 -8.187 38.395 1.00 85.62 161 LYS A C 1
ATOM 1267 O O . LYS A 1 161 ? -14.117 -7.256 39.165 1.00 85.62 161 LYS A O 1
ATOM 1272 N N . THR A 1 162 ? -12.708 -8.310 37.773 1.00 84.19 162 THR A N 1
ATOM 1273 C CA . THR A 1 162 ? -11.602 -7.372 37.955 1.00 84.19 162 THR A CA 1
ATOM 1274 C C . THR A 1 162 ? -11.970 -5.997 37.407 1.00 84.19 162 THR A C 1
ATOM 1276 O O . THR A 1 162 ? -12.580 -5.861 36.342 1.00 84.19 162 THR A O 1
ATOM 1279 N N . LYS A 1 163 ? -11.602 -4.965 38.171 1.00 88.62 163 LYS A N 1
ATOM 1280 C CA . LYS A 1 163 ? -11.833 -3.561 37.836 1.00 88.62 163 LYS A CA 1
ATOM 1281 C C . LYS A 1 163 ? -10.686 -3.014 36.992 1.00 88.62 163 LYS A C 1
ATOM 1283 O O . LYS A 1 163 ? -9.518 -3.199 37.319 1.00 88.62 163 LYS A O 1
ATOM 1288 N N . VAL A 1 164 ? -11.039 -2.286 35.942 1.00 88.50 164 VAL A N 1
ATOM 1289 C CA . VAL A 1 164 ? -10.119 -1.673 34.980 1.00 88.50 164 VAL A CA 1
ATOM 1290 C C . VAL A 1 164 ? -10.338 -0.176 34.983 1.00 88.50 164 VAL A C 1
ATOM 1292 O O . VAL A 1 164 ? -11.465 0.273 34.786 1.00 88.50 164 VAL A O 1
ATOM 1295 N N . ALA A 1 165 ? -9.277 0.604 35.165 1.00 91.75 165 ALA A N 1
ATOM 1296 C CA . ALA A 1 165 ? -9.370 2.048 35.001 1.00 91.75 165 ALA A CA 1
ATOM 1297 C C . ALA A 1 165 ? -9.428 2.386 33.507 1.00 91.75 165 ALA A C 1
ATOM 1299 O O . ALA A 1 165 ? -8.677 1.818 32.716 1.00 91.75 165 ALA A O 1
ATOM 1300 N N . PHE A 1 166 ? -10.291 3.308 33.095 1.00 93.75 166 PHE A N 1
ATOM 1301 C CA . PHE A 1 166 ? -10.363 3.751 31.709 1.00 93.75 166 PHE A CA 1
ATOM 1302 C C . PHE A 1 166 ? -10.513 5.265 31.576 1.00 93.75 166 PHE A C 1
ATOM 1304 O O . PHE A 1 166 ? -11.024 5.951 32.465 1.00 93.75 166 PHE A O 1
ATOM 1311 N N . GLN A 1 167 ? -10.092 5.762 30.417 1.00 94.06 167 GLN A N 1
ATOM 1312 C CA . GLN A 1 167 ? -10.288 7.134 29.980 1.00 94.06 167 GLN A CA 1
ATOM 1313 C C . GLN A 1 167 ? -10.619 7.151 28.487 1.00 94.06 167 GLN A C 1
ATOM 1315 O O . GLN A 1 167 ? -9.957 6.488 27.689 1.00 94.06 167 GLN A O 1
ATOM 1320 N N . LEU A 1 168 ? -11.634 7.924 28.111 1.00 91.50 168 LEU A N 1
ATOM 1321 C CA . LEU A 1 168 ? -11.992 8.197 26.725 1.00 91.50 168 LEU A CA 1
ATOM 1322 C C . LEU A 1 168 ? -11.611 9.642 26.393 1.00 91.50 168 LEU A C 1
ATOM 1324 O O . LEU A 1 168 ? -12.087 10.566 27.038 1.00 91.50 168 LEU A O 1
ATOM 1328 N N . ILE A 1 169 ? -10.773 9.855 25.384 1.00 91.25 169 ILE A N 1
ATOM 1329 C CA . ILE A 1 169 ? -10.398 11.188 24.901 1.00 91.25 169 ILE A CA 1
ATOM 1330 C C . ILE A 1 169 ? -10.953 11.372 23.494 1.00 91.25 169 ILE A C 1
ATOM 1332 O O . ILE A 1 169 ? -10.626 10.600 22.592 1.00 91.25 169 ILE A O 1
ATOM 1336 N N . ILE A 1 170 ? -11.762 12.413 23.309 1.00 90.56 170 ILE A N 1
ATOM 1337 C CA . ILE A 1 170 ? -12.314 12.799 22.012 1.00 90.56 170 ILE A CA 1
ATOM 1338 C C . ILE A 1 170 ? -11.526 13.996 21.490 1.00 90.56 170 ILE A C 1
ATOM 1340 O O . ILE A 1 170 ? -11.620 15.088 22.040 1.00 90.56 170 ILE A O 1
ATOM 1344 N N . THR A 1 171 ? -10.752 13.806 20.431 1.00 88.56 171 THR A N 1
ATOM 1345 C CA . THR A 1 171 ? -10.113 14.893 19.687 1.00 88.56 171 THR A CA 1
ATOM 1346 C C . THR A 1 171 ? -11.039 15.284 18.543 1.00 88.56 171 THR A C 1
ATOM 1348 O O . THR A 1 171 ? -11.133 14.569 17.547 1.00 88.56 171 THR A O 1
ATOM 1351 N N . THR A 1 172 ? -11.757 16.389 18.713 1.00 87.00 172 THR A N 1
ATOM 1352 C CA . THR A 1 172 ? -12.736 16.880 17.733 1.00 87.00 172 THR A CA 1
ATOM 1353 C C . THR A 1 172 ? -12.082 17.284 16.416 1.00 87.00 172 THR A C 1
ATOM 1355 O O . THR A 1 172 ? -10.945 17.743 16.387 1.00 87.00 172 THR A O 1
ATOM 1358 N N . GLU A 1 173 ? -12.823 17.178 15.322 1.00 77.94 173 GLU A N 1
ATOM 1359 C CA . GLU A 1 173 ? -12.449 17.742 14.030 1.00 77.94 173 GLU A CA 1
ATOM 1360 C C . GLU A 1 173 ? -13.437 18.849 13.622 1.00 77.94 173 GLU A C 1
ATOM 1362 O O . GLU A 1 173 ? -14.632 18.730 13.905 1.00 77.94 173 GLU A O 1
ATOM 1367 N N . PRO A 1 174 ? -12.972 19.925 12.958 1.00 72.06 174 PRO A N 1
ATOM 1368 C CA . PRO A 1 174 ? -11.599 20.136 12.473 1.00 72.06 174 PRO A CA 1
ATOM 1369 C C . PRO A 1 174 ? -10.639 20.751 13.511 1.00 72.06 174 PRO A C 1
ATOM 1371 O O . PRO A 1 174 ? -9.432 20.775 13.297 1.00 72.06 174 PRO A O 1
ATOM 1374 N N . ASN A 1 175 ? -11.148 21.235 14.647 1.00 79.69 175 ASN A N 1
ATOM 1375 C CA . ASN A 1 175 ? -10.395 22.124 15.545 1.00 79.69 175 ASN A CA 1
ATOM 1376 C C . ASN A 1 175 ? -9.418 21.420 16.507 1.00 79.69 175 ASN A C 1
ATOM 1378 O O . ASN A 1 175 ? -8.737 22.092 17.277 1.00 79.69 175 ASN A O 1
ATOM 1382 N N . ASN A 1 176 ? -9.349 20.086 16.507 1.00 82.69 176 ASN A N 1
ATOM 1383 C CA . ASN A 1 176 ? -8.485 19.283 17.382 1.00 82.69 176 ASN A CA 1
ATOM 1384 C C . ASN A 1 176 ? -8.666 19.547 18.892 1.00 82.69 176 ASN A C 1
ATOM 1386 O O . ASN A 1 176 ? -7.752 19.309 19.685 1.00 82.69 176 ASN A O 1
ATOM 1390 N N . ILE A 1 177 ? -9.852 20.000 19.319 1.00 89.81 177 ILE A N 1
ATOM 1391 C CA . ILE A 1 177 ? -10.166 20.204 20.743 1.00 89.81 177 ILE A CA 1
ATOM 1392 C C . ILE A 1 177 ? -10.259 18.835 21.418 1.00 89.81 177 ILE A C 1
ATOM 1394 O O . ILE A 1 177 ? -11.001 17.974 20.943 1.00 89.81 177 ILE A O 1
ATOM 1398 N N . LYS A 1 178 ? -9.532 18.644 22.525 1.00 92.06 178 LYS A N 1
ATOM 1399 C CA . LYS A 1 178 ? -9.546 17.410 23.323 1.00 92.06 178 LYS A CA 1
ATOM 1400 C C . LYS A 1 178 ? -10.611 17.484 24.417 1.00 92.06 178 LYS A C 1
ATOM 1402 O O . LYS A 1 178 ? -10.540 18.344 25.288 1.00 92.06 178 LYS A O 1
ATOM 1407 N N . LEU A 1 179 ? -11.555 16.550 24.395 1.00 92.12 179 LEU A N 1
ATOM 1408 C CA . LEU A 1 179 ? -12.639 16.412 25.366 1.00 92.12 179 LEU A CA 1
ATOM 1409 C C . LEU A 1 179 ? -12.473 15.076 26.114 1.00 92.12 179 LEU A C 1
ATOM 1411 O O . LEU A 1 179 ? -12.763 14.022 25.539 1.00 92.12 179 LEU A O 1
ATOM 1415 N N . PRO A 1 180 ? -11.960 15.079 27.357 1.00 93.06 180 PRO A N 1
ATOM 1416 C CA . PRO A 1 180 ? -11.792 13.862 28.139 1.00 93.06 180 PRO A CA 1
ATOM 1417 C C . PRO A 1 180 ? -13.094 13.445 28.836 1.00 93.06 180 PRO A C 1
ATOM 1419 O O . PRO A 1 180 ? -13.854 14.275 29.340 1.00 93.06 180 PRO A O 1
ATOM 1422 N N . TYR A 1 181 ? -13.310 12.136 28.914 1.00 89.56 181 TYR A N 1
ATOM 1423 C CA . TYR A 1 181 ? -14.277 11.489 29.784 1.00 89.56 181 TYR A CA 1
ATOM 1424 C C . TYR A 1 181 ? -13.575 10.423 30.650 1.00 89.56 181 TYR A C 1
ATOM 1426 O O . TYR A 1 181 ? -12.940 9.513 30.102 1.00 89.56 181 TYR A O 1
ATOM 1434 N N . PRO A 1 182 ? -13.721 10.485 31.983 1.00 91.06 182 PRO A N 1
ATOM 1435 C CA . PRO A 1 182 ? -14.315 11.594 32.739 1.00 91.06 182 PRO A CA 1
ATOM 1436 C C . PRO A 1 182 ? -13.542 12.907 32.554 1.00 91.06 182 PRO A C 1
ATOM 1438 O O . PRO A 1 182 ? -12.401 12.901 32.093 1.00 91.06 182 PRO A O 1
ATOM 1441 N N . LYS A 1 183 ? -14.151 14.038 32.941 1.00 87.69 183 LYS A N 1
ATOM 1442 C CA . LYS A 1 183 ? -13.497 15.360 32.861 1.00 87.69 183 LYS A CA 1
ATOM 1443 C C . LYS A 1 183 ? -12.180 15.405 33.650 1.00 87.69 183 LYS A C 1
ATOM 1445 O O . LYS A 1 183 ? -11.258 16.111 33.253 1.00 87.69 183 LYS A O 1
ATOM 1450 N N . THR A 1 184 ? -12.086 14.643 34.740 1.00 86.44 184 THR A N 1
ATOM 1451 C CA . THR A 1 184 ? -10.889 14.498 35.577 1.00 86.44 184 THR A CA 1
ATOM 1452 C C . THR A 1 184 ? -10.667 13.029 35.952 1.00 86.44 184 THR A C 1
ATOM 1454 O O . THR A 1 184 ? -11.613 12.305 36.254 1.00 86.44 184 THR A O 1
ATOM 1457 N N . GLY A 1 185 ? -9.409 12.578 35.946 1.00 88.62 185 GLY A N 1
ATOM 1458 C CA . GLY A 1 185 ? -9.037 11.223 36.368 1.00 88.62 185 GLY A CA 1
ATOM 1459 C C . GLY A 1 185 ? -9.440 10.112 35.389 1.00 88.62 185 GLY A C 1
ATOM 1460 O O . GLY A 1 185 ? -9.351 10.267 34.170 1.00 88.62 185 GLY A O 1
ATOM 1461 N N . CYS A 1 186 ? -9.827 8.964 35.941 1.00 90.88 186 CYS A N 1
ATOM 1462 C CA . CYS A 1 186 ? -10.281 7.779 35.213 1.00 90.88 186 CYS A CA 1
ATOM 1463 C C . CYS A 1 186 ? -11.576 7.265 35.844 1.00 90.88 186 CYS A C 1
ATOM 1465 O O . CYS A 1 186 ? -11.790 7.424 37.045 1.00 90.88 186 CYS A O 1
ATOM 1467 N N . ASP A 1 187 ? -12.410 6.614 35.043 1.00 93.25 187 ASP A N 1
ATOM 1468 C CA . ASP A 1 187 ? -13.555 5.848 35.537 1.00 93.25 187 ASP A CA 1
ATOM 1469 C C . ASP A 1 187 ? -13.232 4.347 35.474 1.00 93.25 187 ASP A C 1
ATOM 1471 O O . ASP A 1 187 ? -12.145 3.953 35.056 1.00 93.25 187 ASP A O 1
ATOM 1475 N N . THR A 1 188 ? -14.133 3.493 35.948 1.00 93.31 188 THR A N 1
ATOM 1476 C CA . THR A 1 188 ? -13.920 2.053 36.087 1.00 93.31 188 THR A CA 1
ATOM 1477 C C . THR A 1 188 ? -14.839 1.245 35.169 1.00 93.31 188 THR A C 1
ATOM 1479 O O . THR A 1 188 ? -16.040 1.525 35.083 1.00 93.31 188 THR A O 1
ATOM 1482 N N . LEU A 1 189 ? -14.274 0.216 34.534 1.00 92.31 189 LEU A N 1
ATOM 1483 C CA . LEU A 1 189 ? -14.969 -0.908 33.898 1.00 92.31 189 LEU A CA 1
ATOM 1484 C C . LEU A 1 189 ? -14.776 -2.173 34.727 1.00 92.31 189 LEU A C 1
ATOM 1486 O O . LEU A 1 189 ? -13.802 -2.292 35.467 1.00 92.31 189 LEU A O 1
ATOM 1490 N N . VAL A 1 190 ? -15.673 -3.134 34.557 1.00 91.94 190 VAL A N 1
ATOM 1491 C CA . VAL A 1 190 ? -15.478 -4.513 35.009 1.00 91.94 190 VAL A CA 1
ATOM 1492 C C . VAL A 1 190 ? -15.232 -5.367 33.771 1.00 91.94 190 VAL A C 1
ATOM 1494 O O . VAL A 1 190 ? -15.817 -5.102 32.716 1.00 91.94 190 VAL A O 1
ATOM 1497 N N . PHE A 1 191 ? -14.341 -6.356 33.866 1.00 89.44 191 PHE A N 1
ATOM 1498 C CA . PHE A 1 191 ? -14.090 -7.270 32.752 1.00 89.44 191 PHE A CA 1
ATOM 1499 C C . PHE A 1 191 ? -15.387 -7.831 32.184 1.00 89.44 191 PHE A C 1
ATOM 1501 O O . PHE A 1 191 ? -16.290 -8.257 32.904 1.00 89.44 191 PHE A O 1
ATOM 1508 N N . ASN A 1 192 ? -15.450 -7.823 30.857 1.00 86.12 192 ASN A N 1
ATOM 1509 C CA . ASN A 1 192 ? -16.552 -8.335 30.064 1.00 86.12 192 ASN A CA 1
ATOM 1510 C C . ASN A 1 192 ? -17.918 -7.663 30.290 1.00 86.12 192 ASN A C 1
ATOM 1512 O O . ASN A 1 192 ? -18.889 -8.053 29.641 1.00 86.12 192 ASN A O 1
ATOM 1516 N N . GLU A 1 193 ? -17.996 -6.609 31.103 1.00 92.81 193 GLU A N 1
ATOM 1517 C CA . GLU A 1 193 ? -19.219 -5.843 31.327 1.00 92.81 193 GLU A CA 1
ATOM 1518 C C . GLU A 1 193 ? -19.260 -4.586 30.456 1.00 92.81 193 GLU A C 1
ATOM 1520 O O . GLU A 1 193 ? -18.259 -3.895 30.248 1.00 92.81 193 GLU A O 1
ATOM 1525 N N . ILE A 1 194 ? -20.448 -4.297 29.926 1.00 91.38 194 ILE A N 1
ATOM 1526 C CA . ILE A 1 194 ? -20.700 -3.094 29.138 1.00 91.38 194 ILE A CA 1
ATOM 1527 C C . ILE A 1 194 ? -21.040 -1.957 30.097 1.00 91.38 194 ILE A C 1
ATOM 1529 O O . ILE A 1 194 ? -21.983 -2.055 30.879 1.00 91.38 194 ILE A O 1
ATOM 1533 N N . LYS A 1 195 ? -20.321 -0.843 29.978 1.00 93.56 195 LYS A N 1
ATOM 1534 C CA . LYS A 1 195 ? -20.652 0.411 30.649 1.00 93.56 195 LYS A CA 1
ATOM 1535 C C . LYS A 1 195 ? -21.181 1.419 29.646 1.00 93.56 195 LYS A C 1
ATOM 1537 O O . LYS A 1 195 ? -20.554 1.677 28.622 1.00 93.56 195 LYS A O 1
ATOM 1542 N N . GLN A 1 196 ? -22.328 2.004 29.957 1.00 92.56 196 GLN A N 1
ATOM 1543 C CA . GLN A 1 196 ? -22.932 3.058 29.157 1.00 92.56 196 GLN A CA 1
ATOM 1544 C C . GLN A 1 196 ? -22.469 4.433 29.649 1.00 92.56 196 GLN A C 1
ATOM 1546 O O . GLN A 1 196 ? -22.555 4.737 30.836 1.00 92.56 196 GLN A O 1
ATOM 1551 N N . ILE A 1 197 ? -21.998 5.265 28.726 1.00 90.25 197 ILE A N 1
ATOM 1552 C CA . ILE A 1 197 ? -21.535 6.630 28.965 1.00 90.25 197 ILE A CA 1
ATOM 1553 C C . ILE A 1 197 ? -22.475 7.583 28.240 1.00 90.25 197 ILE A C 1
ATOM 1555 O O . ILE A 1 197 ? -22.641 7.496 27.024 1.00 90.25 197 ILE A O 1
ATOM 1559 N N . ARG A 1 198 ? -23.061 8.524 28.979 1.00 88.69 198 ARG A N 1
ATOM 1560 C CA . ARG A 1 198 ? -23.812 9.636 28.397 1.00 88.69 198 ARG A CA 1
ATOM 1561 C C . ARG A 1 198 ? -22.880 10.832 28.219 1.00 88.69 198 ARG A C 1
ATOM 1563 O O . ARG A 1 198 ? -22.237 11.256 29.175 1.00 88.69 198 ARG A O 1
ATOM 1570 N N . LEU A 1 199 ? -22.807 11.349 27.000 1.00 85.06 199 LEU A N 1
ATOM 1571 C CA . LEU A 1 199 ? -22.022 12.522 26.624 1.00 85.06 199 LEU A CA 1
ATOM 1572 C C . LEU A 1 199 ? -22.948 13.721 26.371 1.00 85.06 199 LEU A C 1
ATOM 1574 O O . LEU A 1 199 ? -24.149 13.558 26.161 1.00 85.06 199 LEU A O 1
ATOM 1578 N N . ASP A 1 200 ? -22.399 14.934 26.351 1.00 83.88 200 ASP A N 1
ATOM 1579 C CA . ASP A 1 200 ? -23.172 16.136 25.996 1.00 83.88 200 ASP A CA 1
ATOM 1580 C C . ASP A 1 200 ? -23.544 16.137 24.500 1.00 83.88 200 ASP A C 1
ATOM 1582 O O . ASP A 1 200 ? -24.642 16.548 24.100 1.00 83.88 200 ASP A O 1
ATOM 1586 N N . SER A 1 201 ? -22.622 15.623 23.678 1.00 83.62 201 SER A N 1
ATOM 1587 C CA . SER A 1 201 ? -22.760 15.365 22.244 1.00 83.62 201 SER A CA 1
ATOM 1588 C C . SER A 1 201 ? -21.746 14.306 21.786 1.00 83.62 201 SER A C 1
ATOM 1590 O O . SER A 1 201 ? -20.795 13.996 22.506 1.00 83.62 201 SER A O 1
ATOM 1592 N N . ILE A 1 202 ? -21.946 13.757 20.585 1.00 84.69 202 ILE A N 1
ATOM 1593 C CA . ILE A 1 202 ? -20.993 12.868 19.906 1.00 84.69 202 ILE A CA 1
ATOM 1594 C C . ILE A 1 202 ? -20.416 13.649 18.712 1.00 84.69 202 ILE A C 1
ATOM 1596 O O . ILE A 1 202 ? -20.973 13.579 17.616 1.00 84.69 202 ILE A O 1
ATOM 1600 N N . PRO A 1 203 ? -19.382 14.487 18.920 1.00 86.62 203 PRO A N 1
ATOM 1601 C CA . PRO A 1 203 ? -18.825 15.298 17.845 1.00 86.62 203 PRO A CA 1
ATOM 1602 C C . PRO A 1 203 ? -18.033 14.455 16.840 1.00 86.62 203 PRO A C 1
ATOM 1604 O O . PRO A 1 203 ? -17.507 13.388 17.155 1.00 86.62 203 PRO A O 1
ATOM 1607 N N . ASN A 1 204 ? -17.871 14.990 15.631 1.00 85.62 204 ASN A N 1
ATOM 1608 C CA . ASN A 1 204 ? -16.928 14.431 14.669 1.00 85.62 204 ASN A CA 1
ATOM 1609 C C . ASN A 1 204 ? -15.506 14.496 15.240 1.00 85.62 204 ASN A C 1
ATOM 1611 O O . ASN A 1 204 ? -15.105 15.528 15.785 1.00 85.62 204 ASN A O 1
ATOM 1615 N N . GLY A 1 205 ? -14.733 13.421 15.097 1.00 83.75 205 GLY A N 1
ATOM 1616 C CA . GLY A 1 205 ? -13.350 13.405 15.563 1.00 83.75 205 GLY A CA 1
ATOM 1617 C C . GLY A 1 205 ? -12.754 12.023 15.803 1.00 83.75 205 GLY A C 1
ATOM 1618 O O . GLY A 1 205 ? -13.376 10.987 15.549 1.00 83.75 205 GLY A O 1
ATOM 1619 N N . LYS A 1 206 ? -11.518 12.029 16.313 1.00 84.25 206 LYS A N 1
ATOM 1620 C CA . LYS A 1 206 ? -10.794 10.840 16.771 1.00 84.25 206 LYS A CA 1
ATOM 1621 C C . LYS A 1 206 ? -11.152 10.549 18.218 1.00 84.25 206 LYS A C 1
ATOM 1623 O O . LYS A 1 206 ? -10.955 11.383 19.095 1.00 84.25 206 LYS A O 1
ATOM 1628 N N . TYR A 1 207 ? -11.575 9.328 18.482 1.00 86.00 207 TYR A N 1
ATOM 1629 C CA . TYR A 1 207 ? -11.844 8.833 19.818 1.00 86.00 207 TYR A CA 1
ATOM 1630 C C . TYR A 1 207 ? -10.728 7.874 20.220 1.00 86.00 207 TYR A C 1
ATOM 1632 O O . TYR A 1 207 ? -10.349 6.983 19.462 1.00 86.00 207 TYR A O 1
ATOM 1640 N N . THR A 1 208 ? -10.179 8.078 21.412 1.00 86.62 208 THR A N 1
ATOM 1641 C CA . THR A 1 208 ? -9.116 7.254 21.991 1.00 86.62 208 THR A CA 1
ATOM 1642 C C . THR A 1 208 ? -9.589 6.719 23.326 1.00 86.62 208 THR A C 1
ATOM 1644 O O . THR A 1 208 ? -9.743 7.491 24.269 1.00 86.62 208 THR A O 1
ATOM 1647 N N . LEU A 1 209 ? -9.836 5.413 23.400 1.00 86.62 209 LEU A N 1
ATOM 1648 C CA . LEU A 1 209 ? -10.162 4.732 24.646 1.00 86.62 209 LEU A CA 1
ATOM 1649 C C . LEU A 1 209 ? -8.904 4.036 25.162 1.00 86.62 209 LEU A C 1
ATOM 1651 O O . LEU A 1 209 ? -8.382 3.129 24.516 1.00 86.62 209 LEU A O 1
ATOM 1655 N N . THR A 1 210 ? -8.459 4.455 26.339 1.00 89.12 210 THR A N 1
ATOM 1656 C CA . THR A 1 210 ? -7.324 3.875 27.054 1.00 89.12 210 THR A CA 1
ATOM 1657 C C . THR A 1 210 ? -7.838 3.143 28.283 1.00 89.12 210 THR A C 1
ATOM 1659 O O . THR A 1 210 ? -8.563 3.722 29.088 1.00 89.12 210 THR A O 1
ATOM 1662 N N . CYS A 1 211 ? -7.436 1.889 28.449 1.00 83.56 211 CYS A N 1
ATOM 1663 C CA . CYS A 1 211 ? -7.715 1.054 29.609 1.00 83.56 211 CYS A CA 1
ATOM 1664 C C . CYS A 1 211 ? -6.402 0.671 30.296 1.00 83.56 211 CYS A C 1
ATOM 1666 O O . CYS A 1 211 ? -5.465 0.206 29.652 1.00 83.56 211 CYS A O 1
ATOM 1668 N N . LYS A 1 212 ? -6.345 0.849 31.611 1.00 88.06 212 LYS A N 1
ATOM 1669 C CA . LYS A 1 212 ? -5.213 0.527 32.474 1.00 88.06 212 LYS A CA 1
ATOM 1670 C C . LYS A 1 212 ? -5.616 -0.613 33.397 1.00 88.06 212 LYS A C 1
ATOM 1672 O O . LYS A 1 212 ? -6.523 -0.463 34.220 1.00 88.06 212 LYS A O 1
ATOM 1677 N N . VAL A 1 213 ? -4.961 -1.755 33.230 1.00 81.50 213 VAL A N 1
ATOM 1678 C CA . VAL A 1 213 ? -5.199 -2.961 34.024 1.00 81.50 213 VAL A CA 1
ATOM 1679 C C . VAL A 1 213 ? -4.024 -3.146 34.970 1.00 81.50 213 VAL A C 1
ATOM 1681 O O . VAL A 1 213 ? -2.873 -3.193 34.535 1.00 81.50 213 VAL A O 1
ATOM 1684 N N . LYS A 1 214 ? -4.318 -3.273 36.263 1.00 80.88 214 LYS A N 1
ATOM 1685 C CA . LYS A 1 214 ? -3.323 -3.689 37.248 1.00 80.88 214 LYS A CA 1
ATOM 1686 C C . LYS A 1 214 ? -3.171 -5.201 37.176 1.00 80.88 214 LYS A C 1
ATOM 1688 O O . LYS A 1 214 ? -4.147 -5.926 37.344 1.00 80.88 214 LYS A O 1
ATOM 1693 N N . VAL A 1 215 ? -1.958 -5.661 36.909 1.00 71.62 215 VAL A N 1
ATOM 1694 C CA . VAL A 1 215 ? -1.622 -7.078 36.802 1.00 71.62 215 VAL A CA 1
ATOM 1695 C C . VAL A 1 215 ? -0.630 -7.409 37.904 1.00 71.62 215 VAL A C 1
ATOM 1697 O O . VAL A 1 215 ? 0.420 -6.776 38.028 1.00 71.62 215 VAL A O 1
ATOM 1700 N N . LYS A 1 216 ? -0.965 -8.413 38.713 1.00 67.94 216 LYS A N 1
ATOM 1701 C CA . LYS A 1 216 ? -0.038 -8.979 39.688 1.00 67.94 216 LYS A CA 1
ATOM 1702 C C . LYS A 1 216 ? 0.797 -10.053 39.010 1.00 67.94 216 LYS A C 1
ATOM 1704 O O . LYS A 1 216 ? 0.260 -11.014 38.470 1.00 67.94 216 LYS A O 1
ATOM 1709 N N . THR A 1 217 ? 2.108 -9.888 39.059 1.00 59.25 217 THR A N 1
ATOM 1710 C CA . THR A 1 217 ? 3.082 -10.840 38.519 1.00 59.25 217 THR A CA 1
ATOM 1711 C C . THR A 1 217 ? 4.027 -11.282 39.623 1.00 59.25 217 THR A C 1
ATOM 1713 O O . THR A 1 217 ? 4.453 -10.472 40.444 1.00 59.25 217 THR A O 1
ATOM 1716 N N . LEU A 1 218 ? 4.370 -12.567 39.652 1.00 44.84 218 LEU A N 1
ATOM 1717 C CA . LEU A 1 218 ? 5.370 -13.091 40.577 1.00 44.84 218 LEU A CA 1
ATOM 1718 C C . LEU A 1 218 ? 6.763 -12.828 40.004 1.00 44.84 218 LEU A C 1
ATOM 1720 O O . LEU A 1 218 ? 7.131 -13.395 38.981 1.00 44.84 218 LEU A O 1
ATOM 1724 N N . LYS A 1 219 ? 7.554 -11.993 40.682 1.00 47.44 219 LYS A N 1
ATOM 1725 C CA . LYS A 1 219 ? 8.970 -11.775 40.361 1.00 47.44 219 LYS A CA 1
ATOM 1726 C C . LYS A 1 219 ? 9.804 -12.170 41.574 1.00 47.44 219 LYS A C 1
ATOM 1728 O O . LYS A 1 219 ? 9.604 -11.640 42.663 1.00 47.44 219 LYS A O 1
ATOM 1733 N N . ASN A 1 220 ? 10.714 -13.132 41.413 1.00 45.06 220 ASN A N 1
ATOM 1734 C CA . ASN A 1 220 ? 11.559 -13.656 42.498 1.00 45.06 220 ASN A CA 1
ATOM 1735 C C . ASN A 1 220 ? 10.762 -14.103 43.743 1.00 45.06 220 ASN A C 1
ATOM 1737 O O . ASN A 1 220 ? 11.117 -13.758 44.869 1.00 45.06 220 ASN A O 1
ATOM 1741 N N . LYS A 1 221 ? 9.655 -14.838 43.544 1.00 46.84 221 LYS A N 1
ATOM 1742 C CA . LYS A 1 221 ? 8.730 -15.288 44.609 1.00 46.84 221 LYS A CA 1
ATOM 1743 C C . LYS A 1 221 ? 8.067 -14.156 45.420 1.00 46.84 221 LYS A C 1
ATOM 1745 O O . LYS A 1 221 ? 7.517 -14.416 46.485 1.00 46.84 221 LYS A O 1
ATOM 1750 N N . LYS A 1 222 ? 8.089 -12.912 44.928 1.00 42.16 222 LYS A N 1
ATOM 1751 C CA . LYS A 1 222 ? 7.346 -11.776 45.492 1.00 42.16 222 LYS A CA 1
ATOM 1752 C C . LYS A 1 222 ? 6.294 -11.300 44.495 1.00 42.16 222 LYS A C 1
ATOM 1754 O O . LYS A 1 222 ? 6.571 -11.220 43.299 1.00 42.16 222 LYS A O 1
ATOM 1759 N N . GLU A 1 223 ? 5.094 -10.988 44.981 1.00 54.91 223 GLU A N 1
ATOM 1760 C CA . GLU A 1 223 ? 4.086 -10.310 44.162 1.00 54.91 223 GLU A CA 1
ATOM 1761 C C . GLU A 1 223 ? 4.578 -8.899 43.825 1.00 54.91 223 GLU A C 1
ATOM 1763 O O . GLU A 1 223 ? 4.866 -8.097 44.713 1.00 54.91 223 GLU A O 1
ATOM 1768 N N . VAL A 1 224 ? 4.671 -8.603 42.532 1.00 63.38 224 VAL A N 1
ATOM 1769 C CA . VAL A 1 224 ? 4.939 -7.272 41.997 1.00 63.38 224 VAL A CA 1
ATOM 1770 C C . VAL A 1 224 ? 3.733 -6.859 41.168 1.00 63.38 224 VAL A C 1
ATOM 1772 O O . VAL A 1 224 ? 3.339 -7.553 40.229 1.00 63.38 224 VAL A O 1
ATOM 1775 N N . GLU A 1 225 ? 3.136 -5.728 41.529 1.00 72.25 225 GLU A N 1
ATOM 1776 C CA . GLU A 1 225 ? 2.041 -5.127 40.776 1.00 72.25 225 GLU A CA 1
ATOM 1777 C C . GLU A 1 225 ? 2.618 -4.282 39.632 1.00 72.25 225 GLU A C 1
ATOM 1779 O O . GLU A 1 225 ? 3.486 -3.435 39.843 1.00 72.25 225 GLU A O 1
ATOM 1784 N N . SER A 1 226 ? 2.152 -4.530 38.411 1.00 72.44 226 SER A N 1
ATOM 1785 C CA . SER A 1 226 ? 2.506 -3.767 37.213 1.00 72.44 226 SER A CA 1
ATOM 1786 C C . SER A 1 226 ? 1.241 -3.256 36.519 1.00 72.44 226 SER A C 1
ATOM 1788 O O . SER A 1 226 ? 0.166 -3.837 36.660 1.00 72.44 226 SER A O 1
ATOM 1790 N N . GLU A 1 227 ? 1.338 -2.144 35.789 1.00 78.50 227 GLU A N 1
ATOM 1791 C CA . GLU A 1 227 ? 0.214 -1.580 35.031 1.00 78.50 227 GLU A CA 1
ATOM 1792 C C . GLU A 1 227 ? 0.404 -1.878 33.539 1.00 78.50 227 GLU A C 1
ATOM 1794 O O . GLU A 1 227 ? 1.366 -1.416 32.924 1.00 78.50 227 GLU A O 1
ATOM 1799 N N . LYS A 1 228 ? -0.526 -2.637 32.948 1.00 79.38 228 LYS A N 1
ATOM 1800 C CA . LYS A 1 228 ? -0.609 -2.831 31.494 1.00 79.38 228 LYS A CA 1
ATOM 1801 C C . LYS A 1 228 ? -1.613 -1.845 30.900 1.00 79.38 228 LYS A C 1
ATOM 1803 O O . LYS A 1 228 ? -2.726 -1.694 31.407 1.00 79.38 228 LYS A O 1
ATOM 1808 N N . VAL A 1 229 ? -1.221 -1.184 29.811 1.00 79.62 229 VAL A N 1
ATOM 1809 C CA . VAL A 1 229 ? -2.041 -0.185 29.112 1.00 79.62 229 VAL A CA 1
ATOM 1810 C C . VAL A 1 229 ? -2.511 -0.750 27.779 1.00 79.62 229 VAL A C 1
ATOM 1812 O O . VAL A 1 229 ? -1.702 -1.152 26.948 1.00 79.62 229 VAL A O 1
ATOM 1815 N N . PHE A 1 230 ? -3.821 -0.735 27.570 1.00 77.81 230 PHE A N 1
ATOM 1816 C CA . PHE A 1 230 ? -4.470 -1.139 26.332 1.00 77.81 230 PHE A CA 1
ATOM 1817 C C . PHE A 1 230 ? -5.179 0.064 25.727 1.00 77.81 230 PHE A C 1
ATOM 1819 O O . PHE A 1 230 ? -5.973 0.718 26.401 1.00 77.81 230 PHE A O 1
ATOM 1826 N N . THR A 1 231 ? -4.936 0.335 24.449 1.00 77.81 231 THR A N 1
ATOM 1827 C CA . THR A 1 231 ? -5.501 1.503 23.769 1.00 77.81 231 THR A CA 1
ATOM 1828 C C . THR A 1 231 ? -6.206 1.070 22.496 1.00 77.81 231 THR A C 1
ATOM 1830 O O . THR A 1 231 ? -5.696 0.242 21.746 1.00 77.81 231 THR A O 1
ATOM 1833 N N . THR A 1 232 ? -7.374 1.650 22.235 1.00 73.12 232 THR A N 1
ATOM 1834 C CA . THR A 1 232 ? -8.057 1.538 20.946 1.00 73.12 232 THR A CA 1
ATOM 1835 C C . THR A 1 232 ? -8.405 2.924 20.421 1.00 73.12 232 THR A C 1
ATOM 1837 O O . THR A 1 232 ? -8.741 3.837 21.184 1.00 73.12 232 THR A O 1
ATOM 1840 N N . HIS A 1 233 ? -8.320 3.082 19.105 1.00 77.31 233 HIS A N 1
ATOM 1841 C CA . HIS A 1 233 ? -8.649 4.316 18.407 1.00 77.31 233 HIS A CA 1
ATOM 1842 C C . HIS A 1 233 ? -9.759 4.052 17.397 1.00 77.31 233 HIS A C 1
ATOM 1844 O O . HIS A 1 233 ? -9.791 2.996 16.769 1.00 77.31 233 HIS A O 1
ATOM 1850 N N . PHE A 1 234 ? -10.655 5.017 17.218 1.00 74.38 234 PHE A N 1
ATOM 1851 C CA . PHE A 1 234 ? -11.688 4.982 16.185 1.00 74.38 234 PHE A CA 1
ATOM 1852 C C . PHE A 1 234 ? -12.096 6.401 15.788 1.00 74.38 234 PHE A C 1
ATOM 1854 O O . PHE A 1 234 ? -11.757 7.370 16.470 1.00 74.38 234 PHE A O 1
ATOM 1861 N N . PHE A 1 235 ? -12.795 6.528 14.663 1.00 77.06 235 PHE A N 1
ATOM 1862 C CA . PHE A 1 235 ? -13.213 7.819 14.126 1.00 77.06 235 PHE A CA 1
ATOM 1863 C C . PHE A 1 235 ? -14.731 7.860 13.975 1.00 77.06 235 PHE A C 1
ATOM 1865 O O . PHE A 1 235 ? -15.344 6.916 13.475 1.00 77.06 235 PHE A O 1
ATOM 1872 N N . ILE A 1 236 ? -15.335 8.975 14.378 1.00 79.12 236 ILE A N 1
ATOM 1873 C CA . ILE A 1 236 ? -16.747 9.261 14.115 1.00 79.12 236 ILE A CA 1
ATOM 1874 C C . ILE A 1 236 ? -16.815 10.450 13.166 1.00 79.12 236 ILE A C 1
ATOM 1876 O O . ILE A 1 236 ? -16.165 11.472 13.400 1.00 79.12 236 ILE A O 1
ATOM 1880 N N . ARG A 1 237 ? -17.602 10.320 12.096 1.00 75.06 237 ARG A N 1
ATOM 1881 C CA . ARG A 1 237 ? -17.974 11.433 11.218 1.00 75.06 237 ARG A CA 1
ATOM 1882 C C . ARG A 1 237 ? -19.462 11.363 10.904 1.00 75.06 237 ARG A C 1
ATOM 1884 O O . ARG A 1 237 ? -20.071 10.307 10.958 1.00 75.06 237 ARG A O 1
ATOM 1891 N N . THR A 1 238 ? -20.049 12.475 10.495 1.00 74.31 238 THR A N 1
ATOM 1892 C CA . THR A 1 238 ? -21.415 12.506 9.947 1.00 74.31 238 THR A CA 1
ATOM 1893 C C . THR A 1 238 ? -21.460 12.235 8.444 1.00 74.31 238 THR A C 1
ATOM 1895 O O . THR A 1 238 ? -22.531 12.004 7.890 1.00 74.31 238 THR A O 1
ATOM 1898 N N . LYS A 1 239 ? -20.307 12.263 7.764 1.00 74.00 239 LYS A N 1
ATOM 1899 C CA . LYS A 1 239 ? -20.158 11.986 6.330 1.00 74.00 239 LYS A CA 1
ATOM 1900 C C . LYS A 1 239 ? -18.870 11.214 6.067 1.00 74.00 239 LYS A C 1
ATOM 1902 O O . LYS A 1 239 ? -17.913 11.310 6.839 1.00 74.00 239 LYS A O 1
ATOM 1907 N N . LYS A 1 240 ? -18.851 10.474 4.958 1.00 73.75 240 LYS A N 1
ATOM 1908 C CA . LYS A 1 240 ? -17.649 9.807 4.456 1.00 73.75 240 LYS A CA 1
ATOM 1909 C C . LYS A 1 240 ? -16.551 10.835 4.192 1.00 73.75 240 LYS A C 1
ATOM 1911 O O . LYS A 1 240 ? -16.839 11.955 3.773 1.00 73.75 240 LYS A O 1
ATOM 1916 N N . LEU A 1 241 ? -15.299 10.443 4.424 1.00 81.50 241 LEU A N 1
ATOM 1917 C CA . LEU A 1 241 ? -14.163 11.213 3.935 1.00 81.50 241 LEU A CA 1
ATOM 1918 C C . LEU A 1 241 ? -14.134 11.095 2.408 1.00 81.50 241 LEU A C 1
ATOM 1920 O O . LEU A 1 241 ? -13.757 10.055 1.869 1.00 81.50 241 LEU A O 1
ATOM 1924 N N . GLU A 1 242 ? -14.598 12.140 1.736 1.00 86.50 242 GLU A N 1
ATOM 1925 C CA . GLU A 1 242 ? -14.761 12.161 0.289 1.00 86.50 242 GLU A CA 1
ATOM 1926 C C . GLU A 1 242 ? -13.630 12.947 -0.373 1.00 86.50 242 GLU A C 1
ATOM 1928 O O . GLU A 1 242 ? -13.392 14.115 -0.072 1.00 86.50 242 GLU A O 1
ATOM 1933 N 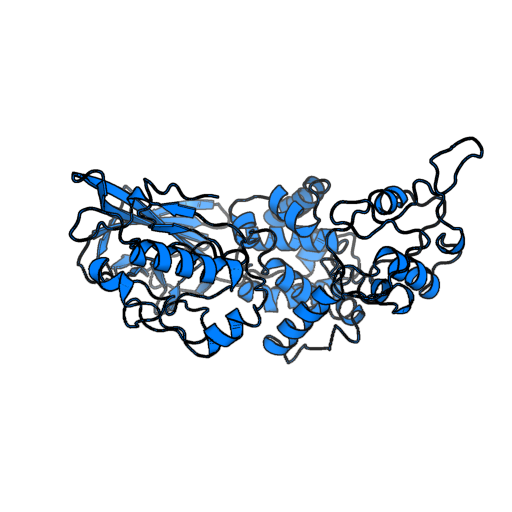N . ILE A 1 243 ? -12.936 12.295 -1.300 1.00 95.00 243 ILE A N 1
ATOM 1934 C CA . ILE A 1 243 ? -11.975 12.918 -2.201 1.00 95.00 243 ILE A CA 1
ATOM 1935 C C . ILE A 1 243 ? -12.726 13.420 -3.424 1.00 95.00 243 ILE A C 1
ATOM 1937 O O . ILE A 1 243 ? -13.362 12.638 -4.130 1.00 95.00 243 ILE A O 1
ATOM 1941 N N . THR A 1 244 ? -12.648 14.719 -3.688 1.00 95.81 244 THR A N 1
ATOM 1942 C CA . THR A 1 244 ? -13.287 15.334 -4.854 1.00 95.81 244 THR A CA 1
ATOM 1943 C C . THR A 1 244 ? -12.297 15.506 -6.002 1.00 95.81 244 THR A C 1
ATOM 1945 O O . THR A 1 244 ? -11.075 15.495 -5.821 1.00 95.81 244 THR A O 1
ATOM 1948 N N . THR A 1 245 ? -12.826 15.679 -7.212 1.00 97.25 245 THR A N 1
ATOM 1949 C CA . THR A 1 245 ? -12.001 15.990 -8.387 1.00 97.25 245 THR A CA 1
ATOM 1950 C C . THR A 1 245 ? -11.286 17.328 -8.195 1.00 97.25 245 THR A C 1
ATOM 1952 O O . THR A 1 245 ? -10.118 17.471 -8.545 1.00 97.25 245 THR A O 1
ATOM 1955 N N . GLU A 1 246 ? -11.979 18.298 -7.604 1.00 96.38 246 GLU A N 1
ATOM 1956 C CA . GLU A 1 246 ? -11.510 19.654 -7.335 1.00 96.38 246 GLU A CA 1
ATOM 1957 C C . GLU A 1 246 ? -10.339 19.647 -6.351 1.00 96.38 246 GLU A C 1
ATOM 1959 O O . GLU A 1 246 ? -9.341 20.326 -6.596 1.00 96.38 246 GLU A O 1
ATOM 1964 N N . LEU A 1 247 ? -10.420 18.823 -5.298 1.00 96.12 247 LEU A N 1
ATOM 1965 C CA . LEU A 1 247 ? -9.319 18.599 -4.362 1.00 96.12 247 LEU A CA 1
ATOM 1966 C C . LEU A 1 247 ? -8.091 18.039 -5.087 1.00 96.12 247 LEU A C 1
ATOM 1968 O O . LEU A 1 247 ? -6.998 18.583 -4.967 1.00 96.12 247 LEU A O 1
ATOM 1972 N N . LEU A 1 248 ? -8.240 16.972 -5.879 1.00 97.44 248 LEU A N 1
ATOM 1973 C CA . LEU A 1 248 ? -7.083 16.411 -6.583 1.00 97.44 248 LEU A CA 1
ATOM 1974 C C . LEU A 1 248 ? -6.487 17.402 -7.591 1.00 97.44 248 LEU A C 1
ATOM 1976 O O . LEU A 1 248 ? -5.267 17.481 -7.709 1.00 97.44 248 LEU A O 1
ATOM 1980 N N . LYS A 1 249 ? -7.315 18.198 -8.274 1.00 96.44 249 LYS A N 1
ATOM 1981 C CA . LYS A 1 249 ? -6.849 19.243 -9.197 1.00 96.44 249 LYS A CA 1
ATOM 1982 C C . LYS A 1 249 ? -6.063 20.345 -8.497 1.00 96.44 249 LYS A C 1
ATOM 1984 O O . LYS A 1 249 ? -5.054 20.792 -9.036 1.00 96.44 249 LYS A O 1
ATOM 1989 N N . SER A 1 250 ? -6.513 20.794 -7.324 1.00 95.75 250 SER A N 1
ATOM 1990 C CA . SER A 1 250 ? -5.828 21.861 -6.587 1.00 95.75 250 SER A CA 1
ATOM 1991 C C . SER A 1 250 ? -4.461 21.404 -6.070 1.00 95.75 250 SER A C 1
ATOM 1993 O O . SER A 1 250 ? -3.498 22.171 -6.082 1.00 95.75 250 SER A O 1
ATOM 1995 N N . ILE A 1 251 ? -4.352 20.134 -5.671 1.00 96.94 251 ILE A N 1
ATOM 1996 C CA . ILE A 1 251 ? -3.116 19.549 -5.147 1.00 96.94 251 ILE A CA 1
ATOM 1997 C C . ILE A 1 251 ? -2.149 19.161 -6.275 1.00 96.94 251 ILE A C 1
ATOM 1999 O O . ILE A 1 251 ? -0.956 19.464 -6.191 1.00 96.94 251 ILE A O 1
ATOM 2003 N N . PHE A 1 252 ? -2.655 18.533 -7.340 1.00 96.31 252 PHE A N 1
ATOM 2004 C CA . PHE A 1 252 ? -1.883 17.974 -8.456 1.00 96.31 252 PHE A CA 1
ATOM 2005 C C . PHE A 1 252 ? -2.109 18.756 -9.753 1.00 96.31 252 PHE A C 1
ATOM 2007 O O . PHE A 1 252 ? -2.478 18.203 -10.789 1.00 96.31 252 PHE A O 1
ATOM 2014 N N . ALA A 1 253 ? -1.842 20.062 -9.709 1.00 93.56 253 ALA A N 1
ATOM 2015 C CA . ALA A 1 253 ? -2.004 20.970 -10.850 1.00 93.56 253 ALA A CA 1
ATOM 2016 C C . ALA A 1 253 ? -1.154 20.593 -12.085 1.00 93.56 253 ALA A C 1
ATOM 2018 O O . ALA A 1 253 ? -1.414 21.057 -13.192 1.00 93.56 253 ALA A O 1
ATOM 2019 N N . ASN A 1 254 ? -0.146 19.733 -11.913 1.00 92.75 254 ASN A N 1
ATOM 2020 C CA . ASN A 1 254 ? 0.663 19.164 -12.991 1.00 92.75 254 ASN A CA 1
ATOM 2021 C C . ASN A 1 254 ? -0.079 18.100 -13.827 1.00 92.75 254 ASN A C 1
ATOM 2023 O O . ASN A 1 254 ? 0.471 17.646 -14.835 1.00 92.75 254 ASN A O 1
ATOM 2027 N N . ASN A 1 255 ? -1.279 17.670 -13.419 1.00 95.38 255 ASN A N 1
ATOM 2028 C CA . ASN A 1 255 ? -2.137 16.766 -14.176 1.00 95.38 255 ASN A CA 1
ATOM 2029 C C . ASN A 1 255 ? -3.364 17.518 -14.738 1.00 95.38 255 ASN A C 1
ATOM 2031 O O . ASN A 1 255 ? -4.309 17.789 -13.996 1.00 95.38 255 ASN A O 1
ATOM 2035 N N . PRO A 1 256 ? -3.386 17.838 -16.048 1.00 94.12 256 PRO A N 1
ATOM 2036 C CA . PRO A 1 256 ? -4.501 18.559 -16.662 1.00 94.12 256 PRO A CA 1
ATOM 2037 C C . PRO A 1 256 ? -5.737 17.675 -16.918 1.00 94.12 256 PRO A C 1
ATOM 2039 O O . PRO A 1 256 ? -6.819 18.200 -17.192 1.00 94.12 256 PRO A O 1
ATOM 2042 N N . ASP A 1 257 ? -5.611 16.344 -16.833 1.00 96.00 257 ASP A N 1
ATOM 2043 C CA . ASP A 1 257 ? -6.693 15.402 -17.129 1.00 96.00 257 ASP A CA 1
ATOM 2044 C C . ASP A 1 257 ? -7.701 15.325 -15.971 1.00 96.00 257 ASP A C 1
ATOM 2046 O O . ASP A 1 257 ? -7.665 14.455 -15.095 1.00 96.00 257 ASP A O 1
ATOM 2050 N N . THR A 1 258 ? -8.643 16.267 -15.987 1.00 95.94 258 THR A N 1
ATOM 2051 C CA . THR A 1 258 ? -9.728 16.361 -15.001 1.00 95.94 258 THR A CA 1
ATOM 2052 C C . THR A 1 258 ? -10.617 15.110 -14.998 1.00 95.94 258 THR A C 1
ATOM 2054 O O . THR A 1 258 ? -11.117 14.716 -13.944 1.00 95.94 258 THR A O 1
ATOM 2057 N N . VAL A 1 259 ? -10.806 14.453 -16.150 1.00 97.00 259 VAL A N 1
ATOM 2058 C CA . VAL A 1 259 ? -11.657 13.257 -16.252 1.00 97.00 259 VAL A CA 1
ATOM 2059 C C . VAL A 1 259 ? -11.003 12.090 -15.526 1.00 97.00 259 VAL A C 1
ATOM 2061 O O . VAL A 1 259 ? -11.665 11.415 -14.729 1.00 97.00 259 VAL A O 1
ATOM 2064 N N . ARG A 1 260 ? -9.702 11.878 -15.751 1.00 96.38 260 ARG A N 1
ATOM 2065 C CA . ARG A 1 260 ? -8.926 10.871 -15.029 1.00 96.38 260 ARG A CA 1
ATOM 2066 C C . ARG A 1 260 ? -8.901 11.157 -13.537 1.00 96.38 260 ARG A C 1
ATOM 2068 O O . ARG A 1 260 ? -9.190 10.250 -12.762 1.00 96.38 260 ARG A O 1
ATOM 2075 N N . LEU A 1 261 ? -8.613 12.392 -13.121 1.00 97.94 261 LEU A N 1
ATOM 2076 C CA . LEU A 1 261 ? -8.625 12.754 -11.698 1.00 97.94 261 LEU A CA 1
ATOM 2077 C C . LEU A 1 261 ? -9.985 12.458 -11.053 1.00 97.94 261 LEU A C 1
ATOM 2079 O O . LEU A 1 261 ? -10.028 11.899 -9.961 1.00 97.94 261 LEU A O 1
ATOM 2083 N N . GLY A 1 262 ? -11.094 12.714 -11.753 1.00 98.06 262 GLY A N 1
ATOM 2084 C CA . GLY A 1 262 ? -12.425 12.351 -11.266 1.00 98.06 262 GLY A CA 1
ATOM 2085 C C . GLY A 1 262 ? -12.655 10.839 -11.160 1.00 98.06 262 GLY A C 1
ATOM 2086 O O . GLY A 1 262 ? -13.301 10.378 -10.219 1.00 98.06 262 GLY A O 1
ATOM 2087 N N . ARG A 1 263 ? -12.113 10.033 -12.083 1.00 98.25 263 ARG A N 1
ATOM 2088 C CA . ARG A 1 263 ? -12.156 8.557 -11.996 1.00 98.25 263 ARG A CA 1
ATOM 2089 C C . ARG A 1 263 ? -11.302 8.028 -10.845 1.00 98.25 263 ARG A C 1
ATOM 2091 O O . ARG A 1 263 ? -11.767 7.169 -10.103 1.00 98.25 263 ARG A O 1
ATOM 2098 N N . VAL A 1 264 ? -10.106 8.582 -10.662 1.00 98.19 264 VAL A N 1
ATOM 2099 C CA . VAL A 1 264 ? -9.207 8.263 -9.544 1.00 98.19 264 VAL A CA 1
ATOM 2100 C C . VAL A 1 264 ? -9.867 8.610 -8.211 1.00 98.19 264 VAL A C 1
ATOM 2102 O O . VAL A 1 264 ? -9.916 7.757 -7.331 1.00 98.19 264 VAL A O 1
ATOM 2105 N N . ALA A 1 265 ? -10.443 9.807 -8.073 1.00 98.06 265 ALA A N 1
ATOM 2106 C CA . ALA A 1 265 ? -11.174 10.219 -6.876 1.00 98.06 265 ALA A CA 1
ATOM 2107 C C . ALA A 1 265 ? -12.312 9.240 -6.543 1.00 98.06 265 ALA A C 1
ATOM 2109 O O . ALA A 1 265 ? -12.407 8.757 -5.414 1.00 98.06 265 ALA A O 1
ATOM 2110 N N . ARG A 1 266 ? -13.121 8.853 -7.543 1.00 98.06 266 ARG A N 1
ATOM 2111 C CA . ARG A 1 266 ? -14.174 7.840 -7.369 1.00 98.06 266 ARG A CA 1
ATOM 2112 C C . ARG A 1 266 ? -13.622 6.487 -6.924 1.00 98.06 266 ARG A C 1
ATOM 2114 O O . ARG A 1 266 ? -14.184 5.893 -6.009 1.00 98.06 266 ARG A O 1
ATOM 2121 N N . ALA A 1 267 ? -12.538 6.008 -7.533 1.00 97.81 267 ALA A N 1
ATOM 2122 C CA . ALA A 1 267 ? -11.909 4.746 -7.148 1.00 97.81 267 ALA A CA 1
ATOM 2123 C C . ALA A 1 267 ? -11.355 4.797 -5.712 1.00 97.81 267 ALA A C 1
ATOM 2125 O O . ALA A 1 267 ? -11.576 3.869 -4.937 1.00 97.81 267 ALA A O 1
ATOM 2126 N N . ILE A 1 268 ? -10.716 5.902 -5.314 1.00 97.44 268 ILE A N 1
ATOM 2127 C CA . ILE A 1 268 ? -10.244 6.102 -3.937 1.00 97.44 268 ILE A CA 1
ATOM 2128 C C . ILE A 1 268 ? -11.427 6.071 -2.972 1.00 97.44 268 ILE A C 1
ATOM 2130 O O . ILE A 1 268 ? -11.412 5.276 -2.038 1.00 97.44 268 ILE A O 1
ATOM 2134 N N . ASN A 1 269 ? -12.486 6.842 -3.230 1.00 94.25 269 ASN A N 1
ATOM 2135 C CA . ASN A 1 269 ? -13.680 6.863 -2.380 1.00 94.25 269 ASN A CA 1
ATOM 2136 C C . ASN A 1 269 ? -14.362 5.495 -2.293 1.00 94.25 269 ASN A C 1
ATOM 2138 O O . ASN A 1 269 ? -14.904 5.140 -1.247 1.00 94.25 269 ASN A O 1
ATOM 2142 N N . LYS A 1 270 ? -14.337 4.707 -3.369 1.00 93.25 270 LYS A N 1
ATOM 2143 C CA . LYS A 1 270 ? -14.921 3.363 -3.402 1.00 93.25 270 LYS A CA 1
ATOM 2144 C C . LYS A 1 270 ? -14.207 2.399 -2.453 1.00 93.25 270 LYS A C 1
ATOM 2146 O O . LYS A 1 270 ? -14.878 1.604 -1.798 1.00 93.25 270 LYS A O 1
ATOM 2151 N N . TYR A 1 271 ? -12.880 2.479 -2.359 1.00 91.81 271 TYR A N 1
ATOM 2152 C CA . TYR A 1 271 ? -12.073 1.444 -1.707 1.00 91.81 271 TYR A CA 1
ATOM 2153 C C . TYR A 1 271 ? -11.417 1.865 -0.388 1.00 91.81 271 TYR A C 1
ATOM 2155 O O . TYR A 1 271 ? -11.277 1.025 0.492 1.00 91.81 271 TYR A O 1
ATOM 2163 N N . SER A 1 272 ? -11.051 3.136 -0.211 1.00 88.81 272 SER A N 1
ATOM 2164 C CA . SER A 1 272 ? -10.182 3.643 0.868 1.00 88.81 272 SER A CA 1
ATOM 2165 C C . SER A 1 272 ? -10.521 3.152 2.283 1.00 88.81 272 SER A C 1
ATOM 2167 O O . SER A 1 272 ? -9.626 2.770 3.039 1.00 88.81 272 SER A O 1
ATOM 2169 N N . GLU A 1 273 ? -11.804 3.103 2.638 1.00 81.44 273 GLU A N 1
ATOM 2170 C CA . GLU A 1 273 ? -12.268 2.665 3.960 1.00 81.44 273 GLU A CA 1
ATOM 2171 C C . GLU A 1 273 ? -11.916 1.204 4.260 1.00 81.44 273 GLU A C 1
ATOM 2173 O O . GLU A 1 273 ? -11.512 0.895 5.380 1.00 81.44 273 GLU A O 1
ATOM 2178 N N . GLN A 1 274 ? -11.990 0.316 3.260 1.00 81.69 274 GLN A N 1
ATOM 2179 C CA . GLN A 1 274 ? -11.634 -1.103 3.410 1.00 81.69 274 GLN A CA 1
ATOM 2180 C C . GLN A 1 274 ? -10.143 -1.284 3.729 1.00 81.69 274 GLN A C 1
ATOM 2182 O O . GLN A 1 274 ? -9.752 -2.274 4.342 1.00 81.69 274 GLN A O 1
ATOM 2187 N N . PHE A 1 275 ? -9.320 -0.296 3.366 1.00 84.31 275 PHE A N 1
ATOM 2188 C CA . PHE A 1 275 ? -7.879 -0.254 3.620 1.00 84.31 275 PHE A CA 1
ATOM 2189 C C . PHE A 1 275 ? -7.521 0.590 4.853 1.00 84.31 275 PHE A C 1
ATOM 2191 O O . PHE A 1 275 ? -6.346 0.861 5.103 1.00 84.31 275 PHE A O 1
ATOM 2198 N N . GLY A 1 276 ? -8.512 1.025 5.638 1.00 79.81 276 GLY A N 1
ATOM 2199 C CA . GLY A 1 276 ? -8.286 1.793 6.861 1.00 79.81 276 GLY A CA 1
ATOM 2200 C C . GLY A 1 276 ? -7.856 3.247 6.634 1.00 79.81 276 GLY A C 1
ATOM 2201 O O . GLY A 1 276 ? -7.425 3.895 7.589 1.00 79.81 276 GLY A O 1
ATOM 2202 N N . LEU A 1 277 ? -7.996 3.785 5.414 1.00 86.56 277 LEU A N 1
ATOM 2203 C CA . LEU A 1 277 ? -7.755 5.199 5.082 1.00 86.56 277 LEU A CA 1
ATOM 2204 C C . LEU A 1 277 ? -8.966 6.060 5.458 1.00 86.56 277 LEU A C 1
ATOM 2206 O O . LEU A 1 277 ? -9.637 6.661 4.623 1.00 86.56 277 LEU A O 1
ATOM 2210 N N . VAL A 1 278 ? -9.278 6.056 6.747 1.00 78.56 278 VAL A N 1
ATOM 2211 C CA . VAL A 1 278 ? -10.573 6.500 7.272 1.00 78.56 278 VAL A CA 1
ATOM 2212 C C . VAL A 1 278 ? -10.547 7.884 7.930 1.00 78.56 278 VAL A C 1
ATOM 2214 O O . VAL A 1 278 ? -11.569 8.407 8.375 1.00 78.56 278 VAL A O 1
ATOM 2217 N N . ASN A 1 279 ? -9.367 8.486 8.019 1.00 79.81 279 ASN A N 1
ATOM 2218 C CA . ASN A 1 279 ? -9.167 9.808 8.590 1.00 79.81 279 ASN A CA 1
ATOM 2219 C C . ASN A 1 279 ? -8.317 10.668 7.653 1.00 79.81 279 ASN A C 1
ATOM 2221 O O . ASN A 1 279 ? -7.609 10.140 6.789 1.00 79.81 279 ASN A O 1
ATOM 2225 N N . VAL A 1 280 ? -8.403 11.989 7.836 1.00 85.88 280 VAL A N 1
ATOM 2226 C CA . VAL A 1 280 ? -7.705 12.961 6.983 1.00 85.88 280 VAL A CA 1
ATOM 2227 C C . VAL A 1 280 ? -6.206 12.683 6.976 1.00 85.88 280 VAL A C 1
ATOM 2229 O O . VAL A 1 280 ? -5.602 12.660 5.918 1.00 85.88 280 VAL A O 1
ATOM 2232 N N . ASN A 1 281 ? -5.608 12.372 8.125 1.00 87.75 281 ASN A N 1
ATOM 2233 C CA . ASN A 1 281 ? -4.172 12.137 8.228 1.00 87.75 281 ASN A CA 1
ATOM 2234 C C . ASN A 1 281 ? -3.693 10.948 7.367 1.00 87.75 281 ASN A C 1
ATOM 2236 O O . ASN A 1 281 ? -2.804 11.097 6.530 1.00 87.75 281 ASN A O 1
ATOM 2240 N N . ARG A 1 282 ? -4.325 9.776 7.493 1.00 90.94 282 ARG A N 1
ATOM 2241 C CA . ARG A 1 282 ? -4.012 8.583 6.687 1.00 90.94 282 ARG A CA 1
ATOM 2242 C C . ARG A 1 282 ? -4.247 8.817 5.209 1.00 90.94 282 ARG A C 1
ATOM 2244 O O . ARG A 1 282 ? -3.399 8.471 4.391 1.00 90.94 282 ARG A O 1
ATOM 2251 N N . MET A 1 283 ? -5.392 9.406 4.877 1.00 94.19 283 MET A N 1
ATOM 2252 C CA . MET A 1 283 ? -5.751 9.703 3.499 1.00 94.19 283 MET A CA 1
ATOM 2253 C C . MET A 1 283 ? -4.758 10.684 2.872 1.00 94.19 283 MET A C 1
ATOM 2255 O O . MET A 1 283 ? -4.258 10.428 1.782 1.00 94.19 283 MET A O 1
ATOM 2259 N N . SER A 1 284 ? -4.399 11.755 3.578 1.00 95.62 284 SER A N 1
ATOM 2260 C CA . SER A 1 284 ? -3.411 12.736 3.128 1.00 95.62 284 SER A CA 1
ATOM 2261 C C . SER A 1 284 ? -2.036 12.106 2.943 1.00 95.62 284 SER A C 1
ATOM 2263 O O . SER A 1 284 ? -1.370 12.372 1.946 1.00 95.62 284 SER A O 1
ATOM 2265 N N . HIS A 1 285 ? -1.616 11.219 3.849 1.00 96.31 285 HIS A N 1
ATOM 2266 C CA . HIS A 1 285 ? -0.374 10.465 3.692 1.00 96.31 285 HIS A CA 1
ATOM 2267 C C . HIS A 1 285 ? -0.400 9.563 2.454 1.00 96.31 285 HIS A C 1
ATOM 2269 O O . HIS A 1 285 ? 0.544 9.588 1.664 1.00 96.31 285 HIS A O 1
ATOM 2275 N N . PHE A 1 286 ? -1.478 8.803 2.254 1.00 97.38 286 PHE A N 1
ATOM 2276 C CA . PHE A 1 286 ? -1.650 7.957 1.076 1.00 97.38 286 PHE A CA 1
ATOM 2277 C C . PHE A 1 286 ? -1.615 8.783 -0.217 1.00 97.38 286 PHE A C 1
ATOM 2279 O O . PHE A 1 286 ? -0.809 8.508 -1.104 1.00 97.38 286 PHE A O 1
ATOM 2286 N N . LEU A 1 287 ? -2.429 9.839 -0.302 1.00 97.75 287 LEU A N 1
ATOM 2287 C CA . LEU A 1 287 ? -2.512 10.718 -1.467 1.00 97.75 287 LEU A CA 1
ATOM 2288 C C . LEU A 1 287 ? -1.185 11.416 -1.766 1.00 97.75 287 LEU A C 1
ATOM 2290 O O . LEU A 1 287 ? -0.802 11.504 -2.928 1.00 97.75 287 LEU A O 1
ATOM 2294 N N . ALA A 1 288 ? -0.463 11.880 -0.744 1.00 97.38 288 ALA A N 1
ATOM 2295 C CA . ALA A 1 288 ? 0.829 12.529 -0.927 1.00 97.38 288 ALA A CA 1
ATOM 2296 C C . ALA A 1 288 ? 1.866 11.579 -1.532 1.00 97.38 288 ALA A C 1
ATOM 2298 O O . ALA A 1 288 ? 2.593 11.951 -2.451 1.00 97.38 288 ALA A O 1
ATOM 2299 N N . GLN A 1 289 ? 1.918 10.343 -1.037 1.00 96.19 289 GLN A N 1
ATOM 2300 C CA . GLN A 1 289 ? 2.872 9.345 -1.506 1.00 96.19 289 GLN A CA 1
ATOM 2301 C C . GLN A 1 289 ? 2.522 8.865 -2.911 1.00 96.19 289 GLN A C 1
ATOM 2303 O O . GLN A 1 289 ? 3.342 8.958 -3.819 1.00 96.19 289 GLN A O 1
ATOM 2308 N N . VAL A 1 290 ? 1.289 8.402 -3.105 1.00 96.19 290 VAL A N 1
ATOM 2309 C CA . VAL A 1 290 ? 0.833 7.850 -4.383 1.00 96.19 290 VAL A CA 1
ATOM 2310 C C . VAL A 1 290 ? 0.783 8.932 -5.453 1.00 96.19 290 VAL A C 1
ATOM 2312 O O . VAL A 1 290 ? 1.211 8.708 -6.582 1.00 96.19 290 VAL A O 1
ATOM 2315 N N . GLY A 1 291 ? 0.324 10.130 -5.101 1.00 96.38 291 GLY A N 1
ATOM 2316 C CA . GLY A 1 291 ? 0.336 11.280 -5.991 1.00 96.38 291 GLY A CA 1
ATOM 2317 C C . GLY A 1 291 ? 1.751 11.668 -6.415 1.00 96.38 291 GLY A C 1
ATOM 2318 O O . GLY A 1 291 ? 1.959 11.954 -7.586 1.00 96.38 291 GLY A O 1
ATOM 2319 N N . TYR A 1 292 ? 2.741 11.615 -5.518 1.00 95.62 292 TYR A N 1
ATOM 2320 C CA . TYR A 1 292 ? 4.137 11.861 -5.889 1.00 95.62 292 TYR A CA 1
ATOM 2321 C C . TYR A 1 292 ? 4.691 10.776 -6.827 1.00 95.62 292 TYR A C 1
ATOM 2323 O O . TYR A 1 292 ? 5.208 11.105 -7.892 1.00 95.62 292 TYR A O 1
ATOM 2331 N N . GLU A 1 293 ? 4.541 9.492 -6.476 1.00 93.31 293 GLU A N 1
ATOM 2332 C CA . GLU A 1 293 ? 5.052 8.358 -7.276 1.00 93.31 293 GLU A CA 1
ATOM 2333 C C . GLU A 1 293 ? 4.471 8.316 -8.694 1.00 93.31 293 GLU A C 1
ATOM 2335 O O . GLU A 1 293 ? 5.143 7.965 -9.662 1.00 93.31 293 GLU A O 1
ATOM 2340 N N . SER A 1 294 ? 3.209 8.715 -8.827 1.00 93.94 294 SER A N 1
ATOM 2341 C CA . SER A 1 294 ? 2.496 8.743 -10.102 1.00 93.94 294 SER A CA 1
ATOM 2342 C C . SER A 1 294 ? 2.606 10.066 -10.857 1.00 93.94 294 SER A C 1
ATOM 2344 O O . SER A 1 294 ? 1.933 10.237 -11.877 1.00 93.94 294 SER A O 1
ATOM 2346 N N . ASP A 1 295 ? 3.421 11.013 -10.376 1.00 93.62 295 ASP A N 1
ATOM 2347 C CA . ASP A 1 295 ? 3.547 12.355 -10.955 1.00 93.62 295 ASP A CA 1
ATOM 2348 C C . ASP A 1 295 ? 2.171 13.041 -11.110 1.00 93.62 295 ASP A C 1
ATOM 2350 O O . ASP A 1 295 ? 1.806 13.559 -12.163 1.00 93.62 295 ASP A O 1
ATOM 2354 N N . GLY A 1 296 ? 1.377 13.018 -10.041 1.00 95.69 296 GLY A N 1
ATOM 2355 C CA . GLY A 1 296 ? 0.046 13.616 -9.955 1.00 95.69 296 GLY A CA 1
ATOM 2356 C C . GLY A 1 296 ? -1.079 12.716 -10.464 1.00 95.69 296 GLY A C 1
ATOM 2357 O O . GLY A 1 296 ? -1.979 13.191 -11.150 1.00 95.69 296 GLY A O 1
ATOM 2358 N N . PHE A 1 297 ? -1.041 11.415 -10.165 1.00 96.56 297 PHE A N 1
ATOM 2359 C CA . PHE A 1 297 ? -2.021 10.418 -10.625 1.00 96.56 297 PHE A CA 1
ATOM 2360 C C . PHE A 1 297 ? -2.100 10.277 -12.153 1.00 96.56 297 PHE A C 1
ATOM 2362 O O . PHE A 1 297 ? -3.137 9.894 -12.706 1.00 96.56 297 PHE A O 1
ATOM 2369 N N . LYS A 1 298 ? -0.997 10.543 -12.861 1.00 92.38 298 LYS A N 1
ATOM 2370 C CA . LYS A 1 298 ? -0.914 10.324 -14.309 1.00 92.38 298 LYS A CA 1
ATOM 2371 C C . LYS A 1 298 ? -0.837 8.827 -14.614 1.00 92.38 298 LYS A C 1
ATOM 2373 O O . LYS A 1 298 ? -0.131 8.074 -13.949 1.00 92.38 298 LYS A O 1
ATOM 2378 N N . GLY A 1 299 ? -1.549 8.389 -15.649 1.00 79.75 299 GLY A N 1
ATOM 2379 C CA . GLY A 1 299 ? -1.439 7.032 -16.191 1.00 79.75 299 GLY A CA 1
ATOM 2380 C C . GLY A 1 299 ? -0.312 6.961 -17.210 1.00 79.75 299 GLY A C 1
ATOM 2381 O O . GLY A 1 299 ? -0.563 7.076 -18.407 1.00 79.75 299 GLY A O 1
ATOM 2382 N N . LYS A 1 300 ? 0.937 6.845 -16.753 1.00 80.06 300 LYS A N 1
ATOM 2383 C CA . LYS A 1 300 ? 2.087 6.644 -17.654 1.00 80.06 300 LYS A CA 1
ATOM 2384 C C . LYS A 1 300 ? 2.100 5.195 -18.141 1.00 80.06 300 LYS A C 1
ATOM 2386 O O . LYS A 1 300 ? 1.719 4.320 -17.383 1.00 80.06 300 LYS A O 1
ATOM 2391 N N . SER A 1 301 ? 2.534 4.935 -19.379 1.00 82.75 301 SER A N 1
ATOM 2392 C CA . SER A 1 301 ? 2.585 3.581 -19.977 1.00 82.75 301 SER A CA 1
ATOM 2393 C C . SER A 1 301 ? 3.771 2.749 -19.459 1.00 82.75 301 SER A C 1
ATOM 2395 O O . SER A 1 301 ? 4.611 2.268 -20.228 1.00 82.75 301 SER A O 1
ATOM 2397 N N . GLY A 1 302 ? 3.834 2.606 -18.140 1.00 82.25 302 GLY A N 1
ATOM 2398 C CA . GLY A 1 302 ? 4.947 2.043 -17.396 1.00 82.25 302 GLY A CA 1
ATOM 2399 C C . GLY A 1 302 ? 6.239 2.856 -17.484 1.00 82.25 302 GLY A C 1
ATOM 2400 O O . GLY A 1 302 ? 6.315 3.898 -18.139 1.00 82.25 302 GLY A O 1
ATOM 2401 N N . GLU A 1 303 ? 7.268 2.355 -16.814 1.00 88.19 303 GLU A N 1
ATOM 2402 C CA . GLU A 1 303 ? 8.630 2.886 -16.869 1.00 88.19 303 GLU A CA 1
ATOM 2403 C C . GLU A 1 303 ? 9.195 2.861 -18.304 1.00 88.19 303 GLU A C 1
ATOM 2405 O O . GLU A 1 303 ? 8.951 1.928 -19.072 1.00 88.19 303 GLU A O 1
ATOM 2410 N N . GLY A 1 304 ? 9.944 3.899 -18.682 1.00 90.38 304 GLY A N 1
ATOM 2411 C CA . GLY A 1 304 ? 10.654 3.962 -19.963 1.00 90.38 304 GLY A CA 1
ATOM 2412 C C . GLY A 1 304 ? 12.096 3.473 -19.827 1.00 90.38 304 GLY A C 1
ATOM 2413 O O . GLY A 1 304 ? 12.740 3.723 -18.814 1.00 90.38 304 GLY A O 1
ATOM 2414 N N . GLY A 1 305 ? 12.620 2.813 -20.858 1.00 91.75 305 GLY A N 1
ATOM 2415 C CA . GLY A 1 305 ? 14.006 2.333 -20.926 1.00 91.75 305 GLY A CA 1
ATOM 2416 C C . GLY A 1 305 ? 14.888 3.120 -21.903 1.00 91.75 305 GLY A C 1
ATOM 2417 O O . GLY A 1 305 ? 16.039 2.755 -22.128 1.00 91.75 305 GLY A O 1
ATOM 2418 N N . CYS A 1 306 ? 14.377 4.198 -22.499 1.00 93.62 306 CYS A N 1
ATOM 2419 C CA . CYS A 1 306 ? 15.121 5.030 -23.437 1.00 93.62 306 CYS A CA 1
ATOM 2420 C C . CYS A 1 306 ? 16.038 6.042 -22.718 1.00 93.62 306 CYS A C 1
ATOM 2422 O O . CYS A 1 306 ? 15.669 7.193 -22.477 1.00 93.62 306 CYS A O 1
ATOM 2424 N N . TYR A 1 307 ? 17.267 5.623 -22.407 1.00 94.94 307 TYR A N 1
ATOM 2425 C CA . TYR A 1 307 ? 18.312 6.486 -21.846 1.00 94.94 307 TYR A CA 1
ATOM 2426 C C . TYR A 1 307 ? 19.304 6.920 -22.936 1.00 94.94 307 TYR A C 1
ATOM 2428 O O . TYR A 1 307 ? 20.044 6.101 -23.477 1.00 94.94 307 TYR A O 1
ATOM 2436 N N . THR A 1 308 ? 19.317 8.210 -23.285 1.00 95.38 308 THR A N 1
ATOM 2437 C CA . THR A 1 308 ? 20.300 8.798 -24.217 1.00 95.38 308 THR A CA 1
ATOM 2438 C C . THR A 1 308 ? 21.656 9.007 -23.532 1.00 95.38 308 THR A C 1
ATOM 2440 O O . THR A 1 308 ? 21.752 8.971 -22.304 1.00 95.38 308 THR A O 1
ATOM 2443 N N . LYS A 1 309 ? 22.716 9.298 -24.301 1.00 94.25 309 LYS A N 1
ATOM 2444 C CA . LYS A 1 309 ? 24.058 9.578 -23.743 1.00 94.25 309 LYS A CA 1
ATOM 2445 C C . LYS A 1 309 ? 24.069 10.712 -22.712 1.00 94.25 309 LYS A C 1
ATOM 2447 O O . LYS A 1 309 ? 24.795 10.643 -21.730 1.00 94.25 309 LYS A O 1
ATOM 2452 N N . THR A 1 310 ? 23.241 11.733 -22.922 1.00 93.56 310 THR A N 1
ATOM 2453 C CA . THR A 1 310 ? 23.158 12.931 -22.073 1.00 93.56 310 THR A CA 1
ATOM 2454 C C . THR A 1 310 ? 22.184 12.790 -20.902 1.00 93.56 310 THR A C 1
ATOM 2456 O O . THR A 1 310 ? 21.988 13.746 -20.154 1.00 93.56 310 THR A O 1
ATOM 2459 N N . ASN A 1 311 ? 21.551 11.625 -20.728 1.00 93.38 311 ASN A N 1
ATOM 2460 C CA . ASN A 1 311 ? 20.594 11.417 -19.649 1.00 93.38 311 ASN A CA 1
ATOM 2461 C C . ASN A 1 311 ? 21.296 11.496 -18.281 1.00 93.38 311 ASN A C 1
ATOM 2463 O O . ASN A 1 311 ? 22.238 10.762 -17.998 1.00 93.38 311 ASN A O 1
ATOM 2467 N N . THR A 1 312 ? 20.823 12.368 -17.397 1.00 90.06 312 THR A N 1
ATOM 2468 C CA . THR A 1 312 ? 21.459 12.612 -16.093 1.00 90.06 312 THR A CA 1
ATOM 2469 C C . THR A 1 312 ? 21.255 11.474 -15.085 1.00 90.06 312 THR A C 1
ATOM 2471 O O . THR A 1 312 ? 21.963 11.402 -14.080 1.00 90.06 312 THR A O 1
ATOM 2474 N N . ASN A 1 313 ? 20.334 10.545 -15.355 1.00 90.75 313 ASN A N 1
ATOM 2475 C CA . ASN A 1 313 ? 19.941 9.479 -14.433 1.00 90.75 313 ASN A CA 1
ATOM 2476 C C . ASN A 1 313 ? 20.742 8.175 -14.600 1.00 90.75 313 ASN A C 1
ATOM 2478 O O . ASN A 1 313 ? 20.439 7.189 -13.929 1.00 90.75 313 ASN A O 1
ATOM 2482 N N . TRP A 1 314 ? 21.787 8.146 -15.437 1.00 92.62 314 TRP A N 1
ATOM 2483 C CA . TRP A 1 314 ? 22.652 6.966 -15.604 1.00 92.62 314 TRP A CA 1
ATOM 2484 C C . TRP A 1 314 ? 23.254 6.443 -14.291 1.00 92.62 314 TRP A C 1
ATOM 2486 O O . TRP A 1 314 ? 23.423 5.236 -14.115 1.00 92.62 314 TRP A O 1
ATOM 2496 N N . SER A 1 315 ? 23.511 7.340 -13.336 1.00 89.38 315 SER A N 1
ATOM 2497 C CA . SER A 1 315 ? 24.048 7.007 -12.010 1.00 89.38 315 SER A CA 1
ATOM 2498 C C . SER A 1 315 ? 23.178 6.018 -11.218 1.00 89.38 315 SER A C 1
ATOM 2500 O O . SER A 1 315 ? 23.703 5.240 -10.414 1.00 89.38 315 SER A O 1
ATOM 2502 N N . ILE A 1 316 ? 21.864 5.986 -11.474 1.00 89.75 316 ILE A N 1
ATOM 2503 C CA . ILE A 1 316 ? 20.940 5.018 -10.868 1.00 89.75 316 ILE A CA 1
ATOM 2504 C C . ILE A 1 316 ? 21.339 3.597 -11.277 1.00 89.75 316 ILE A C 1
ATOM 2506 O O . ILE A 1 316 ? 21.480 2.722 -10.426 1.00 89.75 316 ILE A O 1
ATOM 2510 N N . TRP A 1 317 ? 21.601 3.382 -12.567 1.00 91.94 317 TRP A N 1
ATOM 2511 C CA . TRP A 1 317 ? 21.937 2.068 -13.116 1.00 91.94 317 TRP A CA 1
ATOM 2512 C C . TRP A 1 317 ? 23.312 1.581 -12.648 1.00 91.94 317 TRP A C 1
ATOM 2514 O O . TRP A 1 317 ? 23.479 0.405 -12.327 1.00 91.94 317 TRP A O 1
ATOM 2524 N N . PHE A 1 318 ? 24.283 2.489 -12.521 1.00 92.06 318 PHE A N 1
ATOM 2525 C CA . PHE A 1 318 ? 25.637 2.151 -12.060 1.00 92.06 318 PHE A CA 1
ATOM 2526 C C . PHE A 1 318 ? 25.691 1.741 -10.585 1.00 92.06 318 PHE A C 1
ATOM 2528 O O . PHE A 1 318 ? 26.600 1.020 -10.180 1.00 92.06 318 PHE A O 1
ATOM 2535 N N . SER A 1 319 ? 24.721 2.179 -9.782 1.00 89.38 319 SER A N 1
ATOM 2536 C CA . SER A 1 319 ? 24.644 1.883 -8.346 1.00 89.38 319 SER A CA 1
ATOM 2537 C C . SER A 1 319 ? 23.721 0.708 -8.006 1.00 89.38 319 SER A C 1
ATOM 2539 O O . SER A 1 319 ? 23.551 0.379 -6.828 1.00 89.38 319 SER A O 1
ATOM 2541 N N . LEU A 1 320 ? 23.138 0.043 -9.012 1.00 89.12 320 LEU A N 1
ATOM 2542 C CA . LEU A 1 320 ? 22.267 -1.101 -8.774 1.00 89.12 320 LEU A CA 1
ATOM 2543 C C . LEU A 1 320 ? 23.016 -2.257 -8.116 1.00 89.12 320 LEU A C 1
ATOM 2545 O O . LEU A 1 320 ? 24.095 -2.665 -8.545 1.00 89.12 320 LEU A O 1
ATOM 2549 N N . THR A 1 321 ? 22.373 -2.834 -7.108 1.00 89.50 321 THR A N 1
ATOM 2550 C CA . THR A 1 321 ? 22.832 -4.022 -6.391 1.00 89.50 321 THR A CA 1
ATOM 2551 C C . THR A 1 321 ? 21.745 -5.081 -6.382 1.00 89.50 321 THR A C 1
ATOM 2553 O O . THR A 1 321 ? 20.563 -4.745 -6.286 1.00 89.50 321 THR A O 1
ATOM 2556 N N . TRP A 1 322 ? 22.145 -6.351 -6.434 1.00 85.44 322 TRP A N 1
ATOM 2557 C CA . TRP A 1 322 ? 21.228 -7.482 -6.303 1.00 85.44 322 TRP A CA 1
ATOM 2558 C C . TRP A 1 322 ? 20.539 -7.443 -4.937 1.00 85.44 322 TRP A C 1
ATOM 2560 O O . TRP A 1 322 ? 21.190 -7.535 -3.891 1.00 85.44 322 TRP A O 1
ATOM 2570 N N . LYS A 1 323 ? 19.213 -7.312 -4.916 1.00 81.94 323 LYS A N 1
ATOM 2571 C CA . LYS A 1 323 ? 18.418 -7.295 -3.679 1.00 81.94 323 LYS A CA 1
ATOM 2572 C C . LYS A 1 323 ? 18.125 -8.698 -3.172 1.00 81.94 323 LYS A C 1
ATOM 2574 O O . LYS A 1 323 ? 18.005 -8.905 -1.959 1.00 81.94 323 LYS A O 1
ATOM 2579 N N . GLU A 1 324 ? 18.084 -9.656 -4.085 1.00 76.88 324 GLU A N 1
ATOM 2580 C CA . GLU A 1 324 ? 17.804 -11.061 -3.826 1.00 76.88 324 GLU A CA 1
ATOM 2581 C C . GLU A 1 324 ? 18.478 -11.973 -4.853 1.00 76.88 324 GLU A C 1
ATOM 2583 O O . GLU A 1 324 ? 18.966 -11.517 -5.886 1.00 76.88 324 GLU A O 1
ATOM 2588 N N . ARG A 1 325 ? 18.547 -13.268 -4.530 1.00 74.19 325 ARG A N 1
ATOM 2589 C CA . ARG A 1 325 ? 18.995 -14.294 -5.476 1.00 74.19 325 ARG A CA 1
ATOM 2590 C C . ARG A 1 325 ? 17.861 -14.629 -6.456 1.00 74.19 325 ARG A C 1
ATOM 2592 O O . ARG A 1 325 ? 16.699 -14.414 -6.107 1.00 74.19 325 ARG A O 1
ATOM 2599 N N . PRO A 1 326 ? 18.171 -15.179 -7.641 1.00 71.56 326 PRO A N 1
ATOM 2600 C CA . PRO A 1 326 ? 17.152 -15.587 -8.593 1.00 71.56 326 PRO A CA 1
ATOM 2601 C C . PRO A 1 326 ? 16.272 -16.683 -7.991 1.00 71.56 326 PRO A C 1
ATOM 2603 O O . PRO A 1 326 ? 16.749 -17.527 -7.234 1.00 71.56 326 PRO A O 1
ATOM 2606 N N . PHE A 1 327 ? 14.984 -16.667 -8.330 1.00 68.50 327 PHE A N 1
ATOM 2607 C CA . PHE A 1 327 ? 14.007 -17.641 -7.824 1.00 68.50 327 PHE A CA 1
ATOM 2608 C C . PHE A 1 327 ? 14.108 -19.000 -8.519 1.00 68.50 327 PHE A C 1
ATOM 2610 O O . PHE A 1 327 ? 13.607 -19.992 -8.001 1.00 68.50 327 PHE A O 1
ATOM 2617 N N . CYS A 1 328 ? 14.738 -19.053 -9.692 1.00 64.50 328 CYS A N 1
ATOM 2618 C CA . CYS A 1 328 ? 15.039 -20.296 -10.386 1.00 64.50 328 CYS A CA 1
ATOM 2619 C C . CYS A 1 328 ? 16.488 -20.722 -10.124 1.00 64.50 328 CYS A C 1
ATOM 2621 O O . CYS A 1 328 ? 17.411 -19.912 -10.178 1.00 64.50 328 CYS A O 1
ATOM 2623 N N . ASN A 1 329 ? 16.697 -22.022 -9.897 1.00 57.47 329 ASN A N 1
ATOM 2624 C CA . ASN A 1 329 ? 18.032 -22.579 -9.660 1.00 57.47 329 ASN A CA 1
ATOM 2625 C C . ASN A 1 329 ? 18.942 -22.482 -10.904 1.00 57.47 329 ASN A C 1
ATOM 2627 O O . ASN A 1 329 ? 20.146 -22.328 -10.747 1.00 57.47 329 ASN A O 1
ATOM 2631 N N . ASN A 1 330 ? 18.367 -22.478 -12.119 1.00 64.19 330 ASN A N 1
ATOM 2632 C CA . ASN A 1 330 ? 19.088 -22.430 -13.402 1.00 64.19 330 ASN A CA 1
ATOM 2633 C C . ASN A 1 330 ? 18.518 -21.364 -14.364 1.00 64.19 330 ASN A C 1
ATOM 2635 O O . ASN A 1 330 ? 18.270 -21.653 -15.530 1.00 64.19 330 ASN A O 1
ATOM 2639 N N . CYS A 1 331 ? 18.280 -20.127 -13.915 1.00 66.06 331 CYS A N 1
ATOM 2640 C CA . CYS A 1 331 ? 17.650 -19.089 -14.755 1.00 66.06 331 CYS A CA 1
ATOM 2641 C C . CYS A 1 331 ? 18.424 -18.693 -16.037 1.00 66.06 331 CYS A C 1
ATOM 2643 O O . CYS A 1 331 ? 17.945 -17.823 -16.758 1.00 66.06 331 CYS A O 1
ATOM 2645 N N . ASN A 1 332 ? 19.612 -19.262 -16.294 1.00 80.50 332 ASN A N 1
ATOM 2646 C CA . ASN A 1 332 ? 20.550 -18.884 -17.359 1.00 80.50 332 ASN A CA 1
ATOM 2647 C C . ASN A 1 332 ? 20.578 -17.365 -17.591 1.00 80.50 332 ASN A C 1
ATOM 2649 O O . ASN A 1 332 ? 20.214 -16.867 -18.659 1.00 80.50 332 ASN A O 1
ATOM 2653 N N . CYS A 1 333 ? 20.890 -16.637 -16.518 1.00 82.00 333 CYS A N 1
ATOM 2654 C CA . CYS A 1 333 ? 20.978 -15.187 -16.544 1.00 82.00 333 CYS A CA 1
ATOM 2655 C C . CYS A 1 333 ? 22.092 -14.769 -17.491 1.00 82.00 333 CYS A C 1
ATOM 2657 O O . CYS A 1 333 ? 23.158 -15.378 -17.503 1.00 82.00 333 CYS A O 1
ATOM 2659 N N . ASP A 1 334 ? 21.867 -13.700 -18.236 1.00 79.38 334 ASP A N 1
ATOM 2660 C CA . ASP A 1 334 ? 22.901 -13.097 -19.054 1.00 79.38 334 ASP A CA 1
ATOM 2661 C C . ASP A 1 334 ? 23.969 -12.482 -18.132 1.00 79.38 334 ASP A C 1
ATOM 2663 O O . ASP A 1 334 ? 23.716 -11.536 -17.376 1.00 79.38 334 ASP A O 1
ATOM 2667 N N . THR A 1 335 ? 25.164 -13.077 -18.155 1.00 76.25 335 THR A N 1
ATOM 2668 C CA . THR A 1 335 ? 26.324 -12.672 -17.348 1.00 76.25 335 THR A CA 1
ATOM 2669 C C . THR A 1 335 ? 27.372 -11.904 -18.146 1.00 76.25 335 THR A C 1
ATOM 2671 O O . THR A 1 335 ? 28.440 -11.600 -17.612 1.00 76.25 335 THR A O 1
ATOM 2674 N N . THR A 1 336 ? 27.104 -11.570 -19.411 1.00 75.56 336 THR A N 1
ATOM 2675 C CA . THR A 1 336 ? 28.114 -10.983 -20.304 1.00 75.56 336 THR A CA 1
ATOM 2676 C C . THR A 1 336 ? 28.632 -9.661 -19.725 1.00 75.56 336 THR A C 1
ATOM 2678 O O . THR A 1 336 ? 29.842 -9.457 -19.568 1.00 75.56 336 THR A O 1
ATOM 2681 N N . LEU A 1 337 ? 27.712 -8.810 -19.254 1.00 81.12 337 LEU A N 1
ATOM 2682 C CA . LEU A 1 337 ? 28.024 -7.519 -18.626 1.00 81.12 337 LEU A CA 1
ATOM 2683 C C . LEU A 1 337 ? 27.499 -7.400 -17.189 1.00 81.12 337 LEU A C 1
ATOM 2685 O O . LEU A 1 337 ? 27.588 -6.330 -16.584 1.00 81.12 337 LEU A O 1
ATOM 2689 N N . ASN A 1 338 ? 26.990 -8.496 -16.627 1.00 81.19 338 ASN A N 1
ATOM 2690 C CA . ASN A 1 338 ? 26.573 -8.566 -15.231 1.00 81.19 338 ASN A CA 1
ATOM 2691 C C . ASN A 1 338 ? 27.673 -9.174 -14.366 1.00 81.19 338 ASN A C 1
ATOM 2693 O O . ASN A 1 338 ? 28.505 -9.958 -14.825 1.00 81.19 338 ASN A O 1
ATOM 2697 N N . LEU A 1 339 ? 27.673 -8.798 -13.093 1.00 82.12 339 LEU A N 1
ATOM 2698 C CA . LEU A 1 339 ? 28.493 -9.456 -12.083 1.00 82.12 339 LEU A CA 1
ATOM 2699 C C . LEU A 1 339 ? 27.775 -10.707 -11.549 1.00 82.12 339 LEU A C 1
ATOM 2701 O O . LEU A 1 339 ? 26.546 -10.796 -11.663 1.00 82.12 339 LEU A O 1
ATOM 2705 N N . PRO A 1 340 ? 28.513 -11.664 -10.951 1.00 82.69 340 PRO A N 1
ATOM 2706 C CA . PRO A 1 340 ? 27.917 -12.834 -10.317 1.00 82.69 340 PRO A CA 1
ATOM 2707 C C . PRO A 1 340 ? 26.791 -12.455 -9.352 1.00 82.69 340 PRO A C 1
ATOM 2709 O O . PRO A 1 340 ? 26.876 -11.458 -8.629 1.00 82.69 340 PRO A O 1
ATOM 2712 N N . ILE A 1 341 ? 25.727 -13.261 -9.340 1.00 82.69 341 ILE A N 1
ATOM 2713 C CA . ILE A 1 341 ? 24.515 -12.950 -8.580 1.00 82.69 341 ILE A CA 1
ATOM 2714 C C . ILE A 1 341 ? 24.738 -13.232 -7.098 1.00 82.69 341 ILE A C 1
ATOM 2716 O O . ILE A 1 341 ? 24.458 -14.310 -6.572 1.00 82.69 341 ILE A O 1
ATOM 2720 N N . GLN A 1 342 ? 25.243 -12.217 -6.413 1.00 82.38 342 GLN A N 1
ATOM 2721 C CA . GLN A 1 342 ? 25.451 -12.213 -4.980 1.00 82.38 342 GLN A CA 1
ATOM 2722 C C . GLN A 1 342 ? 24.681 -11.045 -4.375 1.00 82.38 342 GLN A C 1
ATOM 2724 O O . GLN A 1 342 ? 24.851 -9.893 -4.767 1.00 82.38 342 GLN A O 1
ATOM 2729 N N . ARG A 1 343 ? 23.813 -11.348 -3.406 1.00 83.19 343 ARG A N 1
ATOM 2730 C CA . ARG A 1 343 ? 22.993 -10.345 -2.722 1.00 83.19 343 ARG A CA 1
ATOM 2731 C C . ARG A 1 343 ? 23.875 -9.243 -2.129 1.00 83.19 343 ARG A C 1
ATOM 2733 O O . ARG A 1 343 ? 24.840 -9.542 -1.435 1.00 83.19 343 ARG A O 1
ATOM 2740 N N . GLY A 1 344 ? 23.504 -7.990 -2.368 1.00 83.75 344 GLY A N 1
ATOM 2741 C CA . GLY A 1 344 ? 24.237 -6.802 -1.933 1.00 83.75 344 GLY A CA 1
ATOM 2742 C C . GLY A 1 344 ? 25.355 -6.376 -2.885 1.00 83.75 344 GLY A C 1
ATOM 2743 O O . GLY A 1 344 ? 25.723 -5.204 -2.878 1.00 83.75 344 GLY A O 1
ATOM 2744 N N . SER A 1 345 ? 25.840 -7.271 -3.747 1.00 86.75 345 SER A N 1
ATOM 2745 C CA . SER A 1 345 ? 26.856 -6.951 -4.749 1.00 86.75 345 SER A CA 1
ATOM 2746 C C . SER A 1 345 ? 26.259 -6.166 -5.914 1.00 86.75 345 SER A C 1
ATOM 2748 O O . SER A 1 345 ? 25.062 -6.258 -6.209 1.00 86.75 345 SER A O 1
ATOM 2750 N N . LYS A 1 346 ? 27.110 -5.387 -6.588 1.00 89.44 346 LYS A N 1
ATOM 2751 C CA . LYS A 1 346 ? 26.752 -4.612 -7.780 1.00 89.44 346 LYS A CA 1
ATOM 2752 C C . LYS A 1 346 ? 26.186 -5.533 -8.869 1.00 89.44 346 LYS A C 1
ATOM 2754 O O . LYS A 1 346 ? 26.658 -6.652 -9.043 1.00 89.44 346 LYS A O 1
ATOM 2759 N N . LYS A 1 347 ? 25.157 -5.069 -9.580 1.00 89.88 347 LYS A N 1
ATOM 2760 C CA . LYS A 1 347 ? 24.438 -5.848 -10.598 1.00 89.88 347 LYS A CA 1
ATOM 2761 C C . LYS A 1 347 ? 25.141 -5.815 -11.954 1.00 89.88 347 LYS A C 1
ATOM 2763 O O . LYS A 1 347 ? 25.402 -6.856 -12.554 1.00 89.88 347 LYS A O 1
ATOM 2768 N N . LEU A 1 348 ? 25.471 -4.610 -12.407 1.00 91.12 348 LEU A N 1
ATOM 2769 C CA . LEU A 1 348 ? 26.050 -4.332 -13.721 1.00 91.12 348 LEU A CA 1
ATOM 2770 C C . LEU A 1 348 ? 27.548 -4.047 -13.588 1.00 91.12 348 LEU A C 1
ATOM 2772 O O . LEU A 1 348 ? 27.972 -3.379 -12.645 1.00 91.12 348 LEU A O 1
ATOM 2776 N N . LYS A 1 349 ? 28.357 -4.483 -14.557 1.00 91.19 349 LYS A N 1
ATOM 2777 C CA . LYS A 1 349 ? 29.776 -4.094 -14.621 1.00 91.19 349 LYS A CA 1
ATOM 2778 C C . LYS A 1 349 ? 29.935 -2.594 -14.895 1.00 91.19 349 LYS A C 1
ATOM 2780 O O . LYS A 1 349 ? 30.887 -2.002 -14.401 1.00 91.19 349 LYS A O 1
ATOM 2785 N N . TRP A 1 350 ? 28.967 -1.970 -15.574 1.00 93.38 350 TRP A N 1
ATOM 2786 C CA . TRP A 1 350 ? 29.029 -0.587 -16.062 1.00 93.38 350 TRP A CA 1
ATOM 2787 C C . TRP A 1 350 ? 29.384 0.438 -14.981 1.00 93.38 350 TRP A C 1
ATOM 2789 O O . TRP A 1 350 ? 28.814 0.429 -13.886 1.00 93.38 350 TRP A O 1
ATOM 2799 N N . THR A 1 351 ? 30.317 1.333 -15.288 1.00 92.69 351 THR A N 1
ATOM 2800 C CA . THR A 1 351 ? 30.780 2.404 -14.390 1.00 92.69 351 THR A CA 1
ATOM 2801 C C . THR A 1 351 ? 30.599 3.798 -14.982 1.00 92.69 351 THR A C 1
ATOM 2803 O O . THR A 1 351 ? 30.572 4.765 -14.225 1.00 92.69 351 THR A O 1
ATOM 2806 N N . ALA A 1 352 ? 30.461 3.911 -16.304 1.00 93.88 352 ALA A N 1
ATOM 2807 C CA . ALA A 1 352 ? 30.263 5.172 -17.005 1.00 93.88 352 ALA A CA 1
ATOM 2808 C C . ALA A 1 352 ? 29.497 4.948 -18.314 1.00 93.88 352 ALA A C 1
ATOM 2810 O O . ALA A 1 352 ? 29.431 3.828 -18.818 1.00 93.88 352 ALA A O 1
ATOM 2811 N N . VAL A 1 353 ? 28.933 6.020 -18.875 1.00 94.56 353 VAL A N 1
ATOM 2812 C CA . VAL A 1 353 ? 28.320 5.983 -20.215 1.00 94.56 353 VAL A CA 1
ATOM 2813 C C . VAL A 1 353 ? 29.398 5.763 -21.274 1.00 94.56 353 VAL A C 1
ATOM 2815 O O . VAL A 1 353 ? 29.241 4.915 -22.141 1.00 94.56 353 VAL A O 1
ATOM 2818 N N . GLU A 1 354 ? 30.517 6.476 -21.150 1.00 93.44 354 GLU A N 1
ATOM 2819 C CA . GLU A 1 354 ? 31.692 6.372 -22.014 1.00 93.44 354 GLU A CA 1
ATOM 2820 C C . GLU A 1 354 ? 32.957 6.362 -21.151 1.00 93.44 354 GLU A C 1
ATOM 2822 O O . GLU A 1 354 ? 32.994 6.978 -20.083 1.00 93.44 354 GLU A O 1
ATOM 2827 N N . CYS A 1 355 ? 33.990 5.663 -21.618 1.00 92.69 355 CYS A N 1
ATOM 2828 C CA . CYS A 1 355 ? 35.275 5.541 -20.937 1.00 92.69 355 CYS A CA 1
ATOM 2829 C C . CYS A 1 355 ? 36.373 6.227 -21.742 1.00 92.69 355 CYS A C 1
ATOM 2831 O O . CYS A 1 355 ? 36.410 6.106 -22.966 1.00 92.69 355 CYS A O 1
ATOM 2833 N N . LYS A 1 356 ? 37.289 6.912 -21.053 1.00 90.75 356 LYS A N 1
ATOM 2834 C CA . LYS A 1 356 ? 38.523 7.413 -21.671 1.00 90.75 356 LYS A CA 1
ATOM 2835 C C . LYS A 1 356 ? 39.552 6.286 -21.758 1.00 90.75 356 LYS A C 1
ATOM 2837 O O . LYS A 1 356 ? 39.555 5.395 -20.906 1.00 90.75 356 LYS A O 1
ATOM 2842 N N . ALA A 1 357 ? 40.425 6.335 -22.764 1.00 83.44 357 ALA A N 1
ATOM 2843 C CA . ALA A 1 357 ? 41.377 5.263 -23.065 1.00 83.44 357 ALA A CA 1
ATOM 2844 C C . ALA A 1 357 ? 42.329 4.945 -21.895 1.00 83.44 357 ALA A C 1
ATOM 2846 O O . ALA A 1 357 ? 42.807 3.822 -21.764 1.00 83.44 357 ALA A O 1
ATOM 2847 N N . GLU A 1 358 ? 42.574 5.911 -21.010 1.00 87.38 358 GLU A N 1
ATOM 2848 C CA . GLU A 1 358 ? 43.525 5.797 -19.906 1.00 87.38 358 GLU A CA 1
ATOM 2849 C C . GLU A 1 358 ? 42.907 5.193 -18.625 1.00 87.38 358 GLU A C 1
ATOM 2851 O O . GLU A 1 358 ? 43.620 4.924 -17.656 1.00 87.38 358 GLU A O 1
ATOM 2856 N N . GLN A 1 359 ? 41.585 4.974 -18.581 1.00 87.38 359 GLN A N 1
ATOM 2857 C CA . GLN A 1 359 ? 40.882 4.515 -17.377 1.00 87.38 359 GLN A CA 1
ATOM 2858 C C . GLN A 1 359 ? 40.844 2.983 -17.276 1.00 87.38 359 GLN A C 1
ATOM 2860 O O . GLN A 1 359 ? 39.994 2.330 -17.878 1.00 87.38 359 GLN A O 1
ATOM 2865 N N . LYS A 1 360 ? 41.722 2.411 -16.442 1.00 79.50 360 LYS A N 1
ATOM 2866 C CA . LYS A 1 360 ? 41.888 0.950 -16.293 1.00 79.50 360 LYS A CA 1
ATOM 2867 C C . LYS A 1 360 ? 40.701 0.203 -15.654 1.00 79.50 360 LYS A C 1
ATOM 2869 O O . LYS A 1 360 ? 40.561 -0.986 -15.904 1.00 79.50 360 LYS A O 1
ATOM 2874 N N . ASP A 1 361 ? 39.818 0.891 -14.924 1.00 86.38 361 ASP A N 1
ATOM 2875 C CA . ASP A 1 361 ? 38.639 0.301 -14.251 1.00 86.38 361 ASP A CA 1
ATOM 2876 C C . ASP A 1 361 ? 37.307 0.880 -14.755 1.00 86.38 361 ASP A C 1
ATOM 2878 O O . ASP A 1 361 ? 36.318 0.988 -14.021 1.00 86.38 361 ASP A O 1
ATOM 2882 N N . CYS A 1 362 ? 37.281 1.301 -16.020 1.00 91.62 362 CYS A N 1
ATOM 2883 C CA . CYS A 1 362 ? 36.086 1.844 -16.641 1.00 91.62 362 CYS A CA 1
ATOM 2884 C C . CYS A 1 362 ? 35.413 0.822 -17.560 1.00 91.62 362 CYS A C 1
ATOM 2886 O O . CYS A 1 362 ? 36.003 0.335 -18.520 1.00 91.62 362 CYS A O 1
ATOM 2888 N N . TYR A 1 363 ? 34.144 0.535 -17.281 1.00 92.19 363 TYR A N 1
ATOM 2889 C CA . TYR A 1 363 ? 33.294 -0.327 -18.091 1.00 92.19 363 TYR A CA 1
ATOM 2890 C C . TYR A 1 363 ? 32.169 0.529 -18.668 1.00 92.19 363 TYR A C 1
ATOM 2892 O O . TYR A 1 363 ? 31.243 0.910 -17.945 1.00 92.19 363 TYR A O 1
ATOM 2900 N N . ALA A 1 364 ? 32.267 0.857 -19.955 1.00 94.31 364 ALA A N 1
ATOM 2901 C CA . ALA A 1 364 ? 31.274 1.678 -20.637 1.00 94.31 364 ALA A CA 1
ATOM 2902 C C . ALA A 1 364 ? 29.942 0.929 -20.787 1.00 94.31 364 ALA A C 1
ATOM 2904 O O . ALA A 1 364 ? 29.911 -0.304 -20.880 1.00 94.31 364 ALA A O 1
ATOM 2905 N N . VAL A 1 365 ? 28.841 1.677 -20.845 1.00 95.38 365 VAL A N 1
ATOM 2906 C CA . VAL A 1 365 ? 27.555 1.134 -21.289 1.00 95.38 365 VAL A CA 1
ATOM 2907 C C . VAL A 1 365 ? 27.676 0.795 -22.779 1.00 95.38 365 VAL A C 1
ATOM 2909 O O . VAL A 1 365 ? 28.026 1.673 -23.565 1.00 95.38 365 VAL A O 1
ATOM 2912 N N . PRO A 1 366 ? 27.385 -0.443 -23.208 1.00 94.56 366 PRO A N 1
ATOM 2913 C CA . PRO A 1 366 ? 27.402 -0.775 -24.627 1.00 94.56 366 PRO A CA 1
ATOM 2914 C C . PRO A 1 366 ? 26.397 0.058 -25.424 1.00 94.56 366 PRO A C 1
ATOM 2916 O O . PRO A 1 366 ? 25.257 0.243 -24.993 1.00 94.56 366 PRO A O 1
ATOM 2919 N N . ASP A 1 367 ? 26.778 0.454 -26.639 1.00 94.56 367 ASP A N 1
ATOM 2920 C CA . ASP A 1 367 ? 25.968 1.311 -27.515 1.00 94.56 367 ASP A CA 1
ATOM 2921 C C . ASP A 1 367 ? 24.558 0.771 -27.798 1.00 94.56 367 ASP A C 1
ATOM 2923 O O . ASP A 1 367 ? 23.639 1.553 -28.029 1.00 94.56 367 ASP A O 1
ATOM 2927 N N . ILE A 1 368 ? 24.360 -0.552 -27.759 1.00 93.25 368 ILE A N 1
ATOM 2928 C CA . ILE A 1 368 ? 23.045 -1.183 -27.959 1.00 93.25 368 ILE A CA 1
ATOM 2929 C C . ILE A 1 368 ? 22.032 -0.793 -26.862 1.00 93.25 368 ILE A C 1
ATOM 2931 O O . ILE A 1 368 ? 20.829 -0.735 -27.106 1.00 93.25 368 ILE A O 1
ATOM 2935 N N . PHE A 1 369 ? 22.508 -0.460 -25.659 1.00 94.88 369 PHE A N 1
ATOM 2936 C CA . PHE A 1 369 ? 21.677 -0.011 -24.539 1.00 94.88 369 PHE A CA 1
ATOM 2937 C C . PHE A 1 369 ? 21.473 1.509 -24.505 1.00 94.88 369 PHE A C 1
ATOM 2939 O O . PHE A 1 369 ? 20.641 1.991 -23.737 1.00 94.88 369 PHE A O 1
ATOM 2946 N N . ILE A 1 370 ? 22.194 2.264 -25.337 1.00 95.50 370 ILE A N 1
ATOM 2947 C CA . ILE A 1 370 ? 22.067 3.717 -25.434 1.00 95.50 370 ILE A CA 1
ATOM 2948 C C . ILE A 1 370 ? 20.962 4.048 -26.434 1.00 95.50 370 ILE A C 1
ATOM 2950 O O . ILE A 1 370 ? 21.039 3.735 -27.623 1.00 95.50 370 ILE A O 1
ATOM 2954 N N . CYS A 1 371 ? 19.924 4.728 -25.956 1.00 95.38 371 CYS A N 1
ATOM 2955 C CA . CYS A 1 371 ? 18.764 5.041 -26.769 1.00 95.38 371 CYS A CA 1
ATOM 2956 C C . CYS A 1 371 ? 19.105 6.033 -27.886 1.00 95.38 371 CYS A C 1
ATOM 2958 O O . CYS A 1 371 ? 19.498 7.172 -27.626 1.00 95.38 371 CYS A O 1
ATOM 2960 N N . LYS A 1 372 ? 18.884 5.606 -29.133 1.00 92.69 372 LYS A N 1
ATOM 2961 C CA . LYS A 1 372 ? 18.958 6.463 -30.330 1.00 92.69 372 LYS A CA 1
ATOM 2962 C C . LYS A 1 372 ? 17.587 6.993 -30.745 1.00 92.69 372 LYS A C 1
ATOM 2964 O O . LYS A 1 372 ? 17.477 8.092 -31.276 1.00 92.69 372 LYS A O 1
ATOM 2969 N N . LYS A 1 373 ? 16.542 6.203 -30.499 1.00 90.62 373 LYS A N 1
ATOM 2970 C CA . LYS A 1 373 ? 15.151 6.521 -30.816 1.00 90.62 373 LYS A CA 1
ATOM 2971 C C . LYS A 1 373 ? 14.249 5.904 -29.755 1.00 90.62 373 LYS A C 1
ATOM 2973 O O . LYS A 1 373 ? 14.375 4.718 -29.460 1.00 90.62 373 LYS A O 1
ATOM 2978 N N . ALA A 1 374 ? 13.342 6.705 -29.202 1.00 88.88 374 ALA A N 1
ATOM 2979 C CA . ALA A 1 374 ? 12.360 6.216 -28.245 1.00 88.88 374 ALA A CA 1
ATOM 2980 C C . ALA A 1 374 ? 11.428 5.193 -28.908 1.00 88.88 374 ALA A C 1
ATOM 2982 O O . ALA A 1 374 ? 10.964 5.392 -30.034 1.00 88.88 374 ALA A O 1
ATOM 2983 N N . GLY A 1 375 ? 11.149 4.101 -28.203 1.00 89.88 375 GLY A N 1
ATOM 2984 C CA . GLY A 1 375 ? 10.282 3.050 -28.705 1.00 89.88 375 GLY A CA 1
ATOM 2985 C C . GLY A 1 375 ? 10.311 1.807 -27.830 1.00 89.88 375 GLY A C 1
ATOM 2986 O O . GLY A 1 375 ? 11.277 1.545 -27.114 1.00 89.88 375 GLY A O 1
ATOM 2987 N N . LYS A 1 376 ? 9.246 1.012 -27.950 1.00 91.50 376 LYS A N 1
ATOM 2988 C CA . LYS A 1 376 ? 9.040 -0.215 -27.175 1.00 91.50 376 LYS A CA 1
ATOM 2989 C C . LYS A 1 376 ? 10.203 -1.198 -27.293 1.00 91.50 376 LYS A C 1
ATOM 2991 O O . LYS A 1 376 ? 10.528 -1.848 -26.311 1.00 91.50 376 LYS A O 1
ATOM 2996 N N . GLU A 1 377 ? 10.815 -1.321 -28.467 1.00 92.88 377 GLU A N 1
ATOM 2997 C CA . GLU A 1 377 ? 11.947 -2.231 -28.684 1.00 92.88 377 GLU A CA 1
ATOM 2998 C C . GLU A 1 377 ? 13.165 -1.832 -27.849 1.00 92.88 377 GLU A C 1
ATOM 3000 O O . GLU A 1 377 ? 13.714 -2.670 -27.137 1.00 92.88 377 GLU A O 1
ATOM 3005 N N . GLN A 1 378 ? 13.530 -0.544 -27.865 1.00 93.56 378 GLN A N 1
ATOM 3006 C CA . GLN A 1 378 ? 14.640 -0.028 -27.065 1.00 93.56 378 GLN A CA 1
ATOM 3007 C C . GLN A 1 378 ? 14.358 -0.171 -25.568 1.00 93.56 378 GLN A C 1
ATOM 3009 O O . GLN A 1 378 ? 15.220 -0.633 -24.820 1.00 93.56 378 GLN A O 1
ATOM 3014 N N . ASP A 1 379 ? 13.145 0.186 -25.135 1.00 94.19 379 ASP A N 1
ATOM 3015 C CA . ASP A 1 379 ? 12.748 0.031 -23.737 1.00 94.19 379 ASP A CA 1
ATOM 3016 C C . ASP A 1 379 ? 12.785 -1.443 -23.318 1.00 94.19 379 ASP A C 1
ATOM 3018 O O . ASP A 1 379 ? 13.258 -1.776 -22.231 1.00 94.19 379 ASP A O 1
ATOM 3022 N N . SER A 1 380 ? 12.311 -2.328 -24.202 1.00 95.19 380 SER A N 1
ATOM 3023 C CA . SER A 1 380 ? 12.258 -3.764 -23.967 1.00 95.19 380 SER A CA 1
ATOM 3024 C C . SER A 1 380 ? 13.641 -4.358 -23.807 1.00 95.19 380 SER A C 1
ATOM 3026 O O . SER A 1 380 ? 13.882 -5.094 -22.853 1.00 95.19 380 SER A O 1
ATOM 3028 N N . LEU A 1 381 ? 14.554 -4.018 -24.709 1.00 94.62 381 LEU A N 1
ATOM 3029 C CA . LEU A 1 381 ? 15.938 -4.455 -24.663 1.00 94.62 381 LEU A CA 1
ATOM 3030 C C . LEU A 1 381 ? 16.620 -4.011 -23.361 1.00 94.62 381 LEU A C 1
ATOM 3032 O O . LEU A 1 381 ? 17.189 -4.836 -22.645 1.00 94.62 381 LEU A O 1
ATOM 3036 N N . PHE A 1 382 ? 16.537 -2.718 -23.040 1.00 95.19 382 PHE A N 1
ATOM 3037 C CA . PHE A 1 382 ? 17.205 -2.152 -21.873 1.00 95.19 382 PHE A CA 1
ATOM 3038 C C . PHE A 1 382 ? 16.643 -2.718 -20.564 1.00 95.19 382 PHE A C 1
ATOM 3040 O O . PHE A 1 382 ? 17.386 -3.284 -19.759 1.00 95.19 382 PHE A O 1
ATOM 3047 N N . LEU A 1 383 ? 15.323 -2.626 -20.364 1.00 95.50 383 LEU A N 1
ATOM 3048 C CA . LEU A 1 383 ? 14.684 -3.018 -19.106 1.00 95.50 383 LEU A CA 1
ATOM 3049 C C . LEU A 1 383 ? 14.703 -4.531 -18.884 1.00 95.50 383 LEU A C 1
ATOM 3051 O O . LEU A 1 383 ? 14.905 -4.983 -17.757 1.00 95.50 383 LEU A O 1
ATOM 3055 N N . SER A 1 384 ? 14.581 -5.333 -19.946 1.00 95.00 384 SER A N 1
ATOM 3056 C CA . SER A 1 384 ? 14.718 -6.790 -19.819 1.00 95.00 384 SER A CA 1
ATOM 3057 C C . SER A 1 384 ? 16.123 -7.191 -19.399 1.00 95.00 384 SER A C 1
ATOM 3059 O O . SER A 1 384 ? 16.274 -8.131 -18.623 1.00 95.00 384 SER A O 1
ATOM 3061 N N . TYR A 1 385 ? 17.144 -6.451 -19.835 1.00 93.50 385 TYR A N 1
ATOM 3062 C CA . TYR A 1 385 ? 18.514 -6.698 -19.416 1.00 93.50 385 TYR A CA 1
ATOM 3063 C C . TYR A 1 385 ? 18.770 -6.292 -17.959 1.00 93.50 385 TYR A C 1
ATOM 3065 O O . TYR A 1 385 ? 19.266 -7.106 -17.177 1.00 93.50 385 TYR A O 1
ATOM 3073 N N . VAL A 1 386 ? 18.420 -5.064 -17.557 1.00 92.56 386 VAL A N 1
ATOM 3074 C CA . VAL A 1 386 ? 18.725 -4.568 -16.198 1.00 92.56 386 VAL A CA 1
ATOM 3075 C C . VAL A 1 386 ? 17.873 -5.228 -15.111 1.00 92.56 386 VAL A C 1
ATOM 3077 O O . VAL A 1 386 ? 18.320 -5.321 -13.968 1.00 92.56 386 VAL A O 1
ATOM 3080 N N . TYR A 1 387 ? 16.677 -5.732 -15.434 1.00 91.81 387 TYR A N 1
ATOM 3081 C CA . TYR A 1 387 ? 15.768 -6.384 -14.479 1.00 91.81 387 TYR A CA 1
ATOM 3082 C C . TYR A 1 387 ? 15.708 -7.907 -14.581 1.00 91.81 387 TYR A C 1
ATOM 3084 O O . TYR A 1 387 ? 14.897 -8.533 -13.897 1.00 91.81 387 TYR A O 1
ATOM 3092 N N . GLN A 1 388 ? 16.568 -8.531 -15.378 1.00 91.94 388 GLN A N 1
ATOM 3093 C CA . GLN A 1 388 ? 16.617 -9.987 -15.449 1.00 91.94 388 GLN A CA 1
ATOM 3094 C C . GLN A 1 388 ? 16.909 -10.643 -14.091 1.00 91.94 388 GLN A C 1
ATOM 3096 O O . GLN A 1 388 ? 17.608 -10.069 -13.247 1.00 91.94 388 GLN A O 1
ATOM 3101 N N . CYS A 1 389 ? 16.422 -11.875 -13.929 1.00 88.88 389 CYS A N 1
ATOM 3102 C CA . CYS A 1 389 ? 16.774 -12.796 -12.844 1.00 88.88 389 CYS A CA 1
ATOM 3103 C C . CYS A 1 389 ? 16.564 -12.289 -11.411 1.00 88.88 389 CYS A C 1
ATOM 3105 O O . CYS A 1 389 ? 17.094 -12.855 -10.457 1.00 88.88 389 CYS A O 1
ATOM 3107 N N . GLU A 1 390 ? 15.785 -11.233 -11.239 1.00 87.06 390 GLU A N 1
ATOM 3108 C CA . GLU A 1 390 ? 15.436 -10.658 -9.949 1.00 87.06 390 GLU A CA 1
ATOM 3109 C C . GLU A 1 390 ? 13.915 -10.582 -9.862 1.00 87.06 390 GLU A C 1
ATOM 3111 O O . GLU A 1 390 ? 13.231 -10.450 -10.880 1.00 87.06 390 GLU A O 1
ATOM 3116 N N . GLY A 1 391 ? 13.346 -10.737 -8.668 1.00 84.75 391 GLY A N 1
ATOM 3117 C CA . GLY A 1 391 ? 11.911 -10.549 -8.511 1.00 84.75 391 GLY A CA 1
ATOM 3118 C C . GLY A 1 391 ? 11.027 -11.565 -9.245 1.00 84.75 391 GLY A C 1
ATOM 3119 O O . GLY A 1 391 ? 9.871 -11.276 -9.546 1.00 84.75 391 GLY A O 1
ATOM 3120 N N . GLY A 1 392 ? 11.556 -12.749 -9.553 1.00 89.00 392 GLY A N 1
ATOM 3121 C CA . GLY A 1 392 ? 10.859 -13.792 -10.313 1.00 89.00 392 GLY A CA 1
ATOM 3122 C C . GLY A 1 392 ? 10.919 -13.603 -11.832 1.00 89.00 392 GLY A C 1
ATOM 3123 O O . GLY A 1 392 ? 10.358 -14.420 -12.557 1.00 89.00 392 GLY A O 1
ATOM 3124 N N . ASN A 1 393 ? 11.592 -12.561 -12.324 1.00 90.56 393 ASN A N 1
ATOM 3125 C CA . ASN A 1 393 ? 11.833 -12.390 -13.753 1.00 90.56 393 ASN A CA 1
ATOM 3126 C C . ASN A 1 393 ? 12.780 -13.482 -14.273 1.00 90.56 393 ASN A C 1
ATOM 3128 O O . ASN A 1 393 ? 13.737 -13.859 -13.592 1.00 90.56 393 ASN A O 1
ATOM 3132 N N . GLY A 1 394 ? 12.543 -13.947 -15.500 1.00 89.69 394 GLY A N 1
ATOM 3133 C CA . GLY A 1 394 ? 13.506 -14.762 -16.239 1.00 89.69 394 GLY A CA 1
ATOM 3134 C C . GLY A 1 394 ? 14.747 -13.977 -16.687 1.00 89.69 394 GLY A C 1
ATOM 3135 O O . GLY A 1 394 ? 14.970 -12.829 -16.288 1.00 89.69 394 GLY A O 1
ATOM 3136 N N . ASN A 1 395 ? 15.571 -14.601 -17.533 1.00 90.94 395 ASN A N 1
ATOM 3137 C CA . ASN A 1 395 ? 16.697 -13.918 -18.172 1.00 90.94 395 ASN A CA 1
ATOM 3138 C C . ASN A 1 395 ? 16.227 -12.827 -19.157 1.00 90.94 395 ASN A C 1
ATOM 3140 O O . ASN A 1 395 ? 15.037 -12.719 -19.466 1.00 90.94 395 ASN A O 1
ATOM 3144 N N . SER A 1 396 ? 17.163 -12.032 -19.675 1.00 91.75 396 SER A N 1
ATOM 3145 C CA . SER A 1 396 ? 16.877 -10.915 -20.588 1.00 91.75 396 SER A CA 1
ATOM 3146 C C . SER A 1 396 ? 16.041 -11.314 -21.814 1.00 91.75 396 SER A C 1
ATOM 3148 O O . SER A 1 396 ? 15.149 -10.565 -22.209 1.00 91.75 396 SER A O 1
ATOM 3150 N N . SER A 1 397 ? 16.252 -12.516 -22.364 1.00 91.75 397 SER A N 1
ATOM 3151 C CA . SER A 1 397 ? 15.523 -13.011 -23.543 1.00 91.75 397 SER A CA 1
ATOM 3152 C C . SER A 1 397 ? 14.030 -13.257 -23.299 1.00 91.75 397 SER A C 1
ATOM 3154 O O . SER A 1 397 ? 13.239 -13.208 -24.236 1.00 91.75 397 SER A O 1
ATOM 3156 N N . THR A 1 398 ? 13.619 -13.468 -22.043 1.00 92.31 398 THR A N 1
ATOM 3157 C CA . THR A 1 398 ? 12.199 -13.662 -21.701 1.00 92.31 398 THR A CA 1
ATOM 3158 C C . THR A 1 398 ? 11.357 -12.398 -21.863 1.00 92.31 398 THR A C 1
ATOM 3160 O O . THR A 1 398 ? 10.132 -12.479 -21.919 1.00 92.31 398 THR A O 1
ATOM 3163 N N . GLY A 1 399 ? 11.987 -11.219 -21.886 1.00 94.06 399 GLY A N 1
ATOM 3164 C CA . GLY A 1 399 ? 11.275 -9.942 -21.877 1.00 94.06 399 GLY A CA 1
ATOM 3165 C C . GLY A 1 399 ? 10.625 -9.593 -20.530 1.00 94.06 399 GLY A C 1
ATOM 3166 O O . GLY A 1 399 ? 9.957 -8.561 -20.426 1.00 94.06 399 GLY A O 1
ATOM 3167 N N . ASP A 1 400 ? 10.799 -10.424 -19.491 1.00 94.81 400 ASP A N 1
ATOM 3168 C CA . ASP A 1 400 ? 10.120 -10.257 -18.200 1.00 94.81 400 ASP A CA 1
ATOM 3169 C C . ASP A 1 400 ? 10.487 -8.926 -17.530 1.00 94.81 400 ASP A C 1
ATOM 3171 O O . ASP A 1 400 ? 9.622 -8.273 -16.951 1.00 94.81 400 ASP A O 1
ATOM 3175 N N . GLY A 1 401 ? 11.745 -8.487 -17.643 1.00 94.50 401 GLY A N 1
ATOM 3176 C CA . GLY A 1 401 ? 12.180 -7.226 -17.042 1.00 94.50 401 GLY A CA 1
ATOM 3177 C C . GLY A 1 401 ? 11.438 -6.012 -17.603 1.00 94.50 401 GLY A C 1
ATOM 3178 O O . GLY A 1 401 ? 10.987 -5.169 -16.835 1.00 94.50 401 GLY A O 1
ATOM 3179 N N . TYR A 1 402 ? 11.209 -5.955 -18.918 1.00 96.44 402 TYR A N 1
ATOM 3180 C CA . TYR A 1 402 ? 10.350 -4.925 -19.500 1.00 96.44 402 TYR A CA 1
ATOM 3181 C C . TYR A 1 402 ? 8.876 -5.153 -19.182 1.00 96.44 402 TYR A C 1
ATOM 3183 O O . TYR A 1 402 ? 8.164 -4.209 -18.847 1.00 96.44 402 TYR A O 1
ATOM 3191 N N . LYS A 1 403 ? 8.394 -6.395 -19.282 1.00 96.44 403 LYS A N 1
ATOM 3192 C CA . LYS A 1 403 ? 6.982 -6.721 -19.067 1.00 96.44 403 LYS A CA 1
ATOM 3193 C C . LYS A 1 403 ? 6.507 -6.334 -17.661 1.00 96.44 403 LYS A C 1
ATOM 3195 O O . LYS A 1 403 ? 5.426 -5.770 -17.544 1.00 96.44 403 LYS A O 1
ATOM 3200 N N . TYR A 1 404 ? 7.311 -6.603 -16.632 1.00 95.56 404 TYR A N 1
ATOM 3201 C CA . TYR A 1 404 ? 7.002 -6.351 -15.218 1.00 95.56 404 TYR A CA 1
ATOM 3202 C C . TYR A 1 404 ? 7.802 -5.180 -14.630 1.00 95.56 404 TYR A C 1
ATOM 3204 O O . TYR A 1 404 ? 8.135 -5.187 -13.439 1.00 95.56 404 TYR A O 1
ATOM 3212 N N . ARG A 1 405 ? 8.130 -4.189 -15.467 1.00 94.75 405 ARG A N 1
ATOM 3213 C CA . ARG A 1 405 ? 8.677 -2.891 -15.042 1.00 94.75 405 ARG A CA 1
ATOM 3214 C C . ARG A 1 405 ? 7.660 -2.098 -14.214 1.00 94.75 405 ARG A C 1
ATOM 3216 O O . ARG A 1 405 ? 6.522 -2.541 -14.058 1.00 94.75 405 ARG A O 1
ATOM 3223 N N . GLY A 1 406 ? 8.053 -0.927 -13.713 1.00 94.06 406 GLY A N 1
ATOM 3224 C CA . GLY A 1 406 ? 7.160 -0.075 -12.926 1.00 94.06 406 GLY A CA 1
ATOM 3225 C C . GLY A 1 406 ? 5.864 0.263 -13.672 1.00 94.06 406 GLY A C 1
ATOM 3226 O O . GLY A 1 406 ? 5.918 0.883 -14.732 1.00 94.06 406 GLY A O 1
ATOM 3227 N N . HIS A 1 407 ? 4.709 -0.133 -13.124 1.00 94.69 407 HIS A N 1
ATOM 3228 C CA . HIS A 1 407 ? 3.373 0.275 -13.584 1.00 94.69 407 HIS A CA 1
ATOM 3229 C C . HIS A 1 407 ? 2.505 0.767 -12.419 1.00 94.69 407 HIS A C 1
ATOM 3231 O O . HIS A 1 407 ? 2.742 0.454 -11.248 1.00 94.69 407 HIS A O 1
ATOM 3237 N N . GLY A 1 408 ? 1.451 1.511 -12.744 1.00 94.44 408 GLY A N 1
ATOM 3238 C CA . GLY A 1 408 ? 0.476 1.974 -11.769 1.00 94.44 408 GLY A CA 1
ATOM 3239 C C . GLY A 1 408 ? 0.968 3.111 -10.879 1.00 94.44 408 GLY A C 1
ATOM 3240 O O . GLY A 1 408 ? 2.014 3.727 -11.101 1.00 94.44 408 GLY A O 1
ATOM 3241 N N . ALA A 1 409 ? 0.174 3.407 -9.852 1.00 93.31 409 ALA A N 1
ATOM 3242 C CA . ALA A 1 409 ? 0.339 4.639 -9.092 1.00 93.31 409 ALA A CA 1
ATOM 3243 C C . ALA A 1 409 ? 1.544 4.624 -8.139 1.00 93.31 409 ALA A C 1
ATOM 3245 O O . ALA A 1 409 ? 2.009 5.681 -7.734 1.00 93.31 409 ALA A O 1
ATOM 3246 N N . ILE A 1 410 ? 2.039 3.432 -7.794 1.00 91.38 410 ILE A N 1
ATOM 3247 C CA . ILE A 1 410 ? 3.172 3.215 -6.882 1.00 91.38 410 ILE A CA 1
ATOM 3248 C C . ILE A 1 410 ? 4.332 2.458 -7.545 1.00 91.38 410 ILE A C 1
ATOM 3250 O O . ILE A 1 410 ? 5.205 1.947 -6.853 1.00 91.38 410 ILE A O 1
ATOM 3254 N N . GLN A 1 411 ? 4.328 2.365 -8.882 1.00 91.00 411 GLN A N 1
ATOM 3255 C CA . GLN A 1 411 ? 5.359 1.674 -9.665 1.00 91.00 411 GLN A CA 1
ATOM 3256 C C . GLN A 1 411 ? 5.570 0.221 -9.198 1.00 91.00 411 GLN A C 1
ATOM 3258 O O . GLN A 1 411 ? 6.655 -0.160 -8.761 1.00 91.00 411 GLN A O 1
ATOM 3263 N N . LEU A 1 412 ? 4.521 -0.610 -9.278 1.00 91.75 412 LEU A N 1
ATOM 3264 C CA . LEU A 1 412 ? 4.674 -2.046 -9.037 1.00 91.75 412 LEU A CA 1
ATOM 3265 C C . LEU A 1 412 ? 5.693 -2.617 -10.026 1.00 91.75 412 LEU A C 1
ATOM 3267 O O . LEU A 1 412 ? 5.548 -2.453 -11.234 1.00 91.75 412 LEU A O 1
ATOM 3271 N N . THR A 1 413 ? 6.689 -3.323 -9.503 1.00 91.31 413 THR A N 1
ATOM 3272 C CA . THR A 1 413 ? 7.779 -3.924 -10.281 1.00 91.31 413 THR A CA 1
ATOM 3273 C C . THR A 1 413 ? 7.962 -5.372 -9.843 1.00 91.31 413 THR A C 1
ATOM 3275 O O . THR A 1 413 ? 7.635 -5.713 -8.701 1.00 91.31 413 THR A O 1
ATOM 3278 N N . TRP A 1 414 ? 8.535 -6.191 -10.730 1.00 90.19 414 TRP A N 1
ATOM 3279 C CA . TRP A 1 414 ? 8.887 -7.605 -10.542 1.00 90.19 414 TRP A CA 1
ATOM 3280 C C . TRP A 1 414 ? 7.736 -8.585 -10.740 1.00 90.19 414 TRP A C 1
ATOM 3282 O O . TRP A 1 414 ? 6.692 -8.456 -10.102 1.00 90.19 414 TRP A O 1
ATOM 3292 N N . LYS A 1 415 ? 7.953 -9.637 -11.541 1.00 91.75 415 LYS A N 1
ATOM 3293 C CA . LYS A 1 415 ? 6.952 -10.676 -11.844 1.00 91.75 415 LYS A CA 1
ATOM 3294 C C . LYS A 1 415 ? 6.252 -11.234 -10.608 1.00 91.75 415 LYS A C 1
ATOM 3296 O O . LYS A 1 415 ? 5.028 -11.330 -10.600 1.00 91.75 415 LYS A O 1
ATOM 3301 N N . LYS A 1 416 ? 7.000 -11.534 -9.543 1.00 88.88 416 LYS A N 1
ATOM 3302 C CA . LYS A 1 416 ? 6.441 -12.053 -8.285 1.00 88.88 416 LYS A CA 1
ATOM 3303 C C . LYS A 1 416 ? 5.439 -11.087 -7.642 1.00 88.88 416 LYS A C 1
ATOM 3305 O O . LYS A 1 416 ? 4.450 -11.518 -7.062 1.00 88.88 416 LYS A O 1
ATOM 3310 N N . THR A 1 417 ? 5.677 -9.778 -7.758 1.00 88.81 417 THR A N 1
ATOM 3311 C CA . THR A 1 417 ? 4.787 -8.742 -7.223 1.00 88.81 417 THR A CA 1
ATOM 3312 C C . THR A 1 417 ? 3.494 -8.703 -8.023 1.00 88.81 417 THR A C 1
ATOM 3314 O O . THR A 1 417 ? 2.422 -8.637 -7.432 1.00 88.81 417 THR A O 1
ATOM 3317 N N . TYR A 1 418 ? 3.584 -8.810 -9.353 1.00 92.25 418 TYR A N 1
ATOM 3318 C CA . TYR A 1 418 ? 2.406 -8.916 -10.216 1.00 92.25 418 TYR A CA 1
ATOM 3319 C C . TYR A 1 418 ? 1.610 -10.186 -9.943 1.00 92.25 418 TYR A C 1
ATOM 3321 O O . TYR A 1 418 ? 0.392 -10.115 -9.883 1.00 92.25 418 TYR A O 1
ATOM 3329 N N . GLN A 1 419 ? 2.272 -11.328 -9.737 1.00 91.81 419 GLN A N 1
ATOM 3330 C CA . GLN A 1 419 ? 1.603 -12.582 -9.377 1.00 91.81 419 GLN A CA 1
ATOM 3331 C C . GLN A 1 419 ? 0.852 -12.457 -8.048 1.00 91.81 419 GLN A C 1
ATOM 3333 O O . GLN A 1 419 ? -0.325 -12.801 -7.986 1.00 91.81 419 GLN A O 1
ATOM 3338 N N . ALA A 1 420 ? 1.496 -11.889 -7.024 1.00 89.12 420 ALA A N 1
ATOM 3339 C CA . ALA A 1 420 ? 0.870 -11.670 -5.723 1.00 89.12 420 ALA A CA 1
ATOM 3340 C C . ALA A 1 420 ? -0.315 -10.689 -5.799 1.00 89.12 420 ALA A C 1
ATOM 3342 O O . ALA A 1 420 ? -1.361 -10.932 -5.198 1.00 89.12 420 ALA A O 1
ATOM 3343 N N . PHE A 1 421 ? -0.177 -9.594 -6.556 1.00 91.62 421 PHE A N 1
ATOM 3344 C CA . PHE A 1 421 ? -1.271 -8.644 -6.756 1.00 91.62 421 PHE A CA 1
ATOM 3345 C C . PHE A 1 421 ? -2.424 -9.259 -7.560 1.00 91.62 421 PHE A C 1
ATOM 3347 O O . PHE A 1 421 ? -3.582 -9.060 -7.206 1.00 91.62 421 PHE A O 1
ATOM 3354 N N . ASP A 1 422 ? -2.129 -10.036 -8.605 1.00 92.88 422 ASP A N 1
ATOM 3355 C CA . ASP A 1 422 ? -3.133 -10.702 -9.440 1.00 92.88 422 ASP A CA 1
ATOM 3356 C C . ASP A 1 422 ? -3.961 -11.717 -8.656 1.00 92.88 422 ASP A C 1
ATOM 3358 O O . ASP A 1 422 ? -5.187 -11.730 -8.761 1.00 92.88 422 ASP A O 1
ATOM 3362 N N . GLU A 1 423 ? -3.302 -12.543 -7.846 1.00 92.06 423 GLU A N 1
ATOM 3363 C CA . GLU A 1 423 ? -3.966 -13.512 -6.978 1.00 92.06 423 GLU A CA 1
ATOM 3364 C C . GLU A 1 423 ? -4.861 -12.813 -5.952 1.00 92.06 423 GLU A C 1
ATOM 3366 O O . GLU A 1 423 ? -6.039 -13.150 -5.813 1.00 92.06 423 GLU A O 1
ATOM 3371 N N . TRP A 1 424 ? -4.337 -11.780 -5.287 1.00 91.88 424 TRP A N 1
ATOM 3372 C CA . TRP A 1 424 ? -5.122 -10.982 -4.355 1.00 91.88 424 TRP A CA 1
ATOM 3373 C C . TRP A 1 424 ? -6.331 -10.332 -5.042 1.00 91.88 424 TRP A C 1
ATOM 3375 O O . TRP A 1 424 ? -7.440 -10.377 -4.505 1.00 91.88 424 TRP A O 1
ATOM 3385 N N . LEU A 1 425 ? -6.152 -9.779 -6.244 1.00 89.56 425 LEU A N 1
ATOM 3386 C CA . LEU A 1 425 ? -7.218 -9.138 -7.007 1.00 89.56 425 LEU A CA 1
ATOM 3387 C C . LEU A 1 425 ? -8.308 -10.141 -7.394 1.00 89.56 425 LEU A C 1
ATOM 3389 O O . LEU A 1 425 ? -9.492 -9.845 -7.248 1.00 89.56 425 LEU A O 1
ATOM 3393 N N . ARG A 1 426 ? -7.914 -11.338 -7.842 1.00 91.06 426 ARG A N 1
ATOM 3394 C CA . ARG A 1 426 ? -8.829 -12.425 -8.210 1.00 91.06 426 ARG A CA 1
ATOM 3395 C C . ARG A 1 426 ? -9.712 -12.842 -7.037 1.00 91.06 426 ARG A C 1
ATOM 3397 O O . ARG A 1 426 ? -10.913 -13.023 -7.216 1.00 91.06 426 ARG A O 1
ATOM 3404 N N . ASN A 1 427 ? -9.120 -12.950 -5.849 1.00 83.44 427 ASN A N 1
ATOM 3405 C CA . ASN A 1 427 ? -9.805 -13.441 -4.656 1.00 83.44 427 ASN A CA 1
ATOM 3406 C C . ASN A 1 427 ? -10.687 -12.373 -3.992 1.00 83.44 427 ASN A C 1
ATOM 3408 O O . ASN A 1 427 ? -11.741 -12.701 -3.457 1.00 83.44 427 ASN A O 1
ATOM 3412 N N . ASN A 1 428 ? -10.281 -11.099 -4.028 1.00 83.06 428 ASN A N 1
ATOM 3413 C CA . ASN A 1 428 ? -10.962 -10.030 -3.285 1.00 83.06 428 ASN A CA 1
ATOM 3414 C C . ASN A 1 428 ? -11.866 -9.154 -4.164 1.00 83.06 428 ASN A C 1
ATOM 3416 O O . ASN A 1 428 ? -12.864 -8.619 -3.685 1.00 83.06 428 ASN A O 1
ATOM 3420 N N . TYR A 1 429 ? -11.548 -9.008 -5.454 1.00 88.50 429 TYR A N 1
ATOM 3421 C CA . TYR A 1 429 ? -12.275 -8.130 -6.374 1.00 88.50 429 TYR A CA 1
ATOM 3422 C C . TYR A 1 429 ? -12.507 -8.792 -7.746 1.00 88.50 429 TYR A C 1
ATOM 3424 O O . TYR A 1 429 ? -12.120 -8.242 -8.781 1.00 88.50 429 TYR A O 1
ATOM 3432 N N . PRO A 1 430 ? -13.211 -9.940 -7.804 1.00 91.06 430 PRO A N 1
ATOM 3433 C CA . PRO A 1 430 ? -13.393 -10.702 -9.044 1.00 91.06 430 PRO A CA 1
ATOM 3434 C C . PRO A 1 430 ? -14.074 -9.903 -10.168 1.00 91.06 430 PRO A C 1
ATOM 3436 O O . PRO A 1 430 ? -13.819 -10.149 -11.341 1.00 91.06 430 PRO A O 1
ATOM 3439 N N . LYS A 1 431 ? -14.900 -8.899 -9.832 1.00 93.31 431 LYS A N 1
ATOM 3440 C CA . LYS A 1 431 ? -15.601 -8.048 -10.813 1.00 93.31 431 LYS A CA 1
ATOM 3441 C C . LYS A 1 431 ? -14.689 -7.083 -11.579 1.00 93.31 431 LYS A C 1
ATOM 3443 O O . LYS A 1 431 ? -15.074 -6.632 -12.651 1.00 93.31 431 LYS A O 1
ATOM 3448 N N . VAL A 1 432 ? -13.525 -6.737 -11.028 1.00 93.81 432 VAL A N 1
ATOM 3449 C CA . VAL A 1 432 ? -12.565 -5.804 -11.656 1.00 93.81 432 VAL A CA 1
ATOM 3450 C C . VAL A 1 432 ? -11.270 -6.508 -12.068 1.00 93.81 432 VAL A C 1
ATOM 3452 O O . VAL A 1 432 ? -10.353 -5.873 -12.575 1.00 93.81 432 VAL A O 1
ATOM 3455 N N . TYR A 1 433 ? -11.189 -7.825 -11.867 1.00 94.69 433 TYR A N 1
ATOM 3456 C CA . TYR A 1 433 ? -10.040 -8.646 -12.221 1.00 94.69 433 TYR A CA 1
ATOM 3457 C C . TYR A 1 433 ? -9.764 -8.629 -13.735 1.00 94.69 433 TYR A C 1
ATOM 3459 O O . TYR A 1 433 ? -10.667 -8.858 -14.537 1.00 94.69 433 TYR A O 1
ATOM 3467 N N . LYS A 1 434 ? -8.504 -8.385 -14.135 1.00 95.62 434 LYS A N 1
ATOM 3468 C CA . LYS A 1 434 ? -8.084 -8.300 -15.554 1.00 95.62 434 LYS A CA 1
ATOM 3469 C C . LYS A 1 434 ? -6.794 -9.061 -15.897 1.00 95.62 434 LYS A C 1
ATOM 3471 O O . LYS A 1 434 ? -6.146 -8.727 -16.883 1.00 95.62 434 LYS A O 1
ATOM 3476 N N . ASN A 1 435 ? -6.417 -10.067 -15.105 1.00 94.19 435 ASN A N 1
ATOM 3477 C CA . ASN A 1 435 ? -5.196 -10.865 -15.298 1.00 94.19 435 ASN A CA 1
ATOM 3478 C C . ASN A 1 435 ? -3.943 -10.004 -15.573 1.00 94.19 435 ASN A C 1
ATOM 3480 O O . ASN A 1 435 ? -3.381 -9.987 -16.677 1.00 94.19 435 ASN A O 1
ATOM 3484 N N . VAL A 1 436 ? -3.502 -9.272 -14.552 1.00 95.94 436 VAL A N 1
ATOM 3485 C CA . VAL A 1 436 ? -2.393 -8.314 -14.651 1.00 95.94 436 VAL A CA 1
ATOM 3486 C C . VAL A 1 436 ? -1.038 -8.996 -14.854 1.00 95.94 436 VAL A C 1
ATOM 3488 O O . VAL A 1 436 ? -0.090 -8.340 -15.263 1.00 95.94 436 VAL A O 1
ATOM 3491 N N . VAL A 1 437 ? -0.925 -10.312 -14.639 1.00 95.75 437 VAL A N 1
ATOM 3492 C CA . VAL A 1 437 ? 0.283 -11.080 -15.004 1.00 95.75 437 VAL A CA 1
ATOM 3493 C C . VAL A 1 437 ? 0.403 -11.204 -16.523 1.00 95.75 437 VAL A C 1
ATOM 3495 O O . VAL A 1 437 ? 1.485 -11.046 -17.095 1.00 95.75 437 VAL A O 1
ATOM 3498 N N . SER A 1 438 ? -0.711 -11.481 -17.205 1.00 96.19 438 SER A N 1
ATOM 3499 C CA . SER A 1 438 ? -0.728 -11.580 -18.666 1.00 96.19 438 SER A CA 1
ATOM 3500 C C . SER A 1 438 ? -0.527 -10.213 -19.326 1.00 96.19 438 SER A C 1
ATOM 3502 O O . SER A 1 438 ? 0.282 -10.107 -20.252 1.00 96.19 438 SER A O 1
ATOM 3504 N N . ASN A 1 439 ? -1.171 -9.169 -18.788 1.00 95.06 439 ASN A N 1
ATOM 3505 C CA . ASN A 1 439 ? -1.148 -7.806 -19.312 1.00 95.06 439 ASN A CA 1
ATOM 3506 C C . ASN A 1 439 ? -0.921 -6.748 -18.204 1.00 95.06 439 ASN A C 1
ATOM 3508 O O . ASN A 1 439 ? -1.866 -6.059 -17.821 1.00 95.06 439 ASN A O 1
ATOM 3512 N N . PRO A 1 440 ? 0.325 -6.556 -17.726 1.00 95.69 440 PRO A N 1
ATOM 3513 C CA . PRO A 1 440 ? 0.657 -5.570 -16.685 1.00 95.69 440 PRO A CA 1
ATOM 3514 C C . PRO A 1 440 ? 0.212 -4.135 -16.990 1.00 95.69 440 PRO A C 1
ATOM 3516 O O . PRO A 1 440 ? -0.263 -3.422 -16.109 1.00 95.69 440 PRO A O 1
ATOM 3519 N N . SER A 1 441 ? 0.282 -3.732 -18.264 1.00 93.50 441 SER A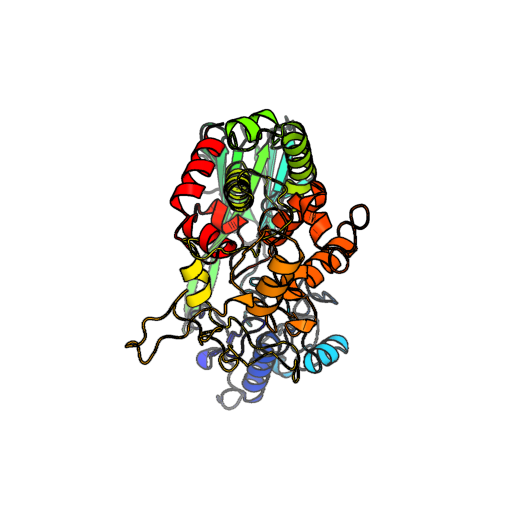 N 1
ATOM 3520 C CA . SER A 1 441 ? -0.031 -2.365 -18.710 1.00 93.50 441 SER A CA 1
ATOM 3521 C C . SER A 1 441 ? -1.488 -1.941 -18.498 1.00 93.50 441 SER A C 1
ATOM 3523 O O . SER A 1 441 ? -1.811 -0.757 -18.595 1.00 93.50 441 SER A O 1
ATOM 3525 N N . VAL A 1 442 ? -2.390 -2.888 -18.209 1.00 95.69 442 VAL A N 1
ATOM 3526 C CA . VAL A 1 442 ? -3.788 -2.572 -17.895 1.00 95.69 442 VAL A CA 1
ATOM 3527 C C . VAL A 1 442 ? -3.910 -1.719 -16.630 1.00 95.69 442 VAL A C 1
ATOM 3529 O O . VAL A 1 442 ? -4.819 -0.896 -16.557 1.00 95.69 442 VAL A O 1
ATOM 3532 N N . ILE A 1 443 ? -2.970 -1.851 -15.683 1.00 96.56 443 ILE A N 1
ATOM 3533 C CA . ILE A 1 443 ? -2.956 -1.084 -14.429 1.00 96.56 443 ILE A CA 1
ATOM 3534 C C . ILE A 1 443 ? -2.833 0.423 -14.700 1.00 96.56 443 ILE A C 1
ATOM 3536 O O . ILE A 1 443 ? -3.412 1.222 -13.974 1.00 96.56 443 ILE A O 1
ATOM 3540 N N . ASP A 1 444 ? -2.125 0.837 -15.753 1.00 94.56 444 ASP A N 1
ATOM 3541 C CA . ASP A 1 444 ? -1.942 2.263 -16.062 1.00 94.56 444 ASP A CA 1
ATOM 3542 C C . ASP A 1 444 ? -3.219 2.910 -16.614 1.00 94.56 444 ASP A C 1
ATOM 3544 O O . ASP A 1 444 ? -3.511 4.087 -16.359 1.00 94.56 444 ASP A O 1
ATOM 3548 N N . LYS A 1 445 ? -3.966 2.123 -17.396 1.00 93.44 445 LYS A N 1
ATOM 3549 C CA . LYS A 1 445 ? -5.132 2.560 -18.173 1.00 93.44 445 LYS A CA 1
ATOM 3550 C C . LYS A 1 445 ? -6.424 2.503 -17.372 1.00 93.44 445 LYS A C 1
ATOM 3552 O O . LYS A 1 445 ? -7.295 3.333 -17.589 1.00 93.44 445 LYS A O 1
ATOM 3557 N N . ASP A 1 446 ? -6.552 1.522 -16.488 1.00 96.44 446 ASP A N 1
ATOM 3558 C CA . ASP A 1 446 ? -7.733 1.322 -15.659 1.00 96.44 446 ASP A CA 1
ATOM 3559 C C . ASP A 1 446 ? -7.556 2.022 -14.309 1.00 96.44 446 ASP A C 1
ATOM 3561 O O . ASP A 1 446 ? -6.726 1.607 -13.503 1.00 96.44 446 ASP A O 1
ATOM 3565 N N . GLU A 1 447 ? -8.319 3.086 -14.047 1.00 96.62 447 GLU A N 1
ATOM 3566 C CA . GLU A 1 447 ? -8.165 3.867 -12.817 1.00 96.62 447 GLU A CA 1
ATOM 3567 C C . GLU A 1 447 ? -8.543 3.099 -11.538 1.00 96.62 447 GLU A C 1
ATOM 3569 O O . GLU A 1 447 ? -8.013 3.416 -10.471 1.00 96.62 447 GLU A O 1
ATOM 3574 N N . GLU A 1 448 ? -9.406 2.079 -11.616 1.00 97.25 448 GLU A N 1
ATOM 3575 C CA . GLU A 1 448 ? -9.704 1.234 -10.456 1.00 97.25 448 GLU A CA 1
ATOM 3576 C C . GLU A 1 448 ? -8.518 0.325 -10.131 1.00 97.25 448 GLU A C 1
ATOM 3578 O O . GLU A 1 448 ? -8.102 0.269 -8.976 1.00 97.25 448 GLU A O 1
ATOM 3583 N N . LEU A 1 449 ? -7.910 -0.323 -11.131 1.00 97.69 449 LEU A N 1
ATOM 3584 C CA . LEU A 1 449 ? -6.688 -1.114 -10.925 1.00 97.69 449 LEU A CA 1
ATOM 3585 C C . LEU A 1 449 ? -5.497 -0.240 -10.522 1.00 97.69 449 LEU A C 1
ATOM 3587 O O . LEU A 1 449 ? -4.704 -0.632 -9.663 1.00 97.69 449 LEU A O 1
ATOM 3591 N N . PHE A 1 450 ? -5.395 0.959 -11.091 1.00 97.69 450 PHE A N 1
ATOM 3592 C CA . PHE A 1 450 ? -4.388 1.955 -10.741 1.00 97.69 450 PHE A CA 1
ATOM 3593 C C . PHE A 1 450 ? -4.420 2.281 -9.243 1.00 97.69 450 PHE A C 1
ATOM 3595 O O . PHE A 1 450 ? -3.383 2.248 -8.583 1.00 97.69 450 PHE A O 1
ATOM 3602 N N . VAL A 1 451 ? -5.612 2.529 -8.691 1.00 98.06 451 VAL A N 1
ATOM 3603 C CA . VAL A 1 451 ? -5.809 2.820 -7.264 1.00 98.06 451 VAL A CA 1
ATOM 3604 C C . VAL A 1 451 ? -5.713 1.563 -6.396 1.00 98.06 451 VAL A C 1
ATOM 3606 O O . VAL A 1 451 ? -5.040 1.595 -5.368 1.00 98.06 451 VAL A O 1
ATOM 3609 N N . LEU A 1 452 ? -6.330 0.446 -6.795 1.00 97.06 452 LEU A N 1
ATOM 3610 C CA . LEU A 1 452 ? -6.298 -0.806 -6.030 1.00 97.06 452 LEU A CA 1
ATOM 3611 C C . LEU A 1 452 ? -4.879 -1.353 -5.890 1.00 97.06 452 LEU A C 1
ATOM 3613 O O . LEU A 1 452 ? -4.538 -1.863 -4.829 1.00 97.06 452 LEU A O 1
ATOM 3617 N N . SER A 1 453 ? -4.039 -1.210 -6.918 1.00 96.19 453 SER A N 1
ATOM 3618 C CA . SER A 1 453 ? -2.629 -1.614 -6.849 1.00 96.19 453 SER A CA 1
ATOM 3619 C C . SER A 1 453 ? -1.864 -0.837 -5.769 1.00 96.19 453 SER A C 1
ATOM 3621 O O . SER A 1 453 ? -1.123 -1.429 -4.981 1.00 96.19 453 SER A O 1
ATOM 3623 N N . ALA A 1 454 ? -2.114 0.470 -5.652 1.00 97.06 454 ALA A N 1
ATOM 3624 C CA . ALA A 1 454 ? -1.540 1.314 -4.611 1.00 97.06 454 ALA A CA 1
ATOM 3625 C C . ALA A 1 454 ? -2.119 1.038 -3.217 1.00 97.06 454 ALA A C 1
ATOM 3627 O O . ALA A 1 454 ? -1.363 0.998 -2.251 1.00 97.06 454 ALA A O 1
ATOM 3628 N N . LEU A 1 455 ? -3.430 0.815 -3.093 1.00 95.81 455 LEU A N 1
ATOM 3629 C CA . LEU A 1 455 ? -4.075 0.448 -1.826 1.00 95.81 455 LEU A CA 1
ATOM 3630 C C . LEU A 1 455 ? -3.609 -0.925 -1.324 1.00 95.81 455 LEU A C 1
ATOM 3632 O O . LEU A 1 455 ? -3.312 -1.095 -0.140 1.00 95.81 455 LEU A O 1
ATOM 3636 N N . TRP A 1 456 ? -3.478 -1.895 -2.229 1.00 94.44 456 TRP A N 1
ATOM 3637 C CA . TRP A 1 456 ? -2.909 -3.206 -1.933 1.00 94.44 456 TRP A CA 1
ATOM 3638 C C . TRP A 1 456 ? -1.485 -3.071 -1.404 1.00 94.44 456 TRP A C 1
ATOM 3640 O O . TRP A 1 456 ? -1.192 -3.557 -0.313 1.00 94.44 456 TRP A O 1
ATOM 3650 N N . PHE A 1 457 ? -0.624 -2.331 -2.111 1.00 91.31 457 PHE A N 1
ATOM 3651 C CA . PHE A 1 457 ? 0.725 -2.055 -1.624 1.00 91.31 457 PHE A CA 1
ATOM 3652 C C . PHE A 1 457 ? 0.697 -1.348 -0.262 1.00 91.31 457 PHE A C 1
ATOM 3654 O O . PHE A 1 457 ? 1.441 -1.726 0.639 1.00 91.31 457 PHE A O 1
ATOM 3661 N N . TRP A 1 458 ? -0.184 -0.363 -0.082 1.00 92.75 458 TRP A N 1
ATOM 3662 C CA . TRP A 1 458 ? -0.285 0.410 1.153 1.00 92.75 458 TRP A CA 1
ATOM 3663 C C . TRP A 1 458 ? -0.663 -0.439 2.373 1.00 92.75 458 TRP A C 1
ATOM 3665 O O . TRP A 1 458 ? -0.086 -0.282 3.449 1.00 92.75 458 TRP A O 1
ATOM 3675 N N . SER A 1 459 ? -1.633 -1.339 2.201 1.00 85.56 459 SER A N 1
ATOM 3676 C CA . SER A 1 459 ? -2.073 -2.263 3.255 1.00 85.56 459 SER A CA 1
ATOM 3677 C C . SER A 1 459 ? -1.128 -3.431 3.484 1.00 85.56 459 SER A C 1
ATOM 3679 O O . SER A 1 459 ? -1.140 -4.018 4.564 1.00 85.56 459 SER A O 1
ATOM 3681 N N . SER A 1 460 ? -0.312 -3.777 2.489 1.00 78.56 460 SER A N 1
ATOM 3682 C CA . SER A 1 460 ? 0.652 -4.852 2.633 1.00 78.56 460 SER A CA 1
ATOM 3683 C C . SER A 1 460 ? 1.737 -4.460 3.635 1.00 78.56 460 SER A C 1
ATOM 3685 O O . SER A 1 460 ? 2.331 -3.384 3.567 1.00 78.56 460 SER A O 1
ATOM 3687 N N . GLU A 1 461 ? 2.008 -5.342 4.589 1.00 69.50 461 GLU A N 1
ATOM 3688 C CA . GLU A 1 461 ? 3.016 -5.089 5.609 1.00 69.50 461 GLU A CA 1
ATOM 3689 C C . GLU A 1 461 ? 4.402 -5.222 4.971 1.00 69.50 461 GLU A C 1
ATOM 3691 O O . GLU A 1 461 ? 4.851 -6.305 4.598 1.00 69.50 461 GLU A O 1
ATOM 3696 N N . LYS A 1 462 ? 5.095 -4.096 4.800 1.00 67.44 462 LYS A N 1
ATOM 3697 C CA . LYS A 1 462 ? 6.426 -4.045 4.183 1.00 67.44 462 LYS A CA 1
ATOM 3698 C C . LYS A 1 462 ? 7.441 -3.620 5.233 1.00 67.44 462 LYS A C 1
ATOM 3700 O O . LYS A 1 462 ? 7.205 -2.692 5.993 1.00 67.44 462 LYS A O 1
ATOM 3705 N N . LYS A 1 463 ? 8.586 -4.304 5.291 1.00 61.91 463 LYS A N 1
ATOM 3706 C CA . LYS A 1 463 ? 9.677 -4.038 6.257 1.00 61.91 463 LYS A CA 1
ATOM 3707 C C . LYS A 1 463 ? 9.257 -3.976 7.748 1.00 61.91 463 LYS A C 1
ATOM 3709 O O . LYS A 1 463 ? 9.911 -3.296 8.529 1.00 61.91 463 LYS A O 1
ATOM 3714 N N . ASN A 1 464 ? 8.206 -4.689 8.164 1.00 61.88 464 ASN A N 1
ATOM 3715 C CA . ASN A 1 464 ? 7.652 -4.686 9.522 1.00 61.88 464 ASN A CA 1
ATOM 3716 C C . ASN A 1 464 ? 7.103 -3.310 9.858 1.00 61.88 464 ASN A C 1
ATOM 3718 O O . ASN A 1 464 ? 7.308 -2.800 10.958 1.00 61.88 464 ASN A O 1
ATOM 3722 N N . LYS A 1 465 ? 6.431 -2.702 8.868 1.00 68.69 465 LYS A N 1
ATOM 3723 C CA . LYS A 1 465 ? 5.724 -1.425 8.964 1.00 68.69 465 LYS A CA 1
ATOM 3724 C C . LYS A 1 465 ? 4.329 -1.530 8.353 1.00 68.69 465 LYS A C 1
ATOM 3726 O O . LYS A 1 465 ? 4.171 -1.961 7.212 1.00 68.69 465 LYS A O 1
ATOM 3731 N N . LYS A 1 466 ? 3.327 -1.141 9.143 1.00 81.00 466 LYS A N 1
ATOM 3732 C CA . LYS A 1 466 ? 1.973 -0.826 8.690 1.00 81.00 466 LYS A CA 1
ATOM 3733 C C . LYS A 1 466 ? 1.959 0.661 8.387 1.00 81.00 466 LYS A C 1
ATOM 3735 O O . LYS A 1 466 ? 2.256 1.477 9.262 1.00 81.00 466 LYS A O 1
ATOM 3740 N N . LEU A 1 467 ? 1.660 1.021 7.143 1.00 84.75 467 LEU A N 1
ATOM 3741 C CA . LEU A 1 467 ? 1.719 2.421 6.725 1.00 84.75 467 LEU A CA 1
ATOM 3742 C C . LEU A 1 467 ? 0.631 3.274 7.384 1.00 84.75 467 LEU A C 1
ATOM 3744 O O . LEU A 1 467 ? 0.882 4.441 7.662 1.00 84.75 467 LEU A O 1
ATOM 3748 N N . ASN A 1 468 ? -0.519 2.683 7.723 1.00 84.06 468 ASN A N 1
ATOM 3749 C CA . ASN A 1 468 ? -1.551 3.338 8.532 1.00 84.06 468 ASN A CA 1
ATOM 3750 C C . ASN A 1 468 ? -1.036 3.726 9.928 1.00 84.06 468 ASN A C 1
ATOM 3752 O O . ASN A 1 468 ? -1.196 4.874 10.331 1.00 84.06 468 ASN A O 1
ATOM 3756 N N . ASP A 1 469 ? -0.352 2.816 10.624 1.00 80.75 469 ASP A N 1
ATOM 3757 C CA . ASP A 1 469 ? 0.223 3.087 11.949 1.00 80.75 469 ASP A CA 1
ATOM 3758 C C . ASP A 1 469 ? 1.309 4.165 11.861 1.00 80.75 469 ASP A C 1
ATOM 3760 O O . ASP A 1 469 ? 1.388 5.071 12.687 1.00 80.75 469 ASP A O 1
ATOM 3764 N N . CYS A 1 470 ? 2.142 4.105 10.818 1.00 82.56 470 CYS A N 1
ATOM 3765 C CA . CYS A 1 470 ? 3.153 5.128 10.572 1.00 82.56 470 CYS A CA 1
ATOM 3766 C C . CYS A 1 470 ? 2.522 6.490 10.268 1.00 82.56 470 CYS A C 1
ATOM 3768 O O . CYS A 1 470 ? 3.037 7.501 10.738 1.00 82.56 470 CYS A O 1
ATOM 3770 N N . ALA A 1 471 ? 1.413 6.524 9.524 1.00 87.25 471 ALA A N 1
ATOM 3771 C CA . ALA A 1 471 ? 0.676 7.751 9.252 1.00 87.25 471 ALA A CA 1
ATOM 3772 C C . ALA A 1 471 ? 0.100 8.329 10.546 1.00 87.25 471 ALA A C 1
ATOM 3774 O O . ALA A 1 471 ? 0.282 9.509 10.822 1.00 87.25 471 ALA A O 1
ATOM 3775 N N . ASP A 1 472 ? -0.502 7.499 11.395 1.00 78.88 472 ASP A N 1
ATOM 3776 C CA . ASP A 1 472 ? -1.059 7.930 12.679 1.00 78.88 472 ASP A CA 1
ATOM 3777 C C . ASP A 1 472 ? -0.019 8.490 13.653 1.00 78.88 472 ASP A C 1
ATOM 3779 O O . ASP A 1 472 ? -0.341 9.378 14.443 1.00 78.88 472 ASP A O 1
ATOM 3783 N N . LEU A 1 473 ? 1.218 8.001 13.572 1.00 79.25 473 LEU A N 1
ATOM 3784 C CA . LEU A 1 473 ? 2.361 8.523 14.322 1.00 79.25 473 LEU A CA 1
ATOM 3785 C C . LEU A 1 473 ? 3.027 9.738 13.652 1.00 79.25 473 LEU A C 1
ATOM 3787 O O . LEU A 1 473 ? 3.929 10.328 14.238 1.00 79.25 473 LEU A O 1
ATOM 3791 N N . GLY A 1 474 ? 2.618 10.112 12.436 1.00 82.50 474 GLY A N 1
ATOM 3792 C CA . GLY A 1 474 ? 3.245 11.188 11.664 1.00 82.50 474 GLY A CA 1
ATOM 3793 C C . GLY A 1 474 ? 4.658 10.850 11.170 1.00 82.50 474 GLY A C 1
ATOM 3794 O O . GLY A 1 474 ? 5.478 11.742 10.971 1.00 82.50 474 GLY A O 1
ATOM 3795 N N . ASN A 1 475 ? 4.978 9.569 10.968 1.00 88.75 475 ASN A N 1
ATOM 3796 C CA . ASN A 1 475 ? 6.310 9.101 10.574 1.00 88.75 475 ASN A CA 1
ATOM 3797 C C . ASN A 1 475 ? 6.532 9.185 9.047 1.00 88.75 475 ASN A C 1
ATOM 3799 O O . ASN A 1 475 ? 6.669 8.165 8.367 1.00 88.75 475 ASN A O 1
ATOM 3803 N N . TYR A 1 476 ? 6.593 10.402 8.491 1.00 88.38 476 TYR A N 1
ATOM 3804 C CA . TYR A 1 476 ? 6.761 10.654 7.042 1.00 88.38 476 TYR A CA 1
ATOM 3805 C C . TYR A 1 476 ? 7.990 9.987 6.432 1.00 88.38 476 TYR A C 1
ATOM 3807 O O . TYR A 1 476 ? 7.919 9.432 5.330 1.00 88.38 476 TYR A O 1
ATOM 3815 N N . GLU A 1 477 ? 9.121 10.068 7.134 1.00 89.56 477 GLU A N 1
ATOM 3816 C CA . GLU A 1 477 ? 10.381 9.504 6.662 1.00 89.56 477 GLU A CA 1
ATOM 3817 C C . GLU A 1 477 ? 10.259 7.990 6.500 1.00 89.56 477 GLU A C 1
ATOM 3819 O O . GLU A 1 477 ? 10.665 7.440 5.477 1.00 89.56 477 GLU A O 1
ATOM 3824 N N . GLU A 1 478 ? 9.623 7.323 7.464 1.00 90.19 478 GLU A N 1
ATOM 3825 C CA . GLU A 1 478 ? 9.460 5.875 7.435 1.00 90.19 478 GLU A CA 1
ATOM 3826 C C . GLU A 1 478 ? 8.502 5.430 6.330 1.00 90.19 478 GLU A C 1
ATOM 3828 O O . GLU A 1 478 ? 8.823 4.507 5.583 1.00 90.19 478 GLU A O 1
ATOM 3833 N N . ILE A 1 479 ? 7.379 6.132 6.145 1.00 91.44 479 ILE A N 1
ATOM 3834 C CA . ILE A 1 479 ? 6.454 5.866 5.033 1.00 91.44 479 ILE A CA 1
ATOM 3835 C C . ILE A 1 479 ? 7.188 5.999 3.693 1.00 91.44 479 ILE A C 1
ATOM 3837 O O . ILE A 1 479 ? 7.125 5.105 2.849 1.00 91.44 479 ILE A O 1
ATOM 3841 N N . THR A 1 480 ? 7.948 7.082 3.518 1.00 91.38 480 THR A N 1
ATOM 3842 C CA . THR A 1 480 ? 8.702 7.341 2.283 1.00 91.38 480 THR A CA 1
ATOM 3843 C C . THR A 1 480 ? 9.786 6.286 2.052 1.00 91.38 480 THR A C 1
ATOM 3845 O O . THR A 1 480 ? 9.960 5.821 0.923 1.00 91.38 480 THR A O 1
ATOM 3848 N N . ARG A 1 481 ? 10.468 5.836 3.114 1.00 88.88 481 ARG A N 1
ATOM 3849 C CA . ARG A 1 481 ? 11.480 4.768 3.064 1.00 88.88 481 ARG A CA 1
ATOM 3850 C C . ARG A 1 481 ? 10.877 3.417 2.696 1.00 88.88 481 ARG A C 1
ATOM 3852 O O . ARG A 1 481 ? 11.533 2.612 2.027 1.00 88.88 481 ARG A O 1
ATOM 3859 N N . VAL A 1 482 ? 9.663 3.125 3.152 1.00 86.88 482 VAL A N 1
ATOM 3860 C CA . VAL A 1 482 ? 8.953 1.890 2.799 1.00 86.88 482 VAL A CA 1
ATOM 3861 C C . VAL A 1 482 ? 8.549 1.908 1.327 1.00 86.88 482 VAL A C 1
ATOM 3863 O O . VAL A 1 482 ? 8.811 0.926 0.636 1.00 86.88 482 VAL A O 1
ATOM 3866 N N . ILE A 1 483 ? 7.987 3.020 0.850 1.00 87.25 483 ILE A N 1
ATOM 3867 C CA . ILE A 1 483 ? 7.466 3.147 -0.517 1.00 87.25 483 ILE A CA 1
ATOM 3868 C C . ILE A 1 483 ? 8.597 3.251 -1.549 1.00 87.25 483 ILE A C 1
ATOM 3870 O O . ILE A 1 483 ? 8.667 2.446 -2.469 1.00 87.25 483 ILE A O 1
ATOM 3874 N N . SER A 1 484 ? 9.525 4.192 -1.367 1.00 84.50 484 SER A N 1
ATOM 3875 C CA . SER A 1 484 ? 10.540 4.526 -2.380 1.00 84.50 484 SER A CA 1
ATOM 3876 C C . SER A 1 484 ? 11.893 3.834 -2.173 1.00 84.50 484 SER A C 1
ATOM 3878 O O . SER A 1 484 ? 12.823 4.026 -2.955 1.00 84.50 484 SER A O 1
ATOM 3880 N N . ASN A 1 485 ? 12.059 3.067 -1.086 1.00 82.88 485 ASN A N 1
ATOM 3881 C CA . ASN A 1 485 ? 13.363 2.565 -0.621 1.00 82.88 485 ASN A CA 1
ATOM 3882 C C . ASN A 1 485 ? 14.419 3.665 -0.379 1.00 82.88 485 ASN A C 1
ATOM 3884 O O . ASN A 1 485 ? 15.610 3.370 -0.277 1.00 82.88 485 ASN A O 1
ATOM 3888 N N . SER A 1 486 ? 13.989 4.920 -0.244 1.00 83.19 486 SER A N 1
ATOM 3889 C CA . SER A 1 486 ? 14.830 6.097 -0.053 1.00 83.19 486 SER A CA 1
ATOM 3890 C C . SER A 1 486 ? 14.156 7.091 0.892 1.00 83.19 486 SER A C 1
ATOM 3892 O O . SER A 1 486 ? 12.960 7.013 1.150 1.00 83.19 486 SER A O 1
ATOM 3894 N N . THR A 1 487 ? 14.922 8.049 1.399 1.00 88.12 487 THR A N 1
ATOM 3895 C CA . THR A 1 487 ? 14.411 9.199 2.162 1.00 88.12 487 THR A CA 1
ATOM 3896 C C . THR A 1 487 ? 14.660 10.524 1.442 1.00 88.12 487 THR A C 1
ATOM 3898 O O . THR A 1 487 ? 14.291 11.580 1.943 1.00 88.12 487 THR A O 1
ATOM 3901 N N . LYS A 1 488 ? 15.237 10.490 0.231 1.00 89.50 488 LYS A N 1
ATOM 3902 C CA . LYS A 1 488 ? 15.607 11.697 -0.526 1.00 89.50 488 LYS A CA 1
ATOM 3903 C C . LYS A 1 488 ? 14.420 12.579 -0.911 1.00 89.50 488 LYS A C 1
ATOM 3905 O O . LYS A 1 488 ? 14.625 13.757 -1.146 1.00 89.50 488 LYS A O 1
ATOM 3910 N N . THR A 1 489 ? 13.219 12.003 -0.993 1.00 92.44 489 THR A N 1
ATOM 3911 C CA . THR A 1 489 ? 12.007 12.687 -1.479 1.00 92.44 489 THR A CA 1
ATOM 3912 C C . THR A 1 489 ? 10.994 12.991 -0.369 1.00 92.44 489 THR A C 1
ATOM 3914 O O . THR A 1 489 ? 9.814 13.222 -0.633 1.00 92.44 489 THR A O 1
ATOM 3917 N N . VAL A 1 490 ? 11.424 12.923 0.899 1.00 95.06 490 VAL A N 1
ATOM 3918 C CA . VAL A 1 490 ? 10.546 13.132 2.064 1.00 95.06 490 VAL A CA 1
ATOM 3919 C C . VAL A 1 490 ? 9.960 14.541 2.066 1.00 95.06 490 VAL A C 1
ATOM 3921 O O . VAL A 1 490 ? 8.755 14.695 2.258 1.00 95.06 490 VAL A O 1
ATOM 3924 N N . GLU A 1 491 ? 10.781 15.557 1.805 1.00 96.38 491 GLU A N 1
ATOM 3925 C CA . GLU A 1 491 ? 10.351 16.955 1.864 1.00 96.38 491 GLU A CA 1
ATOM 3926 C C . GLU A 1 491 ? 9.348 17.304 0.759 1.00 96.38 491 GLU A C 1
ATOM 3928 O O . GLU A 1 491 ? 8.361 17.997 1.007 1.00 96.38 491 GLU A O 1
ATOM 3933 N N . GLU A 1 492 ? 9.528 16.791 -0.459 1.00 95.12 492 GLU A N 1
ATOM 3934 C CA . GLU A 1 492 ? 8.573 16.994 -1.548 1.00 95.12 492 GLU A CA 1
ATOM 3935 C C . GLU A 1 492 ? 7.215 16.362 -1.236 1.00 95.12 492 GLU A C 1
ATOM 3937 O O . GLU A 1 492 ? 6.174 16.979 -1.466 1.00 95.12 492 GLU A O 1
ATOM 3942 N N . ARG A 1 493 ? 7.210 15.158 -0.659 1.00 96.31 493 ARG A N 1
ATOM 3943 C CA . ARG A 1 493 ? 5.974 14.465 -0.265 1.00 96.31 493 ARG A CA 1
ATOM 3944 C C . ARG A 1 493 ? 5.292 15.155 0.906 1.00 96.31 493 ARG A C 1
ATOM 3946 O O . ARG A 1 493 ? 4.069 15.283 0.908 1.00 96.31 493 ARG A O 1
ATOM 3953 N N . LYS A 1 494 ? 6.066 15.656 1.870 1.00 95.69 494 LYS A N 1
ATOM 3954 C CA . LYS A 1 494 ? 5.549 16.435 2.998 1.00 95.69 494 LYS A CA 1
ATOM 3955 C C . LYS A 1 494 ? 4.872 17.724 2.530 1.00 95.69 494 LYS A C 1
ATOM 3957 O O . LYS A 1 494 ? 3.776 18.022 2.983 1.00 95.69 494 LYS A O 1
ATOM 3962 N N . LYS A 1 495 ? 5.431 18.427 1.537 1.00 95.81 495 LYS A N 1
ATOM 3963 C CA . LYS A 1 495 ? 4.774 19.604 0.934 1.00 95.81 495 LYS A CA 1
ATOM 3964 C C . LYS A 1 495 ? 3.402 19.279 0.339 1.00 95.81 495 LYS A C 1
ATOM 3966 O O . LYS A 1 495 ? 2.499 20.107 0.420 1.00 95.81 495 LYS A O 1
ATOM 3971 N N . ILE A 1 496 ? 3.238 18.106 -0.279 1.00 96.81 496 ILE A N 1
ATOM 3972 C CA . ILE A 1 496 ? 1.937 17.662 -0.808 1.00 96.81 496 ILE A CA 1
ATOM 3973 C C . ILE A 1 496 ? 0.979 17.367 0.351 1.00 96.81 496 ILE A C 1
ATOM 3975 O O . ILE A 1 496 ? -0.156 17.840 0.348 1.00 96.81 496 ILE A O 1
ATOM 3979 N N . PHE A 1 497 ? 1.453 16.642 1.364 1.00 96.12 497 PHE A N 1
ATOM 3980 C CA . PHE A 1 497 ? 0.686 16.347 2.569 1.00 96.12 497 PHE A CA 1
ATOM 3981 C C . PHE A 1 497 ? 0.185 17.616 3.280 1.00 96.12 497 PHE A C 1
ATOM 3983 O O . PHE A 1 497 ? -0.995 17.713 3.606 1.00 96.12 497 PHE A O 1
ATOM 3990 N N . ASP A 1 498 ? 1.054 18.610 3.474 1.00 94.69 498 ASP A N 1
ATOM 3991 C CA . ASP A 1 498 ? 0.716 19.849 4.181 1.00 94.69 498 ASP A CA 1
ATOM 3992 C C . ASP A 1 498 ? -0.378 20.645 3.458 1.00 94.69 498 ASP A C 1
ATOM 3994 O O . ASP A 1 498 ? -1.155 21.353 4.098 1.00 94.69 498 ASP A O 1
ATOM 3998 N N . LYS A 1 499 ? -0.460 20.536 2.126 1.00 94.56 499 LYS A N 1
ATOM 3999 C CA . LYS A 1 499 ? -1.569 21.106 1.348 1.00 94.56 499 LYS A CA 1
ATOM 4000 C C . LYS A 1 499 ? -2.859 20.312 1.553 1.00 94.56 499 LYS A C 1
ATOM 4002 O O . LYS A 1 499 ? -3.911 20.916 1.737 1.00 94.56 499 LYS A O 1
ATOM 4007 N N . LEU A 1 500 ? -2.770 18.981 1.556 1.00 93.31 500 LEU A N 1
ATOM 4008 C CA . LEU A 1 500 ? -3.914 18.084 1.740 1.00 93.31 500 LEU A CA 1
ATOM 4009 C C . LEU A 1 500 ? -4.564 18.229 3.121 1.00 93.31 500 LEU A C 1
ATOM 4011 O O . LEU A 1 500 ? -5.776 18.186 3.210 1.00 93.31 500 LEU A O 1
ATOM 4015 N N . ILE A 1 501 ? -3.790 18.429 4.192 1.00 88.31 501 ILE A N 1
ATOM 4016 C CA . ILE A 1 501 ? -4.342 18.627 5.549 1.00 88.31 501 ILE A CA 1
ATOM 4017 C C . ILE A 1 501 ? -5.043 19.980 5.726 1.00 88.31 501 ILE A C 1
ATOM 4019 O O . ILE A 1 501 ? -5.878 20.127 6.615 1.00 88.31 501 ILE A O 1
ATOM 4023 N N . LYS A 1 502 ? -4.679 20.982 4.919 1.00 83.12 502 LYS A N 1
ATOM 4024 C CA . LYS A 1 502 ? -5.249 22.337 4.990 1.00 83.12 502 LYS A CA 1
ATOM 4025 C C . LYS A 1 502 ? -6.510 22.514 4.147 1.00 83.12 502 LYS A C 1
ATOM 4027 O O . LYS A 1 502 ? -7.183 23.527 4.317 1.00 83.12 502 LYS A O 1
ATOM 4032 N N . THR A 1 503 ? -6.757 21.594 3.217 1.00 73.88 503 THR A N 1
ATOM 4033 C CA . THR A 1 503 ? -7.896 21.619 2.291 1.00 73.88 503 THR A CA 1
ATOM 4034 C C . THR A 1 503 ? -8.988 20.713 2.826 1.00 73.88 503 THR A C 1
ATOM 4036 O O . THR A 1 503 ? -10.166 21.118 2.742 1.00 73.88 503 THR A O 1
#

pLDDT: mean 82.03, std 14.1, range [32.16, 98.25]

Sequence (503 aa):
MVPRFSESGLEGFMPLNHRFGFVAQEQIQLDDRNNLSAMHIARTVAHELAHGVFNLRQTFSDKNFVTLPQGTTGNLMDYPTSPALADRYTALIKIQWDLIHNPISTTGLFDGMEEGALSSEFKGTPVVFLGDTAIRKERLFIYNDTSKTVKVKFETADTSKTKVAFQLIITTEPNNIKLPYPKTGCDTLVFNEIKQIRLDSIPNGKYTLTCKVKVKTLKNKKEVESEKVFTTHFFIRTKKLEITTELLKSIFANNPDTVRLGRVARAINKYSEQFGLVNVNRMSHFLAQVGYESDGFKGKSGEGGCYTKTNTNWSIWFSLTWKERPFCNNCNCDTTLNLPIQRGSKKLKWTAVECKAEQKDCYAVPDIFICKKAGKEQDSLFLSYVYQCEGGNGNSSTGDGYKYRGHGAIQLTWKKTYQAFDEWLRNNYPKVYKNVVSNPSVIDKDEELFVLSALWFWSSEKKNKKLNDCADLGNYEEITRVISNSTKTVEERKKIFDKLIKT

Secondary structure (DSSP, 8-state):
----HHHH--SEE--TT-S--EE-GGGSPBPTTSSB-HHHHHHHHHHHHHHHTT-PPPTT-TTSSS---TTSS-BTTS--SSGGGGGG--B--HHHHHHHHS------SSTTTTTS--------EEEEEETTEEE-SS-EEE---TT-EEEEEEE-S--S--EEEEEEEEEETTT--EEEESSSS-EEEEBT--EEEE-S---SEEEEEEEEEEEEEEETTEEEEEEEEEEEEEEEESS--PPPHHHHHHH-TT---HHHHHHHHHHHHHHGGGGT--SHHHHHHHHHHHHHHTTTT---SS------TT-TTHHHHHT-B--S--SSTT-----SSBPP--TTSBSB---BSS--TT-TT--BPPGGGS-SS-SHHHHHHHHHHHTTTSTT---GGGTHHHHTSSBTTTTB-SHHHHHHHHHHHHHH-TTT---TTT-TTHHHH-HHHHHHHHHHHHHS-BTTB-HHHHHHTT-HHHHHHHHHS-STTHHHHHHHHHHHHH-

InterPro domains:
  IPR023346 Lysozyme-like domain superfamily [SSF53955] (243-501)

Organism: NCBI:txid2590900

Radius of gyration: 27.15 Å; chains: 1; bounding box: 72×56×76 Å